Protein AF-A0AAU9IRH3-F1 (afdb_monomer_lite)

pLDDT: mean 75.18, std 21.23, range [27.38, 98.38]

Foldseek 3Di:
DDDDDDDDDDDDDDDDDDDDDDPPPDPPPPFDFQDKDWDDLDPRDIDIQTDTLPDQLLVSLVVVCVVNVHDPVVSVVSSVVVVVVSVVSVVVVVVDDPPDDDDDDDDDDDDDDDDDDDDDDDDDDDDDDDDDDDDDDDDDDDDDDDDDDDPVVVVVVVVPPDDDDDDDDDDPDDDDDDPDDPPPDPVVVVVVVVVVVVVVVVVVVVVVVVVVVVVVVVVVVPPPPPPPPVVVVVVPPPDVDDVVVVVVVVVVVVVVVVVVVVVVVVVVVVVVCPDDPPDPPDDPDDDPPPDDPVRVVVVVVVVVVVVVVVVVVVVVVVPPPPPPVVDDDDPDDPVNVVVVVVVVVVVVVVVVVVVVVVVPPQADPVPRHGDDDDPDPPPDPDDPPDDPVVVVVVVVVVVVVVVVVVVVVVVVVVVVCVVVVPDQPPVSVVVVVVLLLVLLVVVQVQQQQVPPQKHWLVRGDPPSDDPLLCVLCVVVSVVRVVVRDIDGSVNSVVVVVVSVVPDDPVSVCVSSPDDPDPPDPPPDDPDDDVVNVVVVCVVPVPPDPDPVRRVVVVVVVVVVVVVVVVVVVVVVVVVVDPDDPPPPDD

Radius of gyration: 44.57 Å; chains: 1; bounding box: 103×102×120 Å

Organism: NCBI:txid1481888

Structure (mmCIF, N/CA/C/O backbone):
data_AF-A0AAU9IRH3-F1
#
_entry.id   AF-A0AAU9IRH3-F1
#
loop_
_atom_site.group_PDB
_atom_site.id
_atom_site.type_symbol
_atom_site.label_atom_id
_atom_site.label_alt_id
_atom_site.label_comp_id
_atom_site.label_asym_id
_atom_site.label_entity_id
_atom_site.label_seq_id
_atom_site.pdbx_PDB_ins_code
_atom_site.Cartn_x
_atom_site.Cartn_y
_atom_site.Cartn_z
_atom_site.occupancy
_atom_site.B_iso_or_equiv
_atom_site.auth_seq_id
_atom_site.auth_comp_id
_atom_site.auth_asym_id
_atom_site.auth_atom_id
_atom_site.pdbx_PDB_model_num
ATOM 1 N N . MET A 1 1 ? 5.707 -64.248 -66.667 1.00 41.88 1 MET A N 1
ATOM 2 C CA . MET A 1 1 ? 5.144 -65.167 -65.658 1.00 41.88 1 MET A CA 1
ATOM 3 C C . MET A 1 1 ? 4.416 -64.305 -64.645 1.00 41.88 1 MET A C 1
ATOM 5 O O . MET A 1 1 ? 4.923 -63.228 -64.373 1.00 41.88 1 MET A O 1
ATOM 9 N N . GLU A 1 2 ? 3.252 -64.763 -64.182 1.00 43.94 2 GLU A N 1
ATOM 10 C CA . GLU A 1 2 ? 2.488 -64.226 -63.036 1.00 43.94 2 GLU A CA 1
ATOM 11 C C . GLU A 1 2 ? 2.008 -62.757 -63.123 1.00 43.94 2 GLU A C 1
ATOM 13 O O . GLU A 1 2 ? 2.583 -61.812 -62.596 1.00 43.94 2 GLU A O 1
ATOM 18 N N . GLN A 1 3 ? 0.888 -62.642 -63.846 1.00 53.66 3 GLN A N 1
ATOM 19 C CA . GLN A 1 3 ? -0.377 -61.958 -63.493 1.00 53.66 3 GLN A CA 1
ATOM 20 C C . GLN A 1 3 ? -0.847 -62.176 -62.023 1.00 53.66 3 GLN A C 1
ATOM 22 O O . GLN A 1 3 ? -0.212 -62.973 -61.331 1.00 53.66 3 GLN A O 1
ATOM 27 N N . PRO A 1 4 ? -2.021 -61.656 -61.579 1.00 69.19 4 PRO A N 1
ATOM 28 C CA . PRO A 1 4 ? -2.969 -60.705 -62.205 1.00 69.19 4 PRO A CA 1
ATOM 29 C C . PRO A 1 4 ? -3.189 -59.473 -61.259 1.00 69.19 4 PRO A C 1
ATOM 31 O O . PRO A 1 4 ? -2.244 -59.143 -60.550 1.00 69.19 4 PRO A O 1
ATOM 34 N N . GLU A 1 5 ? -4.268 -58.670 -61.185 1.00 51.16 5 GLU A N 1
ATOM 35 C CA . GLU A 1 5 ? -5.624 -58.592 -61.784 1.00 51.16 5 GLU A CA 1
ATOM 36 C C . GLU A 1 5 ? -5.991 -57.126 -62.122 1.00 51.16 5 GLU A C 1
ATOM 38 O O . GLU A 1 5 ? -5.523 -56.201 -61.461 1.00 51.16 5 GLU A O 1
ATOM 43 N N . ASP A 1 6 ? -6.893 -56.940 -63.092 1.00 56.47 6 ASP A N 1
ATOM 44 C CA . ASP A 1 6 ? -7.838 -55.814 -63.181 1.00 56.47 6 ASP A CA 1
ATOM 45 C C . ASP A 1 6 ? -9.238 -56.393 -62.911 1.00 56.47 6 ASP A C 1
ATOM 47 O O . ASP A 1 6 ? -9.534 -57.487 -63.399 1.00 56.47 6 ASP A O 1
ATOM 51 N N . PHE A 1 7 ? -10.127 -55.663 -62.226 1.00 49.75 7 PHE A N 1
ATOM 52 C CA . PHE A 1 7 ? -11.563 -55.971 -62.246 1.00 49.75 7 PHE A CA 1
ATOM 53 C C . PHE A 1 7 ? -12.402 -54.691 -62.328 1.00 49.75 7 PHE A C 1
ATOM 55 O O . PHE A 1 7 ? -12.348 -53.825 -61.454 1.00 49.75 7 PHE A O 1
ATOM 62 N N . LEU A 1 8 ? -13.179 -54.593 -63.407 1.00 55.56 8 LEU A N 1
ATOM 63 C CA . LEU A 1 8 ? -14.240 -53.615 -63.619 1.00 55.56 8 LEU A CA 1
ATOM 64 C C . LEU A 1 8 ? -15.571 -54.365 -63.552 1.00 55.56 8 LEU A C 1
ATOM 66 O O . LEU A 1 8 ? -15.793 -55.240 -64.379 1.00 55.56 8 LEU A O 1
ATOM 70 N N . GLU A 1 9 ? -16.462 -53.968 -62.650 1.00 47.09 9 GLU A N 1
ATOM 71 C CA . GLU A 1 9 ? -17.907 -54.219 -62.740 1.00 47.09 9 GLU A CA 1
ATOM 72 C C . GLU A 1 9 ? -18.590 -52.910 -62.316 1.00 47.09 9 GLU A C 1
ATOM 74 O O . GLU A 1 9 ? -18.285 -52.339 -61.272 1.00 47.09 9 GLU A O 1
ATOM 79 N N . GLU A 1 10 ? -19.182 -52.196 -63.270 1.00 43.69 10 GLU A N 1
ATOM 80 C CA . GLU A 1 10 ? -20.576 -52.317 -63.726 1.00 43.69 10 GLU A CA 1
ATOM 81 C C . GLU A 1 10 ? -21.504 -51.395 -62.925 1.00 43.69 10 GLU A C 1
ATOM 83 O O . GLU A 1 10 ? -21.563 -51.408 -61.699 1.00 43.69 10 GLU A O 1
ATOM 88 N N . GLY A 1 11 ? -22.202 -50.520 -63.648 1.00 46.59 11 GLY A N 1
ATOM 89 C CA . GLY A 1 11 ? -23.184 -49.616 -63.064 1.00 46.59 11 GLY A CA 1
ATOM 90 C C . GLY A 1 11 ? -24.581 -50.218 -63.119 1.00 46.59 11 GLY A C 1
ATOM 91 O O . GLY A 1 11 ? -24.866 -51.062 -63.964 1.00 46.59 11 GLY A O 1
ATOM 92 N N . ASN A 1 12 ? -25.490 -49.697 -62.300 1.00 40.91 12 ASN A N 1
ATOM 93 C CA . ASN A 1 12 ? -26.905 -49.759 -62.636 1.00 40.91 12 ASN A CA 1
ATOM 94 C C . ASN A 1 12 ? -27.646 -48.514 -62.153 1.00 40.91 12 ASN A C 1
ATOM 96 O O . ASN A 1 12 ? -27.529 -48.086 -61.006 1.00 40.91 12 ASN A O 1
ATOM 100 N N . SER A 1 13 ? -28.421 -47.941 -63.065 1.00 40.66 13 SER A N 1
ATOM 101 C CA . SER A 1 13 ? -29.526 -47.046 -62.750 1.00 40.66 13 SER A CA 1
ATOM 102 C C . SER A 1 13 ? -30.634 -47.818 -62.033 1.00 40.66 13 SER A C 1
ATOM 104 O O . SER A 1 13 ? -30.896 -48.954 -62.421 1.00 40.66 13 SER A O 1
ATOM 106 N N . CYS A 1 14 ? -31.345 -47.186 -61.095 1.00 36.69 14 CYS A N 1
ATOM 107 C CA . CYS A 1 14 ? -32.778 -46.890 -61.256 1.00 36.69 14 CYS A CA 1
ATOM 108 C C . CYS A 1 14 ? -33.448 -46.344 -59.981 1.00 36.69 14 CYS A C 1
ATOM 110 O O . CYS A 1 14 ? -33.122 -46.730 -58.866 1.00 36.69 14 CYS A O 1
ATOM 112 N N . GLU A 1 15 ? -34.448 -45.498 -60.241 1.00 38.34 15 GLU A N 1
ATOM 113 C CA . GLU A 1 15 ? -35.732 -45.380 -59.532 1.00 38.34 15 GLU A CA 1
ATOM 114 C C . GLU A 1 15 ? -35.782 -44.879 -58.074 1.00 38.34 15 GLU A C 1
ATOM 116 O O . GLU A 1 15 ? -35.629 -45.609 -57.097 1.00 38.34 15 GLU A O 1
ATOM 121 N N . ASP A 1 16 ? -36.206 -43.613 -57.973 1.00 48.12 16 ASP A N 1
ATOM 122 C CA . ASP A 1 16 ? -37.045 -43.078 -56.898 1.00 48.12 16 ASP A CA 1
ATOM 123 C C . ASP A 1 16 ? -38.137 -44.068 -56.448 1.00 48.12 16 ASP A C 1
ATOM 125 O O . ASP A 1 16 ? -39.132 -44.247 -57.153 1.00 48.12 16 ASP A O 1
ATOM 129 N N . GLN A 1 17 ? -38.044 -44.584 -55.218 1.00 39.44 17 GLN A N 1
ATOM 130 C CA . GLN A 1 17 ? -39.220 -44.881 -54.391 1.00 39.44 17 GLN A CA 1
ATOM 131 C C . GLN A 1 17 ? -38.949 -44.516 -52.926 1.00 39.44 17 GLN A C 1
ATOM 133 O O . GLN A 1 17 ? -38.021 -45.021 -52.300 1.00 39.44 17 GLN A O 1
ATOM 138 N N . ASN A 1 18 ? -39.788 -43.636 -52.370 1.00 44.38 18 ASN A N 1
ATOM 139 C CA . ASN A 1 18 ? -39.744 -43.231 -50.963 1.00 44.38 18 ASN A CA 1
ATOM 140 C C . ASN A 1 18 ? -40.312 -44.332 -50.044 1.00 44.38 18 ASN A C 1
ATOM 142 O O . ASN A 1 18 ? -41.501 -44.638 -50.162 1.00 44.38 18 ASN A O 1
ATOM 146 N N . PRO A 1 19 ? -39.571 -44.816 -49.033 1.00 46.69 19 PRO A N 1
ATOM 147 C CA . PRO A 1 19 ? -40.158 -45.261 -47.778 1.00 46.69 19 PRO A CA 1
ATOM 148 C C . PRO A 1 19 ? -40.288 -44.059 -46.826 1.00 46.69 19 PRO A C 1
ATOM 150 O O . PRO A 1 19 ? -39.354 -43.275 -46.655 1.00 46.69 19 PRO A O 1
ATOM 153 N N . ALA A 1 20 ? -41.460 -43.889 -46.213 1.00 43.56 20 ALA A N 1
ATOM 154 C CA . ALA A 1 20 ? -41.724 -42.769 -45.310 1.00 43.56 20 ALA A CA 1
ATOM 155 C C . ALA A 1 20 ? -40.812 -42.812 -44.061 1.00 43.56 20 ALA A C 1
ATOM 157 O O . ALA A 1 20 ? -40.663 -43.883 -43.468 1.00 43.56 20 ALA A O 1
ATOM 158 N N . PRO A 1 21 ? -40.237 -41.677 -43.616 1.00 45.59 21 PRO A N 1
ATOM 159 C CA . PRO A 1 21 ? -39.494 -41.627 -42.365 1.00 45.59 21 PRO A CA 1
ATOM 160 C C . PRO A 1 21 ? -40.457 -41.672 -41.174 1.00 45.59 21 PRO A C 1
ATOM 162 O O . PRO A 1 21 ? -41.318 -40.803 -41.014 1.00 45.59 21 PRO A O 1
ATOM 165 N N . ASP A 1 22 ? -40.278 -42.683 -40.327 1.00 42.66 22 ASP A N 1
ATOM 166 C CA . ASP A 1 22 ? -40.994 -42.843 -39.063 1.00 42.66 22 ASP A CA 1
ATOM 167 C C . ASP A 1 22 ? -40.783 -41.612 -38.165 1.00 42.66 22 ASP A C 1
ATOM 169 O O . ASP A 1 22 ? -39.650 -41.237 -37.842 1.00 42.66 22 ASP A O 1
ATOM 173 N N . GLN A 1 23 ? -41.874 -40.968 -37.740 1.00 42.53 23 GLN A N 1
ATOM 174 C CA . GLN A 1 23 ? -41.802 -39.808 -36.850 1.00 42.53 23 GLN A CA 1
ATOM 175 C C . GLN A 1 23 ? -41.571 -40.246 -35.403 1.00 42.53 23 GLN A C 1
ATOM 177 O O . GLN A 1 23 ? -42.486 -40.261 -34.583 1.00 42.53 23 GLN A O 1
ATOM 182 N N . ASN A 1 24 ? -40.318 -40.550 -35.071 1.00 48.59 24 ASN A N 1
ATOM 183 C CA . ASN A 1 24 ? -39.873 -40.620 -33.682 1.00 48.59 24 ASN A CA 1
ATOM 184 C C . ASN A 1 24 ? -38.512 -39.939 -33.489 1.00 48.59 24 ASN A C 1
ATOM 186 O O . ASN A 1 24 ? -37.576 -40.490 -32.908 1.00 48.59 24 ASN A O 1
ATOM 190 N N . SER A 1 25 ? -38.407 -38.710 -34.003 1.00 47.69 25 SER A N 1
ATOM 191 C CA . SER A 1 25 ? -37.313 -37.796 -33.690 1.00 47.69 25 SER A CA 1
ATOM 192 C C . SER A 1 25 ? -37.384 -37.419 -32.210 1.00 47.69 25 SER A C 1
ATOM 194 O O . SER A 1 25 ? -38.061 -36.457 -31.834 1.00 47.69 25 SER A O 1
ATOM 196 N N . GLN A 1 26 ? -36.686 -38.187 -31.370 1.00 50.94 26 GLN A N 1
ATOM 197 C CA . GLN A 1 26 ? -36.379 -37.778 -30.006 1.00 50.94 26 GLN A CA 1
ATOM 198 C C . GLN A 1 26 ? -35.756 -36.384 -30.069 1.00 50.94 26 GLN A C 1
ATOM 200 O O . GLN A 1 26 ? -34.765 -36.168 -30.764 1.00 50.94 26 GLN A O 1
ATOM 205 N N . SER A 1 27 ? -36.369 -35.426 -29.378 1.00 54.12 27 SER A N 1
ATOM 206 C CA . SER A 1 27 ? -35.839 -34.073 -29.284 1.00 54.12 27 SER A CA 1
ATOM 207 C C . SER A 1 27 ? -34.443 -34.140 -28.672 1.00 54.12 27 SER A C 1
ATOM 209 O O . SER A 1 27 ? -34.324 -34.484 -27.494 1.00 54.12 27 SER A O 1
ATOM 211 N N . GLU A 1 28 ? -33.411 -33.807 -29.450 1.00 58.44 28 GLU A N 1
ATOM 212 C CA . GLU A 1 28 ? -32.055 -33.634 -28.937 1.00 58.44 28 GLU A CA 1
ATOM 213 C C . GLU A 1 28 ? -32.089 -32.567 -27.840 1.00 58.44 28 GLU A C 1
ATOM 215 O O . GLU A 1 28 ? -32.146 -31.360 -28.101 1.00 58.44 28 GLU A O 1
ATOM 220 N N . VAL A 1 29 ? -32.097 -33.023 -26.586 1.00 65.81 29 VAL A N 1
ATOM 221 C CA . VAL A 1 29 ? -31.953 -32.153 -25.426 1.00 65.81 29 VAL A CA 1
ATOM 222 C C . VAL A 1 29 ? -30.562 -31.556 -25.537 1.00 65.81 29 VAL A C 1
ATOM 224 O O . VAL A 1 29 ? -29.565 -32.246 -25.330 1.00 65.81 29 VAL A O 1
ATOM 227 N N . LYS A 1 30 ? -30.494 -30.279 -25.922 1.00 63.94 30 LYS A N 1
ATOM 228 C CA . LYS A 1 30 ? -29.237 -29.538 -26.019 1.00 63.94 30 LYS A CA 1
ATOM 229 C C . LYS A 1 30 ? -28.600 -29.504 -24.636 1.00 63.94 30 LYS A C 1
ATOM 231 O O . LYS A 1 30 ? -28.977 -28.683 -23.805 1.00 63.94 30 LYS A O 1
ATOM 236 N N . ASN A 1 31 ? -27.659 -30.415 -24.403 1.00 82.25 31 ASN A N 1
ATOM 237 C CA . ASN A 1 31 ? -26.903 -30.501 -23.165 1.00 82.25 31 ASN A CA 1
ATOM 238 C C . ASN A 1 31 ? -26.199 -29.163 -22.934 1.00 82.25 31 ASN A C 1
ATOM 240 O O . ASN A 1 31 ? -25.285 -28.790 -23.668 1.00 82.25 31 ASN A O 1
ATOM 244 N N . GLN A 1 32 ? -26.661 -28.419 -21.931 1.00 90.25 32 GLN A N 1
ATOM 245 C CA . GLN A 1 32 ? -26.094 -27.126 -21.593 1.00 90.25 32 GLN A CA 1
ATOM 246 C C . GLN A 1 32 ? -24.754 -27.330 -20.876 1.00 90.25 32 GLN A C 1
ATOM 248 O O . GLN A 1 32 ? -24.657 -28.111 -19.925 1.00 90.25 32 GLN A O 1
ATOM 253 N N . GLU A 1 33 ? -23.718 -26.629 -21.338 1.00 94.44 33 GLU A N 1
ATOM 254 C CA . GLU A 1 33 ? -22.424 -26.556 -20.654 1.00 94.44 33 GLU A CA 1
ATOM 255 C C . GLU A 1 33 ? -22.618 -25.899 -19.279 1.00 94.44 33 GLU A C 1
ATOM 257 O O . GLU A 1 33 ? -23.056 -24.749 -19.193 1.00 94.44 33 GLU A O 1
ATOM 262 N N . LEU A 1 34 ? -22.304 -26.622 -18.198 1.00 95.00 34 LEU A N 1
ATOM 263 C CA . LEU A 1 34 ? -22.362 -26.088 -16.833 1.00 95.00 34 LEU A CA 1
ATOM 264 C C . LEU A 1 34 ? -21.028 -25.486 -16.394 1.00 95.00 34 LEU A C 1
ATOM 266 O O . LEU A 1 34 ? -21.007 -24.457 -15.718 1.00 95.00 34 LEU A O 1
ATOM 270 N N . LEU A 1 35 ? -19.921 -26.170 -16.696 1.00 95.69 35 LEU A N 1
ATOM 271 C CA . LEU A 1 35 ? -18.609 -25.858 -16.137 1.00 95.69 35 LEU A CA 1
ATOM 272 C C . LEU A 1 35 ? -17.484 -26.399 -17.025 1.00 95.69 35 LEU A C 1
ATOM 274 O O . LEU A 1 35 ? -17.534 -27.547 -17.452 1.00 95.69 35 LEU A O 1
ATOM 278 N N . ALA A 1 36 ? -16.431 -25.607 -17.221 1.00 96.69 36 ALA A N 1
ATOM 279 C CA . ALA A 1 36 ? -15.145 -26.081 -17.726 1.00 96.69 36 ALA A CA 1
ATOM 280 C C . ALA A 1 36 ? -14.113 -26.038 -16.589 1.00 96.69 36 ALA A C 1
ATOM 282 O O . ALA A 1 36 ? -13.985 -25.021 -15.905 1.00 96.69 36 ALA A O 1
ATOM 283 N N . MET A 1 37 ? -13.394 -27.139 -16.369 1.00 96.50 37 MET A N 1
ATOM 284 C CA . MET A 1 37 ? -12.437 -27.305 -15.274 1.00 96.50 37 MET A CA 1
ATOM 285 C C . MET A 1 37 ? -11.067 -27.722 -15.814 1.00 96.50 37 MET A C 1
ATOM 287 O O . MET A 1 37 ? -10.935 -28.785 -16.417 1.00 96.50 37 MET A O 1
ATOM 291 N N . THR A 1 38 ? -10.041 -26.907 -15.569 1.00 97.12 38 THR A N 1
ATOM 292 C CA . THR A 1 38 ? -8.647 -27.244 -15.891 1.00 97.12 38 THR A CA 1
ATOM 293 C C . THR A 1 38 ? -8.052 -28.118 -14.789 1.00 97.12 38 THR A C 1
ATOM 295 O O . THR A 1 38 ? -8.140 -27.770 -13.612 1.00 97.12 38 THR A O 1
ATOM 298 N N . VAL A 1 39 ? -7.428 -29.234 -15.163 1.00 97.00 39 VAL A N 1
ATOM 299 C CA . VAL A 1 39 ? -6.800 -30.191 -14.245 1.00 97.00 39 VAL A CA 1
ATOM 300 C C . VAL A 1 39 ? -5.306 -30.282 -14.543 1.00 97.00 39 VAL A C 1
ATOM 302 O O . VAL A 1 39 ? -4.908 -30.534 -15.681 1.00 97.00 39 VAL A O 1
ATOM 305 N N . GLU A 1 40 ? -4.477 -30.097 -13.516 1.00 95.81 40 GLU A N 1
ATOM 306 C CA . GLU A 1 40 ? -3.030 -30.309 -13.605 1.00 95.81 40 GLU A CA 1
ATOM 307 C C . GLU A 1 40 ? -2.704 -31.790 -13.374 1.00 95.81 40 GLU A C 1
ATOM 309 O O . GLU A 1 40 ? -3.105 -32.378 -12.371 1.00 95.81 40 GLU A O 1
ATOM 314 N N . ILE A 1 41 ? -1.978 -32.399 -14.310 1.00 93.75 41 ILE A N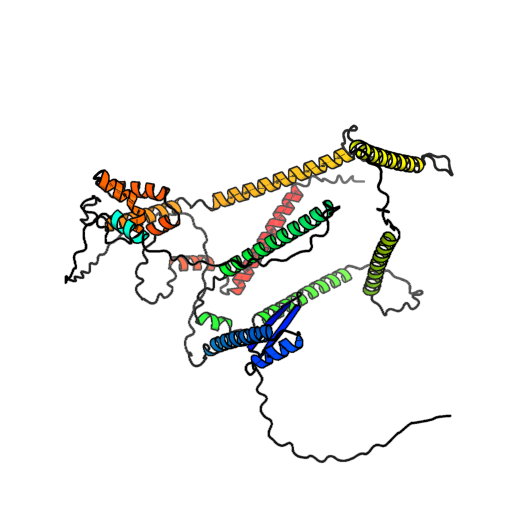 1
ATOM 315 C CA . ILE A 1 41 ? -1.723 -33.853 -14.345 1.00 93.75 41 ILE A CA 1
ATOM 316 C C . ILE A 1 41 ? -0.366 -34.217 -13.712 1.00 93.75 41 ILE A C 1
ATOM 318 O O . ILE A 1 41 ? -0.122 -35.371 -13.368 1.00 93.75 41 ILE A O 1
ATOM 322 N N . GLY A 1 42 ? 0.516 -33.229 -13.538 1.00 82.88 42 GLY A N 1
ATOM 323 C CA . GLY A 1 42 ? 1.938 -33.422 -13.244 1.00 82.88 42 GLY A CA 1
ATOM 324 C C . GLY A 1 42 ? 2.815 -33.027 -14.437 1.00 82.88 42 GLY A C 1
ATOM 325 O O . GLY A 1 42 ? 2.310 -32.717 -15.515 1.00 82.88 42 GLY A O 1
ATOM 326 N N . ASP A 1 43 ? 4.133 -32.968 -14.234 1.00 87.56 43 ASP A N 1
ATOM 327 C CA . ASP A 1 43 ? 5.142 -32.603 -15.251 1.00 87.56 43 ASP A CA 1
ATOM 328 C C . ASP A 1 43 ? 4.882 -31.282 -16.014 1.00 87.56 43 ASP A C 1
ATOM 330 O O . ASP A 1 43 ? 5.378 -31.078 -17.123 1.00 87.56 43 ASP A O 1
ATOM 334 N N . GLY A 1 44 ? 4.095 -30.369 -15.431 1.00 91.62 44 GLY A N 1
ATOM 335 C CA . GLY A 1 44 ? 3.672 -29.116 -16.070 1.00 91.62 44 GLY A CA 1
ATOM 336 C C . GLY A 1 44 ? 2.595 -29.278 -17.152 1.00 91.62 44 GLY A C 1
ATOM 337 O O . GLY A 1 44 ? 2.368 -28.346 -17.921 1.00 91.62 44 GLY A O 1
ATOM 338 N N . ARG A 1 45 ? 1.935 -30.441 -17.241 1.00 94.94 45 ARG A N 1
ATOM 339 C CA . ARG A 1 45 ? 0.818 -30.689 -18.163 1.00 94.94 45 ARG A CA 1
ATOM 340 C C . ARG A 1 45 ? -0.520 -30.326 -17.523 1.00 94.94 45 ARG A C 1
ATOM 342 O O . ARG A 1 45 ? -0.790 -30.680 -16.375 1.00 94.94 45 ARG A O 1
ATOM 349 N N . GLN A 1 46 ? -1.367 -29.676 -18.312 1.00 97.31 46 GLN A N 1
ATOM 350 C CA . GLN A 1 46 ? -2.736 -29.301 -17.968 1.00 97.31 46 GLN A CA 1
ATOM 351 C C . GLN A 1 46 ? -3.676 -29.757 -19.092 1.00 97.31 46 GLN A C 1
ATOM 353 O O . GLN A 1 46 ? -3.282 -29.752 -20.259 1.00 97.31 46 GLN A O 1
ATOM 358 N N . ASP A 1 47 ? -4.906 -30.134 -18.752 1.00 97.81 47 ASP A N 1
ATOM 359 C CA . ASP A 1 47 ? -5.975 -30.450 -19.711 1.00 97.81 47 ASP A CA 1
ATOM 360 C C . ASP A 1 47 ? -7.336 -29.995 -19.152 1.00 97.81 47 ASP A C 1
ATOM 362 O O . ASP A 1 47 ? -7.457 -29.747 -17.951 1.00 97.81 47 ASP A O 1
ATOM 366 N N . ILE A 1 48 ? -8.350 -29.842 -20.007 1.00 97.44 48 ILE A N 1
ATOM 367 C CA . ILE A 1 48 ? -9.648 -29.249 -19.642 1.00 97.44 48 ILE A CA 1
ATOM 368 C C . ILE A 1 48 ? -10.764 -30.294 -19.741 1.00 97.44 48 ILE A C 1
ATOM 370 O O . ILE A 1 48 ? -10.914 -30.968 -20.758 1.00 97.44 48 ILE A O 1
ATOM 374 N N . ILE A 1 49 ? -11.580 -30.386 -18.690 1.00 97.81 49 ILE A N 1
ATOM 375 C CA . ILE A 1 49 ? -12.808 -31.186 -18.639 1.00 97.81 49 ILE A CA 1
ATOM 376 C C . ILE A 1 49 ? -14.000 -30.240 -18.789 1.00 97.81 49 ILE A C 1
ATOM 378 O O . ILE A 1 49 ? -14.191 -29.354 -17.955 1.00 97.81 49 ILE A O 1
ATOM 382 N N . ILE A 1 50 ? -14.804 -30.430 -19.834 1.00 97.50 50 ILE A N 1
ATOM 383 C CA . ILE A 1 50 ? -16.101 -29.761 -20.001 1.00 97.50 50 ILE A CA 1
ATOM 384 C C . ILE A 1 50 ? -17.167 -30.665 -19.374 1.00 97.50 50 ILE A C 1
ATOM 386 O O . ILE A 1 50 ? -17.170 -31.868 -19.619 1.00 97.50 50 ILE A O 1
ATOM 390 N N . ILE A 1 51 ? -18.022 -30.087 -18.532 1.00 97.56 51 ILE A N 1
ATOM 391 C CA . ILE A 1 51 ? -19.061 -30.775 -17.763 1.00 97.56 51 ILE A CA 1
ATOM 392 C C . ILE A 1 51 ? -20.418 -30.201 -18.177 1.00 97.56 51 ILE A C 1
ATOM 394 O O . ILE A 1 51 ? -20.684 -29.009 -17.982 1.00 97.56 51 ILE A O 1
ATOM 398 N N . TYR A 1 52 ? -21.291 -31.053 -18.698 1.00 97.12 52 TYR A N 1
ATOM 399 C CA . TYR A 1 52 ? -22.668 -30.734 -19.061 1.00 97.12 52 TYR A CA 1
ATOM 400 C C . TYR A 1 52 ? -23.657 -31.076 -17.933 1.00 97.12 52 TYR A C 1
ATOM 402 O O . TYR A 1 52 ? -23.341 -31.787 -16.968 1.00 97.12 52 TYR A O 1
ATOM 410 N N . GLU A 1 53 ? -24.888 -30.569 -18.043 1.00 95.31 53 GLU A N 1
ATOM 411 C CA . GLU A 1 53 ? -25.935 -30.760 -17.027 1.00 95.31 53 GLU A CA 1
ATOM 412 C C . GLU A 1 53 ? -26.241 -32.236 -16.734 1.00 95.31 53 GLU A C 1
ATOM 414 O O . GLU A 1 53 ? -26.333 -32.622 -15.566 1.00 95.31 53 GLU A O 1
ATOM 419 N N . ASN A 1 54 ? -26.269 -33.083 -17.763 1.00 95.19 54 ASN A N 1
ATOM 420 C CA . ASN A 1 54 ? -26.652 -34.493 -17.646 1.00 95.19 54 A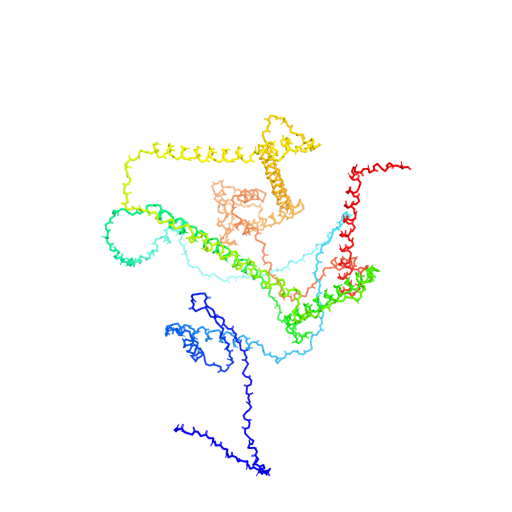SN A CA 1
ATOM 421 C C . ASN A 1 54 ? -25.475 -35.469 -17.446 1.00 95.19 54 ASN A C 1
ATOM 423 O O . ASN A 1 54 ? -25.709 -36.658 -17.249 1.00 95.19 54 ASN A O 1
ATOM 427 N N . ASP A 1 55 ? -24.225 -34.991 -17.440 1.00 96.88 55 ASP A N 1
ATOM 428 C CA . ASP A 1 55 ? -23.047 -35.863 -17.312 1.00 96.88 55 ASP A CA 1
ATOM 429 C C . ASP A 1 55 ? -22.929 -36.540 -15.941 1.00 96.88 55 ASP A C 1
ATOM 431 O O . ASP A 1 55 ? -23.146 -35.912 -14.897 1.00 96.88 55 ASP A O 1
ATOM 435 N N . ASP A 1 56 ? -22.462 -37.786 -15.943 1.00 97.31 56 ASP A N 1
ATOM 436 C CA . ASP A 1 56 ? -22.078 -38.528 -14.745 1.00 97.31 56 ASP A CA 1
ATOM 437 C C . ASP A 1 56 ? -20.625 -38.192 -14.326 1.00 97.31 56 ASP A C 1
ATOM 439 O O . ASP A 1 56 ? -19.686 -38.486 -15.078 1.00 97.31 56 ASP A O 1
ATOM 443 N N . PRO A 1 57 ? -20.393 -37.607 -13.128 1.00 98.12 57 PRO A N 1
ATOM 444 C CA . PRO A 1 57 ? -19.051 -37.323 -12.615 1.00 98.12 57 PRO A CA 1
ATOM 445 C C . PRO A 1 57 ? -18.123 -38.541 -12.576 1.00 98.12 57 PRO A C 1
ATOM 447 O O . PRO A 1 57 ? -16.918 -38.392 -12.798 1.00 98.12 57 PRO A O 1
ATOM 450 N N . SER A 1 58 ? -18.666 -39.734 -12.313 1.00 98.00 58 SER A N 1
ATOM 451 C CA . SER A 1 58 ? -17.886 -40.970 -12.214 1.00 98.00 58 SER A CA 1
ATOM 452 C C . SER A 1 58 ? -17.321 -41.386 -13.578 1.00 98.00 58 SER A C 1
ATOM 454 O O . SER A 1 58 ? -16.163 -41.801 -13.663 1.00 98.00 58 SER A O 1
ATOM 456 N N . GLN A 1 59 ? -18.096 -41.205 -14.655 1.00 98.06 59 GLN A N 1
ATOM 457 C CA . GLN A 1 59 ? -17.671 -41.484 -16.033 1.00 98.06 59 GLN A CA 1
ATOM 458 C C . GLN A 1 59 ? -16.649 -40.456 -16.525 1.00 98.06 59 GLN A C 1
ATOM 460 O O . GLN A 1 59 ? -15.577 -40.846 -16.986 1.00 98.06 59 GLN A O 1
ATOM 465 N N . LEU A 1 60 ? -16.909 -39.154 -16.332 1.00 98.12 60 LEU A N 1
ATOM 466 C CA . LEU A 1 60 ? -15.963 -38.092 -16.706 1.00 98.12 60 LEU A CA 1
ATOM 467 C C . LEU A 1 60 ? -14.592 -38.272 -16.035 1.00 98.12 60 LEU A C 1
ATOM 469 O O . LEU A 1 60 ? -13.556 -38.177 -16.694 1.00 98.12 60 LEU A O 1
ATOM 473 N N . ALA A 1 61 ? -14.572 -38.581 -14.733 1.00 98.31 61 ALA A N 1
ATOM 474 C CA . ALA A 1 61 ? -13.330 -38.856 -14.017 1.00 98.31 61 ALA A CA 1
ATOM 475 C C . ALA A 1 61 ? -12.636 -40.131 -14.523 1.00 98.31 61 ALA A C 1
ATOM 477 O O . ALA A 1 61 ? -11.409 -40.155 -14.634 1.00 98.31 61 ALA A O 1
ATOM 478 N N . GLN A 1 62 ? -13.397 -41.183 -14.850 1.00 98.38 62 GLN A N 1
ATOM 479 C CA . GLN A 1 62 ? -12.849 -42.426 -15.391 1.00 98.38 62 GLN A CA 1
ATOM 480 C C . GLN A 1 62 ? -12.206 -42.221 -16.768 1.00 98.38 62 GLN A C 1
ATOM 482 O O . GLN A 1 62 ? -11.107 -42.720 -17.004 1.00 98.38 62 GLN A O 1
ATOM 487 N N . ASP A 1 63 ? -12.857 -41.494 -17.671 1.00 98.06 63 ASP A N 1
ATOM 488 C CA . ASP A 1 63 ? -12.348 -41.284 -19.026 1.00 98.06 63 ASP A CA 1
ATOM 489 C C . ASP A 1 63 ? -11.164 -40.316 -19.048 1.00 98.06 63 ASP A C 1
ATOM 491 O O . ASP A 1 63 ? -10.184 -40.564 -19.755 1.00 98.06 63 ASP A O 1
ATOM 495 N N . PHE A 1 64 ? -11.164 -39.298 -18.182 1.00 98.19 64 PHE A N 1
ATOM 496 C CA . PHE A 1 64 ? -9.982 -38.466 -17.960 1.00 98.19 64 PHE A CA 1
ATOM 497 C C . PHE A 1 64 ? -8.808 -39.273 -17.377 1.00 98.19 64 PHE A C 1
ATOM 499 O O . PHE A 1 64 ? -7.672 -39.142 -17.839 1.00 98.19 64 PHE A O 1
ATOM 506 N N . ALA A 1 65 ? -9.071 -40.165 -16.414 1.00 98.00 65 ALA A N 1
ATOM 507 C CA . ALA A 1 65 ? -8.050 -41.039 -15.842 1.00 98.00 65 ALA A CA 1
ATOM 508 C C . ALA A 1 65 ? -7.480 -42.035 -16.866 1.00 98.00 65 ALA A C 1
ATOM 510 O O . ALA A 1 65 ? -6.266 -42.231 -16.899 1.00 98.00 65 ALA A O 1
ATOM 511 N N . LYS A 1 66 ? -8.314 -42.603 -17.752 1.00 98.06 66 LYS A N 1
ATOM 512 C CA . LYS A 1 66 ? -7.858 -43.427 -18.889 1.00 98.06 66 LYS A CA 1
ATOM 513 C C . LYS A 1 66 ? -6.991 -42.618 -19.860 1.00 98.06 66 LYS A C 1
ATOM 515 O O . LYS A 1 66 ? -5.941 -43.104 -20.267 1.00 98.06 66 LYS A O 1
ATOM 520 N N . LYS A 1 67 ? -7.410 -41.394 -20.216 1.00 98.00 67 LYS A N 1
ATOM 521 C CA . LYS A 1 67 ? -6.709 -40.505 -21.165 1.00 98.00 67 LYS A CA 1
ATOM 522 C C . LYS A 1 67 ? -5.295 -40.139 -20.697 1.00 98.00 67 LYS A C 1
ATOM 524 O O . LYS A 1 67 ? -4.386 -40.065 -21.519 1.00 98.00 67 LYS A O 1
ATOM 529 N N . HIS A 1 68 ? -5.117 -39.933 -19.390 1.00 97.44 68 HIS A N 1
ATOM 530 C CA . HIS A 1 68 ? -3.859 -39.465 -18.787 1.00 97.44 68 HIS A CA 1
ATOM 531 C C . HIS A 1 68 ? -3.124 -40.506 -17.934 1.00 97.44 68 HIS A C 1
ATOM 533 O O . HIS A 1 68 ? -2.168 -40.158 -17.248 1.00 97.44 68 HIS A O 1
ATOM 539 N N . PHE A 1 69 ? -3.540 -41.776 -17.989 1.00 97.00 69 PHE A N 1
ATOM 540 C CA . PHE A 1 69 ? -2.953 -42.889 -17.225 1.00 97.00 69 PHE A CA 1
ATOM 541 C C . PHE A 1 69 ? -2.881 -42.631 -15.705 1.00 97.00 69 PHE A C 1
ATOM 543 O O . PHE A 1 69 ? -1.891 -42.960 -15.051 1.00 97.00 69 PHE A O 1
ATOM 550 N N . LEU A 1 70 ? -3.933 -42.033 -15.135 1.00 96.44 70 LEU A N 1
ATOM 551 C CA . LEU A 1 70 ? -4.007 -41.719 -13.706 1.00 96.44 70 LEU A CA 1
ATOM 552 C C . LEU A 1 70 ? -4.370 -42.951 -12.864 1.00 96.44 70 LEU A C 1
ATOM 554 O O . LEU A 1 70 ? -5.249 -43.736 -13.224 1.00 96.44 70 LEU A O 1
ATOM 558 N N . ASP A 1 71 ? -3.764 -43.059 -11.682 1.00 97.50 71 ASP A N 1
ATOM 559 C CA . ASP A 1 71 ? -4.115 -44.080 -10.692 1.00 97.50 71 ASP A CA 1
ATOM 560 C C . ASP A 1 71 ? -5.560 -43.940 -10.188 1.00 97.50 71 ASP A C 1
ATOM 562 O O . ASP A 1 71 ? -6.092 -42.837 -10.038 1.00 97.50 71 ASP A O 1
ATOM 566 N N . LYS A 1 72 ? -6.169 -45.065 -9.786 1.00 97.56 72 LYS A N 1
ATOM 567 C CA . LYS A 1 72 ? -7.537 -45.113 -9.225 1.00 97.56 72 LYS A CA 1
ATOM 568 C C . LYS A 1 72 ? -7.754 -44.167 -8.034 1.00 97.56 72 LYS A C 1
ATOM 570 O O . LYS A 1 72 ? -8.859 -43.668 -7.843 1.00 97.56 72 LYS A O 1
ATOM 575 N N . SER A 1 73 ? -6.708 -43.891 -7.250 1.00 97.31 73 SER A N 1
ATOM 576 C CA . SER A 1 73 ? -6.765 -42.910 -6.156 1.00 97.31 73 SER A CA 1
ATOM 577 C C . SER A 1 73 ? -6.974 -41.482 -6.675 1.00 97.31 73 SER A C 1
ATOM 579 O O . SER A 1 73 ? -7.760 -40.726 -6.108 1.00 97.31 73 SER A O 1
ATOM 581 N N . MET A 1 74 ? -6.292 -41.116 -7.764 1.00 96.31 74 MET A N 1
ATOM 582 C CA . MET A 1 74 ? -6.434 -39.808 -8.410 1.00 96.31 74 MET A CA 1
ATOM 583 C C . MET A 1 74 ? -7.766 -39.702 -9.154 1.00 96.31 74 MET A C 1
ATOM 585 O O . MET A 1 74 ? -8.417 -38.663 -9.072 1.00 96.31 74 MET A O 1
ATOM 589 N N . GLN A 1 75 ? -8.222 -40.790 -9.787 1.00 97.75 75 GLN A N 1
ATOM 590 C CA . GLN A 1 75 ? -9.556 -40.879 -10.388 1.00 97.75 75 GLN A CA 1
ATOM 591 C C . GLN A 1 75 ? -10.661 -40.554 -9.365 1.00 97.75 75 GLN A C 1
ATOM 593 O O . GLN A 1 75 ? -11.516 -39.721 -9.644 1.00 97.75 75 GLN A O 1
ATOM 598 N N . HIS A 1 76 ? -10.629 -41.161 -8.173 1.00 97.56 76 HIS A N 1
ATOM 599 C CA . HIS A 1 76 ? -11.660 -40.932 -7.153 1.00 97.56 76 HIS A CA 1
ATOM 600 C C . HIS A 1 76 ? -11.591 -39.521 -6.534 1.00 97.56 76 HIS A C 1
ATOM 602 O O . HIS A 1 76 ? -12.615 -38.912 -6.224 1.00 97.56 76 HIS A O 1
ATOM 608 N N . SER A 1 77 ? -10.384 -38.953 -6.413 1.00 97.38 77 SER A N 1
ATOM 609 C CA . SER A 1 77 ? -10.200 -37.547 -6.027 1.00 97.38 77 SER A CA 1
ATOM 610 C C . SER A 1 77 ? -10.832 -36.592 -7.054 1.00 97.38 77 SER A C 1
ATOM 612 O O . SER A 1 77 ? -11.579 -35.681 -6.691 1.00 97.38 77 SER A O 1
ATOM 614 N N . LEU A 1 78 ? -10.602 -36.849 -8.347 1.00 97.62 78 LEU A N 1
ATOM 615 C CA . LEU A 1 78 ? -11.161 -36.072 -9.453 1.00 97.62 78 LEU A CA 1
ATOM 616 C C . LEU A 1 78 ? -12.692 -36.201 -9.546 1.00 97.62 78 LEU A C 1
ATOM 618 O O . LEU A 1 78 ? -13.376 -35.198 -9.721 1.00 97.62 78 LEU A O 1
ATOM 622 N N . GLU A 1 79 ? -13.235 -37.406 -9.369 1.00 98.38 79 GLU A N 1
ATOM 623 C CA . GLU A 1 79 ? -14.679 -37.672 -9.280 1.00 98.38 79 GLU A CA 1
ATOM 624 C C . GLU A 1 79 ? -15.348 -36.827 -8.183 1.00 98.38 79 GLU A C 1
ATOM 626 O O . GLU A 1 79 ? -16.347 -36.145 -8.432 1.00 98.38 79 GLU A O 1
ATOM 631 N N . SER A 1 80 ? -14.761 -36.818 -6.980 1.00 97.69 80 SER A N 1
ATOM 632 C CA . SER A 1 80 ? -15.238 -36.011 -5.851 1.00 97.69 80 SER A CA 1
ATOM 633 C C . SER A 1 80 ? -15.213 -34.508 -6.167 1.00 97.69 80 SER A C 1
ATOM 635 O O . SER A 1 80 ? -16.182 -33.796 -5.889 1.00 97.69 80 SER A O 1
ATOM 637 N N . LEU A 1 81 ? -14.150 -34.031 -6.828 1.00 97.44 81 LEU A N 1
ATOM 638 C CA . LEU A 1 81 ? -13.999 -32.632 -7.238 1.00 97.44 81 LEU A CA 1
ATOM 639 C C . LEU A 1 81 ? -15.039 -32.211 -8.293 1.00 97.44 81 LEU A C 1
ATOM 641 O O . LEU A 1 81 ? -15.677 -31.166 -8.142 1.00 97.44 81 LEU A O 1
ATOM 645 N N . ILE A 1 82 ? -15.259 -33.033 -9.330 1.00 97.81 82 ILE A N 1
ATOM 646 C CA . ILE A 1 82 ? -16.290 -32.796 -10.357 1.00 97.81 82 ILE A CA 1
ATOM 647 C C . ILE A 1 82 ? -17.670 -32.721 -9.696 1.00 97.81 82 ILE A C 1
ATOM 649 O O . ILE A 1 82 ? -18.430 -31.786 -9.955 1.00 97.81 82 ILE A O 1
ATOM 653 N N . LYS A 1 83 ? -17.983 -33.663 -8.796 1.00 98.00 83 LYS A N 1
ATOM 654 C CA . LYS A 1 83 ? -19.263 -33.701 -8.081 1.00 98.00 83 LYS A CA 1
ATOM 655 C C . LYS A 1 83 ? -19.482 -32.457 -7.213 1.00 98.00 83 LYS A C 1
ATOM 657 O O . LYS A 1 83 ? -20.536 -31.829 -7.315 1.00 98.00 83 LYS A O 1
ATOM 662 N N . GLN A 1 84 ? -18.492 -32.068 -6.408 1.00 97.19 84 GLN A N 1
ATOM 663 C CA . GLN A 1 84 ? -18.578 -30.891 -5.537 1.00 97.19 84 GLN A CA 1
ATOM 664 C C . GLN A 1 84 ? -18.803 -29.600 -6.341 1.00 97.19 84 GLN A C 1
ATOM 666 O O . GLN A 1 84 ? -19.668 -28.793 -5.987 1.00 97.19 84 GLN A O 1
ATOM 671 N N . ASN A 1 85 ? -18.072 -29.421 -7.444 1.00 95.94 85 ASN A N 1
ATOM 672 C CA . ASN A 1 85 ? -18.198 -28.237 -8.291 1.00 95.94 85 ASN A CA 1
ATOM 673 C C . ASN A 1 85 ? -19.537 -28.209 -9.051 1.00 95.94 85 ASN A C 1
ATOM 675 O O . ASN A 1 85 ? -20.199 -27.169 -9.080 1.00 95.94 85 ASN A O 1
ATOM 679 N N . LYS A 1 86 ? -19.993 -29.351 -9.590 1.00 96.06 86 LYS A N 1
ATOM 680 C CA . LYS A 1 86 ? -21.304 -29.474 -10.253 1.00 96.06 86 LYS A CA 1
ATOM 681 C C . LYS A 1 86 ? -22.454 -29.152 -9.291 1.00 96.06 86 LYS A C 1
ATOM 683 O O . LYS A 1 86 ? -23.346 -28.379 -9.639 1.00 96.06 86 LYS A O 1
ATOM 688 N N . GLU A 1 87 ? -22.411 -29.650 -8.053 1.00 95.50 87 GLU A N 1
ATOM 689 C CA . GLU A 1 87 ? -23.402 -29.299 -7.027 1.00 95.50 87 GLU A CA 1
ATOM 690 C C . GLU A 1 87 ? -23.408 -27.805 -6.667 1.00 95.50 87 GLU A C 1
ATOM 692 O O . GLU A 1 87 ? -24.481 -27.237 -6.448 1.00 95.50 87 GLU A O 1
ATOM 697 N N . ALA A 1 88 ? -22.239 -27.160 -6.590 1.00 94.25 88 ALA A N 1
ATOM 698 C CA . ALA A 1 88 ? -22.136 -25.738 -6.267 1.00 94.25 88 ALA A CA 1
ATOM 699 C C . ALA A 1 88 ? -22.776 -24.854 -7.354 1.00 94.25 88 ALA A C 1
ATOM 701 O O . ALA A 1 88 ? -23.559 -23.956 -7.036 1.00 94.25 88 ALA A O 1
ATOM 702 N N . VAL A 1 89 ? -22.516 -25.150 -8.633 1.00 94.50 89 VAL A N 1
ATOM 703 C CA . VAL A 1 89 ? -23.135 -24.446 -9.771 1.00 94.50 89 VAL A CA 1
ATOM 704 C C . VAL A 1 89 ? -24.656 -24.645 -9.774 1.00 94.50 89 VAL A C 1
ATOM 706 O O . VAL A 1 89 ? -25.401 -23.667 -9.844 1.00 94.50 89 VAL A O 1
ATOM 709 N N . MET A 1 90 ? -25.135 -25.880 -9.588 1.00 92.06 90 MET A N 1
ATOM 710 C CA . MET A 1 90 ? -26.575 -26.184 -9.573 1.00 92.06 90 MET A CA 1
ATOM 711 C C . MET A 1 90 ? -27.326 -25.536 -8.395 1.00 92.06 90 MET A C 1
ATOM 713 O O . MET A 1 90 ? -28.482 -25.135 -8.548 1.00 92.06 90 MET A O 1
ATOM 717 N N . LYS A 1 91 ? -26.688 -25.384 -7.224 1.00 90.44 91 LYS A N 1
ATOM 718 C CA . LYS A 1 91 ? -27.261 -24.642 -6.082 1.00 90.44 91 LYS A CA 1
ATOM 719 C C . LYS A 1 91 ? -27.388 -23.144 -6.383 1.00 90.44 91 LYS A C 1
ATOM 721 O O . LYS A 1 91 ? -28.402 -22.547 -6.032 1.00 90.44 91 LYS A O 1
ATOM 726 N N . ASN A 1 92 ? -26.412 -22.558 -7.079 1.00 82.75 92 ASN A N 1
ATOM 727 C CA . ASN A 1 92 ? -26.450 -21.148 -7.475 1.00 82.75 92 ASN A CA 1
ATOM 728 C C . ASN A 1 92 ? -27.493 -20.867 -8.571 1.00 82.75 92 ASN A C 1
ATOM 730 O O . ASN A 1 92 ? -28.168 -19.840 -8.511 1.00 82.75 92 ASN A O 1
ATOM 734 N N . ALA A 1 93 ? -27.675 -21.785 -9.528 1.00 83.12 93 ALA A N 1
ATOM 735 C CA . ALA A 1 93 ? -28.686 -21.661 -10.582 1.00 83.12 93 ALA A CA 1
ATOM 736 C C . ALA A 1 93 ? -30.122 -21.645 -10.020 1.00 83.12 93 ALA A C 1
ATOM 738 O O . ALA A 1 93 ? -30.928 -20.793 -10.388 1.00 83.12 93 ALA A O 1
ATOM 739 N N . LYS A 1 94 ? -30.431 -22.522 -9.052 1.00 76.12 94 LYS A N 1
ATOM 740 C CA . LYS A 1 94 ? -31.770 -22.629 -8.436 1.00 76.12 94 LYS A CA 1
ATOM 741 C C . LYS A 1 94 ? -32.199 -21.420 -7.591 1.00 76.12 94 LYS A C 1
ATOM 743 O O . LYS A 1 94 ? -33.356 -21.350 -7.191 1.00 76.12 94 LYS A O 1
ATOM 748 N N . LEU A 1 95 ? -31.299 -20.474 -7.310 1.00 64.19 95 LEU A N 1
ATOM 749 C CA . LEU A 1 95 ? -31.602 -19.247 -6.560 1.00 64.19 95 LEU A CA 1
ATOM 750 C C . LEU A 1 95 ? -32.027 -18.066 -7.457 1.00 64.19 95 LEU A C 1
ATOM 752 O O . LEU A 1 95 ? -32.254 -16.969 -6.943 1.00 64.19 95 LEU A O 1
ATOM 756 N N . GLN A 1 96 ? -32.144 -18.278 -8.774 1.00 49.44 96 GLN A N 1
ATOM 757 C CA . GLN A 1 96 ? -32.569 -17.276 -9.759 1.00 49.44 96 GLN A CA 1
ATOM 758 C C . GLN A 1 96 ? -33.899 -17.671 -10.428 1.00 49.44 96 GLN A C 1
ATOM 760 O O . GLN A 1 96 ? -33.949 -17.930 -11.626 1.00 49.44 96 GLN A O 1
ATOM 765 N N . ASP A 1 97 ? -34.985 -17.719 -9.654 1.00 44.12 97 ASP A N 1
ATOM 766 C CA . ASP A 1 97 ? -36.344 -17.892 -10.191 1.00 44.12 97 ASP A CA 1
ATOM 767 C C . ASP A 1 97 ? -36.885 -16.537 -10.719 1.00 44.12 97 ASP A C 1
ATOM 769 O O . ASP A 1 97 ? -36.972 -15.580 -9.940 1.00 44.12 97 ASP A O 1
ATOM 773 N N . PRO A 1 98 ? -37.222 -16.399 -12.020 1.00 42.00 98 PRO A N 1
ATOM 774 C CA . PRO A 1 98 ? -37.630 -15.123 -12.621 1.00 42.00 98 PRO A CA 1
ATOM 775 C C . PRO A 1 98 ? -39.099 -14.725 -12.359 1.00 42.00 98 PRO A C 1
ATOM 777 O O . PRO A 1 98 ? -39.542 -13.662 -12.800 1.00 42.00 98 PRO A O 1
ATOM 780 N N . GLY A 1 99 ? -39.889 -15.557 -11.674 1.00 36.47 99 GLY A N 1
ATOM 781 C CA . GLY A 1 99 ? -41.349 -15.442 -11.608 1.00 36.47 99 GLY A CA 1
ATOM 782 C C . GLY A 1 99 ? -41.954 -14.436 -10.613 1.00 36.47 99 GLY A C 1
ATOM 783 O O . GLY A 1 99 ? -42.779 -14.866 -9.808 1.00 36.47 99 GLY A O 1
ATOM 784 N N . LYS A 1 100 ? -41.592 -13.136 -10.667 1.00 38.22 100 LYS A N 1
ATOM 785 C CA . LYS A 1 100 ? -42.373 -11.938 -10.216 1.00 38.22 100 LYS A CA 1
ATOM 786 C C . LYS A 1 100 ? -41.467 -10.706 -10.044 1.00 38.22 100 LYS A C 1
ATOM 788 O O . LYS A 1 100 ? -40.588 -10.726 -9.194 1.00 38.22 100 LYS A O 1
ATOM 793 N N . VAL A 1 101 ? -41.766 -9.623 -10.769 1.00 37.53 101 VAL A N 1
ATOM 794 C CA . VAL A 1 101 ? -41.777 -8.192 -10.360 1.00 37.53 101 VAL A CA 1
ATOM 795 C C . VAL A 1 101 ? -41.944 -7.376 -11.646 1.00 37.53 101 VAL A C 1
ATOM 797 O O . VAL A 1 101 ? -41.004 -7.140 -12.400 1.00 37.53 101 VAL A O 1
ATOM 800 N N . GLN A 1 102 ? -43.186 -6.978 -11.897 1.00 31.72 102 GLN A N 1
ATOM 801 C CA . GLN A 1 102 ? -43.555 -5.928 -12.841 1.00 31.72 102 GLN A CA 1
ATOM 802 C C . GLN A 1 102 ? -43.807 -4.654 -12.000 1.00 31.72 102 GLN A C 1
ATOM 804 O O . GLN A 1 102 ? -44.046 -4.760 -10.797 1.00 31.72 102 GLN A O 1
ATOM 809 N N . ASP A 1 103 ? -43.723 -3.466 -12.603 1.00 33.47 103 ASP A N 1
ATOM 810 C CA . ASP A 1 103 ? -44.154 -2.183 -12.008 1.00 33.47 103 ASP A CA 1
ATOM 811 C C . ASP A 1 103 ? -43.294 -1.534 -10.890 1.00 33.47 103 ASP A C 1
ATOM 813 O O . ASP A 1 103 ? -43.828 -1.135 -9.856 1.00 33.47 103 ASP A O 1
ATOM 817 N N . PHE A 1 104 ? -41.984 -1.289 -11.100 1.00 30.98 104 PHE A N 1
ATOM 818 C CA . PHE A 1 104 ? -41.280 -0.228 -10.333 1.00 30.98 104 PHE A CA 1
ATOM 819 C C . PHE A 1 104 ? -40.017 0.380 -10.998 1.00 30.98 104 PHE A C 1
ATOM 821 O O . PHE A 1 104 ? -38.890 0.157 -10.556 1.00 30.98 104 PHE A O 1
ATOM 828 N N . TYR A 1 105 ? -40.180 1.213 -12.036 1.00 27.38 105 TYR A N 1
ATOM 829 C CA . TYR A 1 105 ? -39.083 2.037 -12.581 1.00 27.38 105 TYR A CA 1
ATOM 830 C C . TYR A 1 105 ? -39.160 3.488 -12.082 1.00 27.38 105 TYR A C 1
ATOM 832 O O . TYR A 1 105 ? -40.059 4.233 -12.462 1.00 27.38 105 TYR A O 1
ATOM 840 N N . GLY A 1 106 ? -38.189 3.908 -11.258 1.00 28.33 106 GLY A N 1
ATOM 841 C CA . GLY A 1 106 ? -38.179 5.253 -10.669 1.00 28.33 106 GLY A CA 1
ATOM 842 C C . GLY A 1 106 ? -36.874 5.673 -9.977 1.00 28.33 106 GLY A C 1
ATOM 843 O O . GLY A 1 106 ? -36.797 5.675 -8.754 1.00 28.33 106 GLY A O 1
ATOM 844 N N . SER A 1 107 ? -35.920 6.160 -10.780 1.00 31.47 107 SER A N 1
ATOM 845 C CA . SER A 1 107 ? -34.869 7.135 -10.411 1.00 31.47 107 SER A CA 1
ATOM 846 C C . SER A 1 107 ? -33.624 6.725 -9.586 1.00 31.47 107 SER A C 1
ATOM 848 O O . SER A 1 107 ? -33.647 5.889 -8.691 1.00 31.47 107 SER A O 1
ATOM 850 N N . TYR A 1 108 ? -32.558 7.498 -9.864 1.00 32.44 108 TYR A N 1
ATOM 851 C CA . TYR A 1 108 ? -31.338 7.791 -9.080 1.00 32.44 108 TYR A CA 1
ATOM 852 C C . TYR A 1 108 ? -30.060 6.947 -9.265 1.00 32.44 108 TYR A C 1
ATOM 854 O O . TYR A 1 108 ? -29.905 5.852 -8.739 1.00 32.44 108 TYR A O 1
ATOM 862 N N . SER A 1 109 ? -29.044 7.593 -9.856 1.00 31.08 109 SER A N 1
ATOM 863 C CA . SER A 1 109 ? -27.628 7.431 -9.490 1.00 31.08 109 SER A CA 1
ATOM 864 C C . SER A 1 109 ? -26.817 8.661 -9.918 1.00 31.08 109 SER A C 1
ATOM 866 O O . SER A 1 109 ? -26.876 9.055 -11.082 1.00 31.08 109 SER A O 1
ATOM 868 N N . SER A 1 110 ? -26.072 9.279 -8.991 1.00 32.38 110 SER A N 1
ATOM 869 C CA . SER A 1 110 ? -24.903 10.144 -9.263 1.00 32.38 110 SER A CA 1
ATOM 870 C C . SER A 1 110 ? -24.275 10.657 -7.961 1.00 32.38 110 SER A C 1
ATOM 872 O O . SER A 1 110 ? -24.817 11.564 -7.330 1.00 32.38 110 SER A O 1
ATOM 874 N N . SER A 1 111 ? -23.087 10.155 -7.620 1.00 35.25 111 SER A N 1
ATOM 875 C CA . SER A 1 111 ? -22.293 10.596 -6.463 1.00 35.25 111 SER A CA 1
ATOM 876 C C . SER A 1 111 ? -20.843 10.848 -6.884 1.00 35.25 111 SER A C 1
ATOM 878 O O . SER A 1 111 ? -20.170 9.887 -7.251 1.00 35.25 111 SER A O 1
ATOM 880 N N . ARG A 1 112 ? -20.317 12.084 -6.781 1.00 38.31 112 ARG A N 1
ATOM 881 C CA . ARG A 1 112 ? -18.860 12.298 -6.608 1.00 38.31 112 ARG A CA 1
ATOM 882 C C . ARG A 1 112 ? -18.425 13.709 -6.164 1.00 38.31 112 ARG A C 1
ATOM 884 O O . ARG A 1 112 ? -18.816 14.703 -6.754 1.00 38.31 112 ARG A O 1
ATOM 891 N N . GLN A 1 113 ? -17.577 13.700 -5.131 1.00 34.84 113 GLN A N 1
ATOM 892 C CA . GLN A 1 113 ? -16.389 14.527 -4.830 1.00 34.84 113 GLN A CA 1
ATOM 893 C C . GLN A 1 113 ? -16.335 16.044 -5.141 1.00 34.84 113 GLN A C 1
ATOM 895 O O . GLN A 1 113 ? -16.185 16.463 -6.278 1.00 34.84 113 GLN A O 1
ATOM 900 N N . GLN A 1 114 ? -16.286 16.811 -4.040 1.00 35.41 114 GLN A N 1
ATOM 901 C CA . GLN A 1 114 ? -15.273 17.828 -3.677 1.00 35.41 114 GLN A CA 1
ATOM 902 C C . GLN A 1 114 ? -14.708 18.789 -4.745 1.00 35.41 114 GLN A C 1
ATOM 904 O O . GLN A 1 114 ? -13.827 18.416 -5.510 1.00 35.41 114 GLN A O 1
ATOM 909 N N . GLU A 1 115 ? -15.012 20.083 -4.573 1.00 33.44 115 GLU A N 1
ATOM 910 C CA . GLU A 1 115 ? -14.071 21.189 -4.824 1.00 33.44 115 GLU A CA 1
ATOM 911 C C . GLU A 1 115 ? -14.140 22.257 -3.708 1.00 33.44 115 GLU A C 1
ATOM 913 O O . GLU A 1 115 ? -15.041 22.255 -2.865 1.00 33.44 115 GLU A O 1
ATOM 918 N N . VAL A 1 116 ? -13.121 23.121 -3.670 1.00 36.56 116 VAL A N 1
ATOM 919 C CA . VAL A 1 116 ? -12.757 24.046 -2.579 1.00 36.56 116 VAL A CA 1
ATOM 920 C C . VAL A 1 116 ? -13.486 25.393 -2.678 1.00 36.56 116 VAL A C 1
ATOM 922 O O . VAL A 1 116 ? -13.550 25.970 -3.758 1.00 36.56 116 VAL A O 1
ATOM 925 N N . ILE A 1 117 ? -13.923 25.975 -1.547 1.00 32.69 117 ILE A N 1
ATOM 926 C CA . ILE A 1 117 ? -14.265 27.411 -1.446 1.00 32.69 117 ILE A CA 1
ATOM 927 C C . ILE A 1 117 ? -13.703 28.024 -0.151 1.00 32.69 117 ILE A C 1
ATOM 929 O O . ILE A 1 117 ? -13.789 27.435 0.925 1.00 32.69 117 ILE A O 1
ATOM 933 N N . GLN A 1 118 ? -13.147 29.233 -0.272 1.00 38.12 118 GLN A N 1
ATOM 934 C CA . GLN A 1 118 ? -12.672 30.079 0.827 1.00 38.12 118 GLN A CA 1
ATOM 935 C C . GLN A 1 118 ? -13.785 30.989 1.392 1.00 38.12 118 GLN A C 1
ATOM 937 O O . GLN A 1 118 ? -14.622 31.473 0.639 1.00 38.12 118 GLN A O 1
ATOM 942 N N . GLN A 1 119 ? -13.695 31.285 2.696 1.00 38.50 119 GLN A N 1
ATOM 943 C CA . GLN A 1 119 ? -14.228 32.466 3.413 1.00 38.50 119 GLN A CA 1
ATOM 944 C C . GLN A 1 119 ? -15.714 32.873 3.252 1.00 38.50 119 GLN A C 1
ATOM 946 O O . GLN A 1 119 ? -16.127 33.406 2.225 1.00 38.50 119 GLN A O 1
ATOM 951 N N . ARG A 1 120 ? -16.451 32.875 4.378 1.00 32.06 120 ARG A N 1
ATOM 952 C CA . ARG A 1 120 ? -16.918 34.124 5.032 1.00 32.06 120 ARG A CA 1
ATOM 953 C C . ARG A 1 120 ? -17.624 33.874 6.368 1.00 32.06 120 ARG A C 1
ATOM 955 O O . ARG A 1 120 ? -18.410 32.942 6.503 1.00 32.06 120 ARG A O 1
ATOM 962 N N . ASP A 1 121 ? -17.383 34.763 7.326 1.00 37.56 121 ASP A N 1
ATOM 963 C CA . ASP A 1 121 ? -18.103 34.832 8.597 1.00 37.56 121 ASP A CA 1
ATOM 964 C C . ASP A 1 121 ? -19.549 35.316 8.423 1.00 37.56 121 ASP A C 1
ATOM 966 O O . ASP A 1 121 ? -19.789 36.284 7.698 1.00 37.56 121 ASP A O 1
ATOM 970 N N . ASN A 1 122 ? -20.496 34.743 9.182 1.00 33.91 122 ASN A N 1
ATOM 971 C CA . ASN A 1 122 ? -21.445 35.556 9.955 1.00 33.91 122 ASN A CA 1
ATOM 972 C C . ASN A 1 122 ? -22.273 34.790 11.008 1.00 33.91 122 ASN A C 1
ATOM 974 O O . ASN A 1 122 ? -22.727 33.666 10.830 1.00 33.91 122 ASN A O 1
ATOM 978 N N . LYS A 1 123 ? -22.498 35.495 12.118 1.00 36.97 123 LYS A N 1
ATOM 979 C CA . LYS A 1 123 ? -23.244 35.135 13.335 1.00 36.97 123 LYS A CA 1
ATOM 980 C C . LYS A 1 123 ? -24.728 34.776 13.075 1.00 36.97 123 LYS A C 1
ATOM 982 O O . LYS A 1 123 ? -25.397 35.583 12.433 1.00 36.97 123 LYS A O 1
ATOM 987 N N . LYS A 1 124 ? -25.292 33.758 13.768 1.00 34.50 124 LYS A N 1
ATOM 988 C CA . LYS A 1 124 ? -26.385 33.897 14.793 1.00 34.50 124 LYS A CA 1
ATOM 989 C C . LYS A 1 124 ? -27.158 32.598 15.169 1.00 34.50 124 LYS A C 1
ATOM 991 O O . LYS A 1 124 ? -27.698 31.926 14.308 1.00 34.50 124 LYS A O 1
ATOM 996 N N . LYS A 1 125 ? -27.367 32.453 16.494 1.00 33.03 125 LYS A N 1
ATOM 997 C CA . LYS A 1 125 ? -28.560 31.957 17.246 1.00 33.03 125 LYS A CA 1
ATOM 998 C C . LYS A 1 125 ? -28.995 30.462 17.242 1.00 33.03 125 LYS A C 1
ATOM 1000 O O . LYS A 1 125 ? -29.204 29.844 16.211 1.00 33.03 125 LYS A O 1
ATOM 1005 N N . LYS A 1 126 ? -29.235 29.962 18.474 1.00 34.00 126 LYS A N 1
ATOM 1006 C CA . LYS A 1 126 ? -30.027 28.761 18.875 1.00 34.00 126 LYS A CA 1
ATOM 1007 C C . LYS A 1 126 ? -31.553 29.060 18.788 1.00 34.00 126 LYS A C 1
ATOM 1009 O O . LYS A 1 126 ? -31.878 30.245 18.663 1.00 34.00 126 LYS A O 1
ATOM 1014 N N . PRO A 1 127 ? -32.483 28.075 18.869 1.00 45.66 127 PRO A N 1
ATOM 1015 C CA . PRO A 1 127 ? -32.876 27.337 20.105 1.00 45.66 127 PRO A CA 1
ATOM 1016 C C . PRO A 1 127 ? -32.778 25.793 19.936 1.00 45.66 127 PRO A C 1
ATOM 1018 O O . PRO A 1 127 ? -32.574 25.340 18.820 1.00 45.66 127 PRO A O 1
ATOM 1021 N N . LYS A 1 128 ? -32.747 24.894 20.941 1.00 34.41 128 LYS A N 1
ATOM 1022 C CA . LYS A 1 128 ? -33.458 24.688 22.237 1.00 34.41 128 LYS A CA 1
ATOM 1023 C C . LYS A 1 128 ? -34.909 24.144 22.141 1.00 34.41 128 LYS A C 1
ATOM 1025 O O . LYS A 1 128 ? -35.848 24.927 22.141 1.00 34.41 128 LYS A O 1
ATOM 1030 N N . ALA A 1 129 ? -35.044 22.811 22.189 1.00 30.59 129 ALA A N 1
ATOM 1031 C CA . ALA A 1 129 ? -36.144 22.000 22.760 1.00 30.59 129 ALA A CA 1
ATOM 1032 C C . ALA A 1 129 ? -35.572 20.567 22.986 1.00 30.59 129 ALA A C 1
ATOM 1034 O O . ALA A 1 129 ? -34.752 20.164 22.165 1.00 30.59 129 ALA A O 1
ATOM 1035 N N . ALA A 1 130 ? -35.769 19.775 24.053 1.00 33.00 130 ALA A N 1
ATOM 1036 C CA . ALA A 1 130 ? -36.726 19.692 25.175 1.00 33.00 130 ALA A CA 1
ATOM 1037 C C . ALA A 1 130 ? -37.854 18.641 25.012 1.00 33.00 130 ALA A C 1
ATOM 1039 O O . ALA A 1 130 ? -38.982 18.989 24.685 1.00 33.00 130 ALA A O 1
ATOM 1040 N N . ALA A 1 131 ? -37.511 17.382 25.311 1.00 34.44 131 ALA A N 1
ATOM 1041 C CA . ALA A 1 131 ? -38.333 16.245 25.770 1.00 34.44 131 ALA A CA 1
ATOM 1042 C C . ALA A 1 131 ? -37.307 15.272 26.418 1.00 34.44 131 ALA A C 1
ATOM 1044 O O . ALA A 1 131 ? -36.242 15.102 25.824 1.00 34.44 131 ALA A O 1
ATOM 1045 N N . LYS A 1 132 ? -37.369 14.776 27.664 1.00 32.97 132 LYS A N 1
ATOM 1046 C CA . LYS A 1 132 ? -38.458 14.221 28.492 1.00 32.97 132 LYS A CA 1
ATOM 1047 C C . LYS A 1 132 ? -39.188 13.057 27.830 1.00 32.97 132 LYS A C 1
ATOM 1049 O O . LYS A 1 132 ? -40.064 13.311 27.021 1.00 32.97 132 LYS A O 1
ATOM 1054 N N . ASP A 1 133 ? -38.855 11.848 28.273 1.00 31.73 133 ASP A N 1
ATOM 1055 C CA . ASP A 1 133 ? -39.809 10.763 28.508 1.00 31.73 133 ASP A CA 1
ATOM 1056 C C . ASP A 1 133 ? -39.286 9.896 29.664 1.00 31.73 133 ASP A C 1
ATOM 1058 O O . ASP A 1 133 ? -38.099 9.570 29.724 1.00 31.73 133 ASP A O 1
ATOM 1062 N N . ASP A 1 134 ? -40.176 9.585 30.604 1.00 33.00 134 ASP A N 1
ATOM 1063 C CA . ASP A 1 134 ? -39.914 8.757 31.779 1.00 33.00 134 ASP A CA 1
ATOM 1064 C C . ASP A 1 134 ? -40.261 7.297 31.449 1.00 33.00 134 ASP A C 1
ATOM 1066 O O . ASP A 1 134 ? -41.383 7.029 31.022 1.00 33.00 134 ASP A O 1
ATOM 1070 N N . PHE A 1 135 ? -39.367 6.333 31.708 1.00 35.56 135 PHE A N 1
ATOM 1071 C CA . PHE A 1 135 ? -39.770 4.924 31.790 1.00 35.56 135 PHE A CA 1
ATOM 1072 C C . PHE A 1 135 ? -39.181 4.217 33.010 1.00 35.56 135 PHE A C 1
ATOM 1074 O O . PHE A 1 135 ? -37.974 4.115 33.205 1.00 35.56 135 PHE A O 1
ATOM 1081 N N . ASN A 1 136 ? -40.110 3.745 33.834 1.00 32.41 136 ASN A N 1
ATOM 1082 C CA . ASN A 1 136 ? -39.933 3.141 35.144 1.00 32.41 136 ASN A CA 1
ATOM 1083 C C . ASN A 1 136 ? -40.146 1.626 35.025 1.00 32.41 136 ASN A C 1
ATOM 1085 O O . ASN A 1 136 ? -41.180 1.212 34.502 1.00 32.41 136 ASN A O 1
ATOM 1089 N N . TYR A 1 137 ? -39.223 0.817 35.548 1.00 33.38 137 TYR A N 1
ATOM 1090 C CA . TYR A 1 137 ? -39.471 -0.599 35.825 1.00 33.38 137 TYR A CA 1
ATOM 1091 C C . TYR A 1 137 ? -38.868 -0.999 37.173 1.00 33.38 137 TYR A C 1
ATOM 1093 O O . TYR A 1 137 ? -37.670 -0.865 37.402 1.00 33.38 137 TYR A O 1
ATOM 1101 N N . ASN A 1 138 ? -39.727 -1.518 38.051 1.00 33.03 138 ASN A N 1
ATOM 1102 C CA . ASN A 1 138 ? -39.365 -2.071 39.350 1.00 33.03 138 ASN A CA 1
ATOM 1103 C C . ASN A 1 138 ? -39.325 -3.605 39.295 1.00 33.03 138 ASN A C 1
ATOM 1105 O O . ASN A 1 138 ? -40.325 -4.203 38.901 1.00 33.03 138 ASN A O 1
ATOM 1109 N N . ALA A 1 139 ? -38.265 -4.179 39.883 1.00 31.25 139 ALA A N 1
ATOM 1110 C CA . ALA A 1 139 ? -38.256 -5.469 40.596 1.00 31.25 139 ALA A CA 1
ATOM 1111 C C . ALA A 1 139 ? -38.475 -6.775 39.768 1.00 31.25 139 ALA A C 1
ATOM 1113 O O . ALA A 1 139 ? -38.969 -6.713 38.643 1.00 31.25 139 ALA A O 1
ATOM 1114 N N . PRO A 1 140 ? -38.142 -7.976 40.309 1.00 44.19 140 PRO A N 1
ATOM 1115 C CA . PRO A 1 140 ? -37.691 -8.266 41.678 1.00 44.19 140 PRO A CA 1
ATOM 1116 C C . PRO A 1 140 ? -36.358 -9.031 41.819 1.00 44.19 140 PRO A C 1
ATOM 1118 O O . PRO A 1 140 ? -35.735 -9.466 40.855 1.00 44.19 140 PRO A O 1
ATOM 1121 N N . ASN A 1 141 ? -35.957 -9.183 43.084 1.00 36.62 141 ASN A N 1
ATOM 1122 C CA . ASN A 1 141 ? -34.815 -9.966 43.558 1.00 36.62 141 ASN A CA 1
ATOM 1123 C C . ASN A 1 141 ? -34.901 -11.452 43.170 1.00 36.62 141 ASN A C 1
ATOM 1125 O O . ASN A 1 141 ? -35.984 -12.025 43.225 1.00 36.62 141 ASN A O 1
ATOM 1129 N N . ASP A 1 142 ? -33.746 -12.084 42.944 1.00 34.81 142 ASP A N 1
ATOM 1130 C CA . ASP A 1 142 ? -33.292 -13.210 43.778 1.00 34.81 142 ASP A CA 1
ATOM 1131 C C . ASP A 1 142 ? -31.803 -13.502 43.524 1.00 34.81 142 ASP A C 1
ATOM 1133 O O . ASP A 1 142 ? -31.364 -13.686 42.389 1.00 34.81 142 ASP A O 1
ATOM 1137 N N . ALA A 1 143 ? -31.008 -13.529 44.595 1.00 32.62 143 ALA A N 1
ATOM 1138 C CA . ALA A 1 143 ? -29.559 -13.715 44.545 1.00 32.62 143 ALA A CA 1
ATOM 1139 C C . ALA A 1 143 ? -29.129 -15.000 45.267 1.00 32.62 143 ALA A C 1
ATOM 1141 O O . ALA A 1 143 ? -29.688 -15.335 46.312 1.00 32.62 143 ALA A O 1
ATOM 1142 N N . PRO A 1 144 ? -28.046 -15.654 44.819 1.00 39.31 144 PRO A N 1
ATOM 1143 C CA . PRO A 1 144 ? -27.181 -16.425 45.698 1.00 39.31 144 PRO A CA 1
ATOM 1144 C C . PRO A 1 144 ? -25.871 -15.662 45.957 1.00 39.31 144 PRO A C 1
ATOM 1146 O O . PRO A 1 144 ? -25.152 -15.287 45.031 1.00 39.31 144 PRO A O 1
ATOM 1149 N N . HIS A 1 145 ? -25.535 -15.453 47.232 1.00 41.78 145 HIS A N 1
ATOM 1150 C CA . HIS A 1 145 ? -24.288 -14.800 47.646 1.00 41.78 145 HIS A CA 1
ATOM 1151 C C . HIS A 1 145 ? -23.042 -15.524 47.103 1.00 41.78 145 HIS A C 1
ATOM 1153 O O . HIS A 1 145 ? -22.824 -16.698 47.406 1.00 41.78 145 HIS A O 1
ATOM 1159 N N . ILE A 1 146 ? -22.159 -14.799 46.404 1.00 37.72 146 ILE A N 1
ATOM 1160 C CA . ILE A 1 146 ? -20.830 -15.295 46.013 1.00 37.72 146 ILE A CA 1
ATOM 1161 C C . ILE A 1 146 ? -19.739 -14.509 46.745 1.00 37.72 146 ILE A C 1
ATOM 1163 O O . ILE A 1 146 ? -19.328 -13.434 46.323 1.00 37.72 146 ILE A O 1
ATOM 1167 N N . SER A 1 147 ? -19.273 -15.119 47.838 1.00 39.31 147 SER A N 1
ATOM 1168 C CA . SER A 1 147 ? -17.939 -15.018 48.450 1.00 39.31 147 SER A CA 1
ATOM 1169 C C . SER A 1 147 ? -17.026 -13.859 47.997 1.00 39.31 147 SER A C 1
ATOM 1171 O O . SER A 1 147 ? -16.460 -13.849 46.894 1.00 39.31 147 SER A O 1
ATOM 1173 N N . SER A 1 148 ? -16.802 -12.941 48.940 1.00 44.50 148 SER A N 1
ATOM 1174 C CA . SER A 1 148 ? -15.744 -11.932 48.927 1.00 44.50 148 SER A CA 1
ATOM 1175 C C . SER A 1 148 ? -14.358 -12.588 48.977 1.00 44.50 148 SER A C 1
ATOM 1177 O O . SER A 1 148 ? -13.966 -13.157 49.996 1.00 44.50 148 SER A O 1
ATOM 1179 N N . GLY A 1 149 ? -13.607 -12.474 47.886 1.00 45.03 149 GLY A N 1
ATOM 1180 C CA . GLY A 1 149 ? -12.204 -12.866 47.796 1.00 45.03 149 GLY A CA 1
ATOM 1181 C C . GLY A 1 149 ? -11.518 -12.025 46.726 1.00 45.03 149 GLY A C 1
ATOM 1182 O O . GLY A 1 149 ? -12.147 -11.705 45.715 1.00 45.03 149 GLY A O 1
ATOM 1183 N N . SER A 1 150 ? -10.258 -11.653 46.964 1.00 58.09 150 SER A N 1
ATOM 1184 C CA . SER A 1 150 ? -9.477 -10.787 46.070 1.00 58.09 150 SER A CA 1
ATOM 1185 C C . SER A 1 150 ? -9.461 -11.318 44.630 1.00 58.09 150 SER A C 1
ATOM 1187 O O . SER A 1 150 ? -9.375 -12.529 44.401 1.00 58.09 150 SER A O 1
ATOM 1189 N N . ILE A 1 151 ? -9.505 -10.405 43.656 1.00 48.22 151 ILE A N 1
ATOM 1190 C CA . ILE A 1 151 ? -9.528 -10.696 42.211 1.00 48.22 151 ILE A CA 1
ATOM 1191 C C . ILE A 1 151 ? -8.362 -11.622 41.810 1.00 48.22 151 ILE A C 1
ATOM 1193 O O . ILE A 1 151 ? -8.552 -12.582 41.053 1.00 48.22 151 ILE A O 1
ATOM 1197 N N . TYR A 1 152 ? -7.187 -11.425 42.418 1.00 49.56 152 TYR A N 1
ATOM 1198 C CA . TYR A 1 152 ? -6.003 -12.270 42.235 1.00 49.56 152 TYR A CA 1
ATOM 1199 C C . TYR A 1 152 ? -6.242 -13.754 42.578 1.00 49.56 152 TYR A C 1
ATOM 1201 O O . TYR A 1 152 ? -5.686 -14.641 41.924 1.00 49.56 152 TYR A O 1
ATOM 1209 N N . GLU A 1 153 ? -7.107 -14.067 43.549 1.00 49.88 153 GLU A N 1
ATOM 1210 C CA . GLU A 1 153 ? -7.391 -15.451 43.948 1.00 49.88 153 GLU A CA 1
ATOM 1211 C C . GLU A 1 153 ? -8.345 -16.173 42.976 1.00 49.88 153 GLU A C 1
ATOM 1213 O O . GLU A 1 153 ? -8.314 -17.405 42.877 1.00 49.88 153 GLU A O 1
ATOM 1218 N N . ARG A 1 154 ? -9.163 -15.431 42.211 1.00 52.31 154 ARG A N 1
ATOM 1219 C CA . ARG A 1 154 ? -10.008 -16.002 41.143 1.00 52.31 154 ARG A CA 1
ATOM 1220 C C . ARG A 1 154 ? -9.164 -16.371 39.917 1.00 52.31 154 ARG A C 1
ATOM 1222 O O . ARG A 1 154 ? -9.271 -17.496 39.423 1.00 52.31 154 ARG A O 1
ATOM 1229 N N . LEU A 1 155 ? -8.253 -15.491 39.494 1.00 53.44 155 LEU A N 1
ATOM 1230 C CA . LEU A 1 155 ? -7.331 -15.740 38.373 1.00 53.44 155 LEU A CA 1
ATOM 1231 C C . LEU A 1 155 ? -6.361 -16.907 38.650 1.00 53.44 155 LEU A C 1
ATOM 1233 O O . LEU A 1 155 ? -6.145 -17.764 37.789 1.00 53.44 155 LEU A O 1
ATOM 1237 N N . ALA A 1 156 ? -5.842 -17.020 39.878 1.00 64.50 156 ALA A N 1
ATOM 1238 C CA . ALA A 1 156 ? -4.922 -18.094 40.271 1.00 64.50 156 ALA A CA 1
ATOM 1239 C C . ALA A 1 156 ? -5.541 -19.512 40.269 1.00 64.50 156 ALA A C 1
ATOM 1241 O O . ALA A 1 156 ? -4.804 -20.505 40.260 1.00 64.50 156 ALA A O 1
ATOM 1242 N N . LYS A 1 157 ? -6.877 -19.630 40.285 1.00 57.78 157 LYS A N 1
ATOM 1243 C CA . LYS A 1 157 ? -7.592 -20.920 40.246 1.00 57.78 157 LYS A CA 1
ATOM 1244 C C . LYS A 1 157 ? -7.889 -21.391 38.818 1.00 57.78 157 LYS A C 1
ATOM 1246 O O . LYS A 1 157 ? -7.898 -22.597 38.580 1.00 57.78 157 LYS A O 1
ATOM 1251 N N . GLN A 1 158 ? -8.035 -20.480 37.852 1.00 54.06 158 GLN A N 1
ATOM 1252 C CA . GLN A 1 158 ? -8.270 -20.844 36.446 1.00 54.06 158 GLN A CA 1
ATOM 1253 C C . GLN A 1 158 ? -7.012 -21.406 35.757 1.00 54.06 158 GLN A C 1
ATOM 1255 O O . GLN A 1 158 ? -7.105 -22.367 34.994 1.00 54.06 158 GLN A O 1
ATOM 1260 N N . SER A 1 159 ? -5.817 -20.906 36.091 1.00 50.50 159 SER A N 1
ATOM 1261 C CA . SER A 1 159 ? -4.548 -21.319 35.457 1.00 50.50 159 SER A CA 1
ATOM 1262 C C . SER A 1 159 ? -4.066 -22.742 35.794 1.00 50.50 159 SER A C 1
ATOM 1264 O O . SER A 1 159 ? -3.107 -23.224 35.189 1.00 50.50 159 SER A O 1
ATOM 1266 N N . LYS A 1 160 ? -4.720 -23.444 36.733 1.00 46.91 160 LYS A N 1
ATOM 1267 C CA . LYS A 1 160 ? -4.333 -24.798 37.182 1.00 46.91 160 LYS A CA 1
ATOM 1268 C C . LYS A 1 160 ? -5.146 -25.938 36.553 1.00 46.91 160 LYS A C 1
ATOM 1270 O O . LYS A 1 160 ? -4.876 -27.104 36.840 1.00 46.91 160 LYS A O 1
ATOM 1275 N N . THR A 1 161 ? -6.095 -25.644 35.662 1.00 43.22 161 THR A N 1
ATOM 1276 C CA . THR A 1 161 ? -6.903 -26.671 34.979 1.00 43.22 161 THR A CA 1
ATOM 1277 C C . THR A 1 161 ? -6.214 -27.233 33.723 1.00 43.22 161 THR A C 1
ATOM 1279 O O . THR A 1 161 ? -6.411 -26.789 32.601 1.00 43.22 161 THR A O 1
ATOM 1282 N N . ALA A 1 162 ? -5.371 -28.244 33.958 1.00 38.06 162 ALA A N 1
ATOM 1283 C CA . ALA A 1 162 ? -5.004 -29.342 33.051 1.00 38.06 162 ALA A CA 1
ATOM 1284 C C . ALA A 1 162 ? -4.950 -29.082 31.520 1.00 38.06 162 ALA A C 1
ATOM 1286 O O . ALA A 1 162 ? -5.908 -29.333 30.790 1.00 38.06 162 ALA A O 1
ATOM 1287 N N . ARG A 1 163 ? -3.746 -28.805 30.991 1.00 37.12 163 ARG A N 1
ATOM 1288 C CA . ARG A 1 163 ? -3.413 -29.166 29.596 1.00 37.12 163 ARG A CA 1
ATOM 1289 C C . ARG A 1 163 ? -3.233 -30.693 29.482 1.00 37.12 163 ARG A C 1
ATOM 1291 O O . ARG A 1 163 ? -2.372 -31.226 30.189 1.00 37.12 163 ARG A O 1
ATOM 1298 N N . PRO A 1 164 ? -3.941 -31.404 28.584 1.00 38.72 164 PRO A N 1
ATOM 1299 C CA . PRO A 1 164 ? -3.671 -32.815 28.329 1.00 38.72 164 PRO A CA 1
ATOM 1300 C C . PRO A 1 164 ? -2.328 -32.988 27.602 1.00 38.72 164 PRO A C 1
ATOM 1302 O O . PRO A 1 164 ? -2.054 -32.336 26.595 1.00 38.72 164 PRO A O 1
ATOM 1305 N N . LYS A 1 165 ? -1.481 -33.889 28.108 1.00 43.06 165 LYS A N 1
ATOM 1306 C CA . LYS A 1 165 ? -0.235 -34.301 27.446 1.00 43.06 165 LYS A CA 1
ATOM 1307 C C . LYS A 1 165 ? -0.541 -35.408 26.434 1.00 43.06 165 LYS A C 1
ATOM 1309 O O . LYS A 1 165 ? -0.647 -36.567 26.822 1.00 43.06 165 LYS A O 1
ATOM 1314 N N . THR A 1 166 ? -0.639 -35.080 25.149 1.00 37.09 166 THR A N 1
ATOM 1315 C CA . THR A 1 166 ? -0.692 -36.085 24.074 1.00 37.09 166 THR A CA 1
ATOM 1316 C C . THR A 1 166 ? 0.706 -36.358 23.532 1.00 37.09 166 THR A C 1
ATOM 1318 O O . THR A 1 166 ? 1.312 -35.498 22.892 1.00 37.09 166 THR A O 1
ATOM 1321 N N . ALA A 1 167 ? 1.220 -37.560 23.783 1.00 43.44 167 ALA A N 1
ATOM 1322 C CA . ALA A 1 167 ? 2.458 -38.040 23.183 1.00 43.44 167 ALA A CA 1
ATOM 1323 C C . ALA A 1 167 ? 2.217 -38.555 21.752 1.00 43.44 167 ALA A C 1
ATOM 1325 O O . ALA A 1 167 ? 1.249 -39.266 21.501 1.00 43.44 167 ALA A O 1
ATOM 1326 N N . SER A 1 168 ? 3.131 -38.235 20.837 1.00 41.50 168 SER A N 1
ATOM 1327 C CA . SER A 1 168 ? 3.362 -38.943 19.567 1.00 41.50 168 SER A CA 1
ATOM 1328 C C . SER A 1 168 ? 4.842 -38.734 19.203 1.00 41.50 168 SER A C 1
ATOM 1330 O O . SER A 1 168 ? 5.323 -37.606 19.186 1.00 41.50 168 SER A O 1
ATOM 1332 N N . SER A 1 169 ? 5.698 -39.763 19.203 1.00 39.28 169 SER A N 1
ATOM 1333 C CA . SER A 1 169 ? 5.866 -40.775 18.140 1.00 39.28 169 SER A CA 1
ATOM 1334 C C . SER A 1 169 ? 6.084 -40.110 16.769 1.00 39.28 169 SER A C 1
ATOM 1336 O O . SER A 1 169 ? 5.124 -39.793 16.080 1.00 39.28 169 SER A O 1
ATOM 1338 N N . ALA A 1 170 ? 7.299 -39.695 16.401 1.00 37.16 170 ALA A N 1
ATOM 1339 C CA . ALA A 1 170 ? 8.449 -40.533 16.026 1.00 37.16 170 ALA A CA 1
ATOM 1340 C C . ALA A 1 170 ? 8.188 -41.424 14.793 1.00 37.16 170 ALA A C 1
ATOM 1342 O O . ALA A 1 170 ? 7.755 -42.566 14.920 1.00 37.16 170 ALA A O 1
ATOM 1343 N N . SER A 1 171 ? 8.527 -40.909 13.606 1.00 37.22 171 SER A N 1
ATOM 1344 C CA . SER A 1 171 ? 8.620 -41.676 12.352 1.00 37.22 171 SER A CA 1
ATOM 1345 C C . SER A 1 171 ? 9.529 -40.981 11.320 1.00 37.22 171 SER A C 1
ATOM 1347 O O . SER A 1 171 ? 9.166 -40.775 10.165 1.00 37.22 171 SER A O 1
ATOM 1349 N N . THR A 1 172 ? 10.757 -40.632 11.720 1.00 38.12 172 THR A N 1
ATOM 1350 C CA . THR A 1 172 ? 11.796 -40.196 10.768 1.00 38.12 172 THR A CA 1
ATOM 1351 C C . THR A 1 172 ? 12.380 -41.423 10.070 1.00 38.12 172 THR A C 1
ATOM 1353 O O . THR A 1 172 ? 13.269 -42.090 10.600 1.00 38.12 172 THR A O 1
ATOM 1356 N N . SER A 1 173 ? 11.851 -41.746 8.891 1.00 41.66 173 SER A N 1
ATOM 1357 C CA . SER A 1 173 ? 12.239 -42.919 8.102 1.00 41.66 173 SER A CA 1
ATOM 1358 C C . SER A 1 173 ? 13.722 -42.902 7.714 1.00 41.66 173 SER A C 1
ATOM 1360 O O . SER A 1 173 ? 14.211 -41.966 7.079 1.00 41.66 173 SER A O 1
ATOM 1362 N N . GLN A 1 174 ? 14.426 -43.975 8.073 1.00 41.34 174 GLN A N 1
ATOM 1363 C CA . GLN A 1 174 ? 15.830 -44.199 7.746 1.00 41.34 174 GLN A CA 1
ATOM 1364 C C . GLN A 1 174 ? 15.989 -44.514 6.252 1.00 41.34 174 GLN A C 1
ATOM 1366 O O . GLN A 1 174 ? 15.510 -45.541 5.780 1.00 41.34 174 GLN A O 1
ATOM 1371 N N . LEU A 1 175 ? 16.728 -43.679 5.516 1.00 34.75 175 LEU A N 1
ATOM 1372 C CA . LEU A 1 175 ? 17.274 -44.054 4.210 1.00 34.75 175 LEU A CA 1
ATOM 1373 C C . LEU A 1 175 ? 18.755 -44.402 4.366 1.00 34.75 175 LEU A C 1
ATOM 1375 O O . LEU A 1 175 ? 19.622 -43.531 4.448 1.00 34.75 175 LEU A O 1
ATOM 1379 N N . HIS A 1 176 ? 19.035 -45.703 4.404 1.00 41.47 176 HIS A N 1
ATOM 1380 C CA . HIS A 1 176 ? 20.387 -46.244 4.358 1.00 41.47 176 HIS A CA 1
ATOM 1381 C C . HIS A 1 176 ? 21.017 -45.978 2.984 1.00 41.47 176 HIS A C 1
ATOM 1383 O O . HIS A 1 176 ? 20.893 -46.782 2.064 1.00 41.47 176 HIS A O 1
ATOM 1389 N N . THR A 1 177 ? 21.737 -44.865 2.836 1.00 41.31 177 THR A N 1
ATOM 1390 C CA . THR A 1 177 ? 22.617 -44.671 1.677 1.00 41.31 177 THR A CA 1
ATOM 1391 C C . THR A 1 177 ? 23.982 -45.298 1.935 1.00 41.31 177 THR A C 1
ATOM 1393 O O . THR A 1 177 ? 24.625 -45.036 2.954 1.00 41.31 177 THR A O 1
ATOM 1396 N N . ASN A 1 178 ? 24.405 -46.125 0.985 1.00 45.16 178 ASN A N 1
ATOM 1397 C CA . ASN A 1 178 ? 25.572 -46.996 1.046 1.00 45.16 178 ASN A CA 1
ATOM 1398 C C . ASN A 1 178 ? 26.876 -46.228 1.378 1.00 45.16 178 ASN A C 1
ATOM 1400 O O . ASN A 1 178 ? 27.251 -45.300 0.657 1.00 45.16 178 ASN A O 1
ATOM 1404 N N . LYS A 1 179 ? 27.582 -46.617 2.454 1.00 46.28 179 LYS A N 1
ATOM 1405 C CA . LYS A 1 179 ? 28.884 -46.041 2.856 1.00 46.28 179 LYS A CA 1
ATOM 1406 C C . LYS A 1 179 ? 30.009 -46.555 1.943 1.00 46.28 179 LYS A C 1
ATOM 1408 O O . LYS A 1 179 ? 30.854 -47.344 2.352 1.00 46.28 179 LYS A O 1
ATOM 1413 N N . GLN A 1 180 ? 30.027 -46.074 0.705 1.00 46.03 180 GLN A N 1
ATOM 1414 C CA . GLN A 1 180 ? 31.212 -46.127 -0.153 1.00 46.03 180 GLN A CA 1
ATOM 1415 C C . GLN A 1 180 ? 32.266 -45.116 0.343 1.00 46.03 180 GLN A C 1
ATOM 1417 O O . GLN A 1 180 ? 31.925 -44.105 0.964 1.00 46.03 180 GLN A O 1
ATOM 1422 N N . ASN A 1 181 ? 33.547 -45.423 0.118 1.00 48.97 181 ASN A N 1
ATOM 1423 C CA . ASN A 1 181 ? 34.685 -44.763 0.772 1.00 48.97 181 ASN A CA 1
ATOM 1424 C C . ASN A 1 181 ? 34.705 -43.222 0.626 1.00 48.97 181 ASN A C 1
ATOM 1426 O O . ASN A 1 181 ? 34.440 -42.704 -0.457 1.00 48.97 181 ASN A O 1
ATOM 1430 N N . PRO A 1 182 ? 35.103 -42.466 1.673 1.00 52.78 182 PRO A N 1
ATOM 1431 C CA . PRO A 1 182 ? 35.143 -41.000 1.647 1.00 52.78 182 PRO A CA 1
ATOM 1432 C C . PRO A 1 182 ? 36.367 -40.412 0.916 1.00 52.78 182 PRO A C 1
ATOM 1434 O O . PRO A 1 182 ? 36.608 -39.206 0.994 1.00 52.78 182 PRO A O 1
ATOM 1437 N N . SER A 1 183 ? 37.164 -41.223 0.214 1.00 57.91 183 SER A N 1
ATOM 1438 C CA . SER A 1 183 ? 38.317 -40.734 -0.538 1.00 57.91 183 SER A CA 1
ATOM 1439 C C . SER A 1 183 ? 37.874 -40.017 -1.821 1.00 57.91 183 SER A C 1
ATOM 1441 O O . SER A 1 183 ? 37.212 -40.581 -2.686 1.00 57.91 183 SER A O 1
ATOM 1443 N N . LYS A 1 184 ? 38.311 -38.757 -1.964 1.00 60.69 184 LYS A N 1
ATOM 1444 C CA . LYS A 1 184 ? 38.212 -37.947 -3.196 1.00 60.69 184 LYS A CA 1
ATOM 1445 C C . LYS A 1 184 ? 36.809 -37.438 -3.587 1.00 60.69 184 LYS A C 1
ATOM 1447 O O . LYS A 1 184 ? 36.526 -37.255 -4.768 1.00 60.69 184 LYS A O 1
ATOM 1452 N N . ARG A 1 185 ? 35.954 -37.093 -2.614 1.00 67.25 185 ARG A N 1
ATOM 1453 C CA . ARG A 1 185 ? 34.742 -36.293 -2.894 1.00 67.25 185 ARG A CA 1
ATOM 1454 C C . ARG A 1 185 ? 35.148 -34.873 -3.321 1.00 67.25 185 ARG A C 1
ATOM 1456 O O . ARG A 1 185 ? 35.741 -34.142 -2.531 1.00 67.25 185 ARG A O 1
ATOM 1463 N N . ASN A 1 186 ? 34.851 -34.488 -4.563 1.00 80.94 186 ASN A N 1
ATOM 1464 C CA . ASN A 1 186 ? 35.222 -33.182 -5.112 1.00 80.94 186 ASN A CA 1
ATOM 1465 C C . ASN A 1 186 ? 34.467 -32.050 -4.387 1.00 80.94 186 ASN A C 1
ATOM 1467 O O . ASN A 1 186 ? 33.277 -31.826 -4.608 1.00 80.94 186 ASN A O 1
ATOM 1471 N N . TYR A 1 187 ? 35.163 -31.336 -3.499 1.00 84.50 187 TYR A N 1
ATOM 1472 C CA . TYR A 1 187 ? 34.552 -30.299 -2.664 1.00 84.50 187 TYR A CA 1
ATOM 1473 C C . TYR A 1 187 ? 34.024 -29.113 -3.487 1.00 84.50 187 TYR A C 1
ATOM 1475 O O . TYR A 1 187 ? 33.004 -28.531 -3.123 1.00 84.50 187 TYR A O 1
ATOM 1483 N N . GLY A 1 188 ? 34.653 -28.798 -4.627 1.00 87.19 188 GLY A N 1
ATOM 1484 C CA . GLY A 1 188 ? 34.183 -27.751 -5.539 1.00 87.19 188 GLY A CA 1
ATOM 1485 C C . GLY A 1 188 ? 32.845 -28.099 -6.195 1.00 87.19 188 GLY A C 1
ATOM 1486 O O . GLY A 1 188 ? 31.946 -27.266 -6.246 1.00 87.19 188 GLY A O 1
ATOM 1487 N N . GLU A 1 189 ? 32.674 -29.352 -6.614 1.00 82.19 189 GLU A N 1
ATOM 1488 C CA . GLU A 1 189 ? 31.420 -29.860 -7.185 1.00 82.19 189 GLU A CA 1
ATOM 1489 C C . GLU A 1 189 ? 30.296 -29.897 -6.140 1.00 82.19 189 GLU A C 1
ATOM 1491 O O . GLU A 1 189 ? 29.179 -29.452 -6.403 1.00 82.19 189 GLU A O 1
ATOM 1496 N N . TRP A 1 190 ? 30.602 -30.322 -4.908 1.00 83.94 190 TRP A N 1
ATOM 1497 C CA . TRP A 1 190 ? 29.645 -30.268 -3.800 1.00 83.94 190 TRP A CA 1
ATOM 1498 C C . TRP A 1 190 ? 29.234 -28.830 -3.448 1.00 83.94 190 TRP A C 1
ATOM 1500 O O . TRP A 1 190 ? 28.048 -28.568 -3.239 1.00 83.94 190 TRP A O 1
ATOM 1510 N N . LEU A 1 191 ? 30.181 -27.884 -3.419 1.00 79.69 191 LEU A N 1
ATOM 1511 C CA . LEU A 1 191 ? 29.886 -26.462 -3.222 1.00 79.69 191 LEU A CA 1
ATOM 1512 C C . LEU A 1 191 ? 29.063 -25.876 -4.374 1.00 79.69 191 LEU A C 1
ATOM 1514 O O . LEU A 1 191 ? 28.145 -25.101 -4.115 1.00 79.69 191 LEU A O 1
ATOM 1518 N N . TYR A 1 192 ? 29.338 -26.263 -5.621 1.00 91.50 192 TYR A N 1
ATOM 1519 C CA . TYR A 1 192 ? 28.577 -25.824 -6.790 1.00 91.50 192 TYR A CA 1
ATOM 1520 C C . TYR A 1 192 ? 27.126 -26.324 -6.745 1.00 91.50 192 TYR A C 1
ATOM 1522 O O . TYR A 1 192 ? 26.197 -25.525 -6.858 1.00 91.50 192 TYR A O 1
ATOM 1530 N N . LEU A 1 193 ? 26.914 -27.615 -6.466 1.00 89.12 193 LEU A N 1
ATOM 1531 C CA . LEU A 1 193 ? 25.580 -28.199 -6.275 1.00 89.12 193 LEU A CA 1
ATOM 1532 C C . LEU A 1 193 ? 24.840 -27.567 -5.083 1.00 89.12 193 LEU A C 1
ATOM 1534 O O . LEU A 1 193 ? 23.645 -27.281 -5.166 1.00 89.12 193 LEU A O 1
ATOM 1538 N N . LYS A 1 194 ? 25.549 -27.278 -3.984 1.00 91.44 194 LYS A N 1
ATOM 1539 C CA . LYS A 1 194 ? 24.998 -26.553 -2.829 1.00 91.44 194 LYS A CA 1
ATOM 1540 C C . LYS A 1 194 ? 24.609 -25.114 -3.189 1.00 91.44 194 LYS A C 1
ATOM 1542 O O . LYS A 1 194 ? 23.549 -24.659 -2.765 1.00 91.44 194 LYS A O 1
ATOM 1547 N N . GLY A 1 195 ? 25.419 -24.423 -3.992 1.00 92.19 195 GLY A N 1
ATOM 1548 C CA . GLY A 1 195 ? 25.147 -23.076 -4.497 1.00 92.19 195 GLY A CA 1
ATOM 1549 C C . GLY A 1 195 ? 23.961 -23.031 -5.464 1.00 92.19 195 GLY A C 1
ATOM 1550 O O . GLY A 1 195 ? 23.112 -22.150 -5.342 1.00 92.19 195 GLY A O 1
ATOM 1551 N N . LEU A 1 196 ? 23.838 -24.015 -6.362 1.00 88.44 196 LEU A N 1
ATOM 1552 C CA . LEU A 1 196 ? 22.657 -24.192 -7.213 1.00 88.44 196 LEU A CA 1
ATOM 1553 C C . LEU A 1 196 ? 21.392 -24.392 -6.372 1.00 88.44 196 LEU A C 1
ATOM 1555 O O . LEU A 1 196 ? 20.431 -23.646 -6.546 1.00 88.44 196 LEU A O 1
ATOM 1559 N N . LYS A 1 197 ? 21.421 -25.301 -5.390 1.00 90.38 197 LYS A N 1
ATOM 1560 C CA . LYS A 1 197 ? 20.289 -25.552 -4.482 1.00 90.38 197 LYS A CA 1
ATOM 1561 C C . LYS A 1 197 ? 19.923 -24.328 -3.629 1.00 90.38 197 LYS A C 1
ATOM 1563 O O . LYS A 1 197 ? 18.746 -24.072 -3.375 1.00 90.38 197 LYS A O 1
ATOM 1568 N N . GLN A 1 198 ? 20.904 -23.529 -3.204 1.00 85.56 198 GLN A N 1
ATOM 1569 C CA . GLN A 1 198 ? 20.654 -22.240 -2.542 1.00 85.56 198 GLN A CA 1
ATOM 1570 C C . GLN A 1 198 ? 20.029 -21.206 -3.492 1.00 85.56 198 GLN A C 1
ATOM 1572 O O . GLN A 1 198 ? 19.099 -20.507 -3.099 1.00 85.56 198 GLN A O 1
ATOM 1577 N N . LYS A 1 199 ? 20.482 -21.127 -4.748 1.00 90.62 199 LYS A N 1
ATOM 1578 C CA . LYS A 1 199 ? 19.918 -20.231 -5.772 1.00 90.62 199 LYS A CA 1
ATOM 1579 C C . LYS A 1 199 ? 18.484 -20.615 -6.152 1.00 90.62 199 LYS A C 1
ATOM 1581 O O . LYS A 1 199 ? 17.648 -19.738 -6.340 1.00 90.62 199 LYS A O 1
ATOM 1586 N N . GLU A 1 200 ? 18.196 -21.907 -6.239 1.00 90.56 200 GLU A N 1
ATOM 1587 C CA . GLU A 1 200 ? 16.866 -22.455 -6.513 1.00 90.56 200 GLU A CA 1
ATOM 1588 C C . GLU A 1 200 ? 15.895 -22.200 -5.355 1.00 90.56 200 GLU A C 1
ATOM 1590 O O . GLU A 1 200 ? 14.846 -21.594 -5.556 1.00 90.56 200 GLU A O 1
ATOM 1595 N N . THR A 1 201 ? 16.281 -22.531 -4.120 1.00 85.94 201 THR A N 1
ATOM 1596 C CA . THR A 1 201 ? 15.451 -22.224 -2.940 1.00 85.94 201 THR A CA 1
ATOM 1597 C C . THR A 1 201 ? 15.272 -20.719 -2.706 1.00 85.94 201 THR A C 1
ATOM 1599 O O . THR A 1 201 ? 14.234 -20.301 -2.194 1.00 85.94 201 THR A O 1
ATOM 1602 N N . ALA A 1 202 ? 16.231 -19.877 -3.109 1.00 85.81 202 ALA A N 1
ATOM 1603 C CA . ALA A 1 202 ? 16.056 -18.426 -3.113 1.00 85.81 202 ALA A CA 1
ATOM 1604 C C . ALA A 1 202 ? 15.019 -17.972 -4.157 1.00 85.81 202 ALA A C 1
ATOM 1606 O O . ALA A 1 202 ? 14.168 -17.147 -3.829 1.00 85.81 202 ALA A O 1
ATOM 1607 N N . LYS A 1 203 ? 15.037 -18.539 -5.374 1.00 87.12 203 LYS A N 1
ATOM 1608 C CA . LYS A 1 203 ? 14.010 -18.283 -6.400 1.00 87.12 203 LYS A CA 1
ATOM 1609 C C . LYS A 1 203 ? 12.617 -18.695 -5.921 1.00 87.12 203 LYS A C 1
ATOM 1611 O O . LYS A 1 203 ? 11.730 -17.851 -5.920 1.00 87.12 203 LYS A O 1
ATOM 1616 N N . GLN A 1 204 ? 12.459 -19.922 -5.419 1.00 89.31 204 GLN A N 1
ATOM 1617 C CA . GLN A 1 204 ? 11.187 -20.413 -4.868 1.00 89.31 204 GLN A CA 1
ATOM 1618 C C . GLN A 1 204 ? 10.661 -19.513 -3.739 1.00 89.31 204 GLN A C 1
ATOM 1620 O O . GLN A 1 204 ? 9.472 -19.232 -3.671 1.00 89.31 204 GLN A O 1
ATOM 1625 N N . LYS A 1 205 ? 11.533 -18.981 -2.869 1.00 87.88 205 LYS A N 1
ATOM 1626 C CA . LYS A 1 205 ? 11.124 -18.014 -1.832 1.00 87.88 205 LYS A CA 1
ATOM 1627 C C . LYS A 1 205 ? 10.671 -16.662 -2.390 1.00 87.88 205 LYS A C 1
ATOM 1629 O O . LYS A 1 205 ? 9.818 -16.030 -1.776 1.00 87.88 205 LYS A O 1
ATOM 1634 N N . ILE A 1 206 ? 11.250 -16.195 -3.497 1.00 86.94 206 ILE A N 1
ATOM 1635 C CA . ILE A 1 206 ? 10.824 -14.957 -4.171 1.00 86.94 206 ILE A CA 1
ATOM 1636 C C . ILE A 1 206 ? 9.467 -15.175 -4.846 1.00 86.94 206 ILE A C 1
ATOM 1638 O O . ILE A 1 206 ? 8.573 -14.350 -4.693 1.00 86.94 206 ILE A O 1
ATOM 1642 N N . GLU A 1 207 ? 9.304 -16.302 -5.533 1.00 89.75 207 GLU A N 1
ATOM 1643 C CA . GLU A 1 207 ? 8.076 -16.697 -6.221 1.00 89.75 207 GLU A CA 1
ATOM 1644 C C . GLU A 1 207 ? 6.922 -16.922 -5.237 1.00 89.75 207 GLU A C 1
ATOM 1646 O O . GLU A 1 207 ? 5.887 -16.279 -5.363 1.00 89.75 207 GLU A O 1
ATOM 1651 N N . ASN A 1 208 ? 7.139 -17.683 -4.160 1.00 88.44 208 ASN A N 1
ATOM 1652 C CA . ASN A 1 208 ? 6.141 -17.861 -3.103 1.00 88.44 208 ASN A CA 1
ATOM 1653 C C . ASN A 1 208 ? 5.743 -16.530 -2.447 1.00 88.44 208 ASN A C 1
ATOM 1655 O O . ASN A 1 208 ? 4.568 -16.327 -2.173 1.00 88.44 208 ASN A O 1
ATOM 1659 N N . LYS A 1 209 ? 6.684 -15.597 -2.230 1.00 88.12 209 LYS A N 1
ATOM 1660 C CA . LYS A 1 209 ? 6.355 -14.249 -1.733 1.00 88.12 209 LYS A CA 1
ATOM 1661 C C . LYS A 1 209 ? 5.565 -13.424 -2.745 1.00 88.12 209 LYS A C 1
ATOM 1663 O O . LYS A 1 209 ? 4.694 -12.664 -2.339 1.00 88.12 209 LYS A O 1
ATOM 1668 N N . LYS A 1 210 ? 5.863 -13.546 -4.041 1.00 87.50 210 LYS A N 1
ATOM 1669 C CA . LYS A 1 210 ? 5.097 -12.884 -5.104 1.00 87.50 210 LYS A CA 1
ATOM 1670 C C . LYS A 1 210 ? 3.670 -13.430 -5.141 1.00 87.50 210 LYS A C 1
ATOM 1672 O O . LYS A 1 210 ? 2.741 -12.635 -5.107 1.00 87.50 210 LYS A O 1
ATOM 1677 N N . ASN A 1 211 ? 3.507 -14.749 -5.086 1.00 86.50 211 ASN A N 1
ATOM 1678 C CA . ASN A 1 211 ? 2.204 -15.409 -5.037 1.00 86.50 211 ASN A CA 1
ATOM 1679 C C . ASN A 1 211 ? 1.447 -15.070 -3.740 1.00 86.50 211 ASN A C 1
ATOM 1681 O O . ASN A 1 211 ? 0.254 -14.818 -3.786 1.00 86.50 211 ASN A O 1
ATOM 1685 N N . GLU A 1 212 ? 2.127 -14.963 -2.593 1.00 90.06 212 GLU A N 1
ATOM 1686 C CA . GLU A 1 212 ? 1.526 -14.521 -1.326 1.00 90.06 212 GLU A CA 1
ATOM 1687 C C . GLU A 1 212 ? 1.062 -13.051 -1.385 1.00 90.06 212 GLU A C 1
ATOM 1689 O O . GLU A 1 212 ? 0.022 -12.711 -0.825 1.00 90.06 212 GLU A O 1
ATOM 1694 N N . ILE A 1 213 ? 1.801 -12.171 -2.072 1.00 82.81 213 ILE A N 1
ATOM 1695 C CA . ILE A 1 213 ? 1.393 -10.777 -2.323 1.00 82.81 213 ILE A CA 1
ATOM 1696 C C . ILE A 1 213 ? 0.231 -10.721 -3.323 1.00 82.81 213 ILE A C 1
ATOM 1698 O O . ILE A 1 213 ? -0.712 -9.961 -3.116 1.00 82.81 213 ILE A O 1
ATOM 1702 N N . GLU A 1 214 ? 0.255 -11.528 -4.382 1.00 85.62 214 GLU A N 1
ATOM 1703 C CA . GLU A 1 214 ? -0.838 -11.637 -5.354 1.00 85.62 214 GLU A CA 1
ATOM 1704 C C . GLU A 1 214 ? -2.107 -12.196 -4.695 1.00 85.62 214 GLU A C 1
ATOM 1706 O O . GLU A 1 214 ? -3.166 -11.596 -4.835 1.00 85.62 214 GLU A O 1
ATOM 1711 N N . GLU A 1 215 ? -2.009 -13.224 -3.850 1.00 85.31 215 GLU A N 1
ATOM 1712 C CA . GLU A 1 215 ? -3.116 -13.712 -3.022 1.00 85.31 215 GLU A CA 1
ATOM 1713 C C . GLU A 1 215 ? -3.621 -12.672 -2.018 1.00 85.31 215 GLU A C 1
ATOM 1715 O O . GLU A 1 215 ? -4.831 -12.529 -1.854 1.00 85.31 215 GLU A O 1
ATOM 1720 N N . LYS A 1 216 ? -2.730 -11.965 -1.308 1.00 82.00 216 LYS A N 1
ATOM 1721 C CA . LYS A 1 216 ? -3.136 -10.926 -0.347 1.00 82.00 216 LYS A CA 1
ATOM 1722 C C . LYS A 1 216 ? -3.807 -9.764 -1.056 1.00 82.00 216 LYS A C 1
ATOM 1724 O O . LYS A 1 216 ? -4.872 -9.355 -0.619 1.00 82.00 216 LYS A O 1
ATOM 1729 N N . SER A 1 217 ? -3.263 -9.303 -2.181 1.00 78.00 217 SER A N 1
ATOM 1730 C CA . SER A 1 217 ? -3.915 -8.279 -2.996 1.00 78.00 217 SER A CA 1
ATOM 1731 C C . SER A 1 217 ? -5.250 -8.771 -3.554 1.00 78.00 217 SER A C 1
ATOM 1733 O O . SER A 1 217 ? -6.226 -8.043 -3.452 1.00 78.00 217 SER A O 1
ATOM 1735 N N . ALA A 1 218 ? -5.364 -10.014 -4.033 1.00 76.06 218 ALA A N 1
ATOM 1736 C CA . ALA A 1 218 ? -6.638 -10.586 -4.469 1.00 76.06 218 ALA A CA 1
ATOM 1737 C C . ALA A 1 218 ? -7.668 -10.643 -3.325 1.00 76.06 218 ALA A C 1
ATOM 1739 O O . ALA A 1 218 ? -8.828 -10.297 -3.537 1.00 76.06 218 ALA A O 1
ATOM 1740 N N . LYS A 1 219 ? -7.241 -10.998 -2.104 1.00 75.12 219 LYS A N 1
ATOM 1741 C CA . LYS A 1 219 ? -8.061 -10.974 -0.880 1.00 75.12 219 LYS A CA 1
ATOM 1742 C C . LYS A 1 219 ? -8.437 -9.542 -0.470 1.00 75.12 219 LYS A C 1
ATOM 1744 O O . LYS A 1 219 ? -9.595 -9.298 -0.157 1.00 75.12 219 LYS A O 1
ATOM 1749 N N . GLU A 1 220 ? -7.533 -8.570 -0.553 1.00 64.62 220 GLU A N 1
ATOM 1750 C CA . GLU A 1 220 ? -7.808 -7.143 -0.300 1.00 64.62 220 GLU A CA 1
ATOM 1751 C C . GLU A 1 220 ? -8.699 -6.512 -1.392 1.00 64.62 220 GLU A C 1
ATOM 1753 O O . GLU A 1 220 ? -9.505 -5.627 -1.105 1.00 64.62 220 GLU A O 1
ATOM 1758 N N . PHE A 1 221 ? -8.649 -7.028 -2.625 1.00 52.84 221 PHE A N 1
ATOM 1759 C CA . PHE A 1 221 ? -9.586 -6.718 -3.707 1.00 52.84 221 PHE A CA 1
ATOM 1760 C C . PHE A 1 221 ? -10.930 -7.459 -3.586 1.00 52.84 221 PHE A C 1
ATOM 1762 O O . PHE A 1 221 ? -11.840 -7.158 -4.358 1.00 52.84 221 PHE A O 1
ATOM 1769 N N . THR A 1 222 ? -11.145 -8.309 -2.567 1.00 44.69 222 THR A N 1
ATOM 1770 C CA . THR A 1 222 ? -12.496 -8.789 -2.191 1.00 44.69 222 THR A CA 1
ATOM 1771 C C . THR A 1 222 ? -13.312 -7.752 -1.414 1.00 44.69 222 THR A C 1
ATOM 1773 O O . THR A 1 222 ? -14.198 -8.089 -0.628 1.00 44.69 222 THR A O 1
ATOM 1776 N N . PHE A 1 223 ? -13.140 -6.463 -1.732 1.00 43.97 223 PHE A N 1
ATOM 1777 C CA . PHE A 1 223 ? -14.275 -5.551 -1.661 1.00 43.97 223 PHE A CA 1
ATOM 1778 C C . PHE A 1 223 ? -15.280 -5.968 -2.742 1.00 43.97 223 PHE A C 1
ATOM 1780 O O . PHE A 1 223 ? -15.382 -5.357 -3.803 1.00 43.97 223 PHE A O 1
ATOM 1787 N N . THR A 1 224 ? -16.025 -7.037 -2.463 1.00 53.00 224 THR A N 1
ATOM 1788 C CA . THR A 1 224 ? -17.349 -7.259 -3.023 1.00 53.00 224 THR A CA 1
ATOM 1789 C C . THR A 1 224 ? -18.267 -6.293 -2.279 1.00 53.00 224 THR A C 1
ATOM 1791 O O . THR A 1 224 ? -18.685 -6.619 -1.161 1.00 53.00 224 THR A O 1
ATOM 1794 N N . PRO A 1 225 ? -18.573 -5.088 -2.811 1.00 53.12 225 PRO A N 1
ATOM 1795 C CA . PRO A 1 225 ? -19.659 -4.312 -2.239 1.00 53.12 225 PRO A CA 1
ATOM 1796 C C . PRO A 1 225 ? -20.889 -5.217 -2.194 1.00 53.12 225 PRO A C 1
ATOM 1798 O O . PRO A 1 225 ? -21.102 -6.016 -3.109 1.00 53.12 225 PRO A O 1
ATOM 1801 N N . SER A 1 226 ? -21.707 -5.100 -1.150 1.00 48.78 226 SER A N 1
ATOM 1802 C CA . SER A 1 226 ? -23.027 -5.724 -1.124 1.00 48.78 226 SER A CA 1
ATOM 1803 C C . SER A 1 226 ? -23.910 -5.013 -2.150 1.00 48.78 226 SER A C 1
ATOM 1805 O O . SER A 1 226 ? -24.698 -4.118 -1.848 1.00 48.78 226 SER A O 1
ATOM 1807 N N . ILE A 1 227 ? -23.712 -5.375 -3.417 1.00 48.78 227 ILE A N 1
ATOM 1808 C CA . ILE A 1 227 ? -24.487 -4.887 -4.541 1.00 48.78 227 ILE A CA 1
ATOM 1809 C C . ILE A 1 227 ? -25.907 -5.394 -4.312 1.00 48.78 227 ILE A C 1
ATOM 1811 O O . ILE A 1 227 ? -26.183 -6.584 -4.463 1.00 48.78 227 ILE A O 1
ATOM 1815 N N . ASN A 1 228 ? -26.796 -4.483 -3.908 1.00 51.97 228 ASN A N 1
ATOM 1816 C CA . ASN A 1 228 ? -28.220 -4.764 -3.768 1.00 51.97 228 ASN A CA 1
ATOM 1817 C C . ASN A 1 228 ? -28.718 -5.511 -5.011 1.00 51.97 228 ASN A C 1
ATOM 1819 O O . ASN A 1 228 ? -28.335 -5.167 -6.131 1.00 51.97 228 ASN A O 1
ATOM 1823 N N . LYS A 1 229 ? -29.593 -6.510 -4.820 1.00 60.03 229 LYS A N 1
ATOM 1824 C CA . LYS A 1 229 ? -30.055 -7.424 -5.888 1.00 60.03 229 LYS A CA 1
ATOM 1825 C C . LYS A 1 229 ? -30.564 -6.696 -7.148 1.00 60.03 229 LYS A C 1
ATOM 1827 O O . LYS A 1 229 ? -30.480 -7.230 -8.249 1.00 60.03 229 LYS A O 1
ATOM 1832 N N . THR A 1 230 ? -31.016 -5.452 -7.001 1.00 51.91 230 THR A N 1
ATOM 1833 C CA . THR A 1 230 ? -31.406 -4.548 -8.088 1.00 51.91 230 THR A CA 1
ATOM 1834 C C . THR A 1 230 ? -30.283 -4.219 -9.080 1.00 51.91 230 THR A C 1
ATOM 1836 O O . THR A 1 230 ? -30.553 -4.183 -10.279 1.00 51.91 230 THR A O 1
ATOM 1839 N N . SER A 1 231 ? -29.025 -4.028 -8.667 1.00 49.59 231 SER A N 1
ATOM 1840 C CA . SER A 1 231 ? -27.970 -3.594 -9.604 1.00 49.59 231 SER A CA 1
ATOM 1841 C C . SER A 1 231 ? -27.464 -4.711 -10.527 1.00 49.59 231 SER A C 1
ATOM 1843 O O . SER A 1 231 ? -26.915 -4.406 -11.584 1.00 49.59 231 SER A O 1
ATOM 1845 N N . GLY A 1 232 ? -27.686 -5.985 -10.179 1.00 57.09 232 GLY A N 1
ATOM 1846 C CA . GLY A 1 232 ? -27.418 -7.115 -11.079 1.00 57.09 232 GLY A CA 1
ATOM 1847 C C . GLY A 1 232 ? -28.329 -7.099 -12.314 1.00 57.09 232 GLY A C 1
ATOM 1848 O O . GLY A 1 232 ? -27.859 -7.259 -13.438 1.00 57.09 232 GLY A O 1
ATOM 1849 N N . SER A 1 233 ? -29.618 -6.786 -12.127 1.00 53.81 233 SER A N 1
ATOM 1850 C CA . SER A 1 233 ? -30.585 -6.686 -13.235 1.00 53.81 233 SER A CA 1
ATOM 1851 C C . SER A 1 233 ? -30.300 -5.514 -14.193 1.00 53.81 233 SER A C 1
ATOM 1853 O O . SER A 1 233 ? -30.453 -5.643 -15.412 1.00 53.81 233 SER A O 1
ATOM 1855 N N . VAL A 1 234 ? -29.803 -4.386 -13.666 1.00 54.41 234 VAL A N 1
ATOM 1856 C CA . VAL A 1 234 ? -29.468 -3.185 -14.456 1.00 54.41 234 VAL A CA 1
ATOM 1857 C C . VAL A 1 234 ? -28.270 -3.417 -15.387 1.00 54.41 234 VAL A C 1
ATOM 1859 O O . VAL A 1 234 ? -28.219 -2.822 -16.462 1.00 54.41 234 VAL A O 1
ATOM 1862 N N . ALA A 1 235 ? -27.332 -4.294 -15.014 1.00 50.19 235 ALA A N 1
ATOM 1863 C CA . ALA A 1 235 ? -26.190 -4.651 -15.857 1.00 50.19 235 ALA A CA 1
ATOM 1864 C C . ALA A 1 235 ? -26.547 -5.653 -16.975 1.00 50.19 235 ALA A C 1
ATOM 1866 O O . ALA A 1 235 ? -25.917 -5.629 -18.029 1.00 50.19 235 ALA A O 1
ATOM 1867 N N . SER A 1 236 ? -27.556 -6.506 -16.761 1.00 49.16 236 SER A N 1
ATOM 1868 C CA . SER A 1 236 ? -27.906 -7.598 -17.683 1.00 49.16 236 SER A CA 1
ATOM 1869 C C . SER A 1 236 ? -28.803 -7.175 -18.854 1.00 49.16 236 SER A C 1
ATOM 1871 O O . SER A 1 236 ? -28.748 -7.781 -19.916 1.00 49.16 236 SER A O 1
ATOM 1873 N N . SER A 1 237 ? -29.647 -6.156 -18.680 1.00 48.88 237 SER A N 1
ATOM 1874 C CA . SER A 1 237 ? -30.804 -5.925 -19.571 1.00 48.88 237 SER A CA 1
ATOM 1875 C C . SER A 1 237 ? -30.536 -5.017 -20.786 1.00 48.88 237 SER A C 1
ATOM 1877 O O . SER A 1 237 ? -31.485 -4.535 -21.399 1.00 48.88 237 SER A O 1
ATOM 1879 N N . ARG A 1 238 ? -29.274 -4.672 -21.092 1.00 52.25 238 ARG A N 1
ATOM 1880 C CA . ARG A 1 238 ? -28.946 -3.643 -22.111 1.00 52.25 238 ARG A CA 1
ATOM 1881 C C . ARG A 1 238 ? -27.987 -4.050 -23.225 1.00 52.25 238 ARG A C 1
ATOM 1883 O O . ARG A 1 238 ? -27.841 -3.277 -24.163 1.00 52.25 238 ARG A O 1
ATOM 1890 N N . ASN A 1 239 ? -27.381 -5.229 -23.153 1.00 53.88 239 ASN A N 1
ATOM 1891 C CA . ASN A 1 239 ? -26.731 -5.883 -24.286 1.00 53.88 239 ASN A CA 1
ATOM 1892 C C . ASN A 1 239 ? -26.963 -7.388 -24.124 1.00 53.88 239 ASN A C 1
ATOM 1894 O O . ASN A 1 239 ? -26.631 -7.934 -23.076 1.00 53.88 239 ASN A O 1
ATOM 1898 N N . GLU A 1 240 ? -27.518 -8.044 -25.143 1.00 60.69 240 GLU A N 1
ATOM 1899 C CA . GLU A 1 240 ? -27.674 -9.510 -25.170 1.00 60.69 240 GLU A CA 1
ATOM 1900 C C . GLU A 1 240 ? -26.309 -10.218 -25.293 1.00 60.69 240 GLU A C 1
ATOM 1902 O O . GLU A 1 240 ? -26.138 -11.360 -24.872 1.00 60.69 240 GLU A O 1
ATOM 1907 N N . ASP A 1 241 ? -25.304 -9.501 -25.805 1.00 64.12 241 ASP A N 1
ATOM 1908 C CA . ASP A 1 241 ? -23.901 -9.898 -25.783 1.00 64.12 241 ASP A CA 1
ATOM 1909 C C . ASP A 1 241 ? -23.302 -9.800 -24.370 1.00 64.12 241 ASP A C 1
ATOM 1911 O O . ASP A 1 241 ? -23.319 -8.735 -23.740 1.00 64.12 241 ASP A O 1
ATOM 1915 N N . LYS A 1 242 ? -22.647 -10.884 -23.921 1.00 76.31 242 LYS A N 1
ATOM 1916 C CA . LYS A 1 242 ? -21.744 -10.868 -22.755 1.00 76.31 242 LYS A CA 1
ATOM 1917 C C . LYS A 1 242 ? -20.785 -9.674 -22.868 1.00 76.31 242 LYS A C 1
ATOM 1919 O O . LYS A 1 242 ? -20.244 -9.413 -23.941 1.00 76.31 242 LYS A O 1
ATOM 1924 N N . LEU A 1 243 ? -20.516 -8.981 -21.757 1.00 68.56 243 LEU A N 1
ATOM 1925 C CA . LEU A 1 243 ? -19.672 -7.772 -21.736 1.00 68.56 243 LEU A CA 1
ATOM 1926 C C . LEU A 1 243 ? -18.297 -7.983 -22.404 1.00 68.56 243 LEU A C 1
ATOM 1928 O O . LEU A 1 243 ? -17.773 -7.083 -23.055 1.00 68.56 243 LEU A O 1
ATOM 1932 N N . GLU A 1 244 ? -17.752 -9.191 -22.285 1.00 72.94 244 GLU A N 1
ATOM 1933 C CA . GLU A 1 244 ? -16.543 -9.659 -22.965 1.00 72.94 244 GLU A CA 1
ATOM 1934 C C . GLU A 1 244 ? -16.651 -9.594 -24.501 1.00 72.94 244 GLU A C 1
ATOM 1936 O O . GLU A 1 244 ? -15.793 -8.990 -25.142 1.00 72.94 244 GLU A O 1
ATOM 1941 N N . ASN A 1 245 ? -17.742 -10.092 -25.097 1.00 75.69 245 ASN A N 1
ATOM 1942 C CA . ASN A 1 245 ? -18.002 -9.994 -26.540 1.00 75.69 245 ASN A CA 1
ATOM 1943 C C . ASN A 1 245 ? -18.077 -8.532 -26.997 1.00 75.69 245 ASN A C 1
ATOM 1945 O O . ASN A 1 245 ? -17.513 -8.175 -28.033 1.00 75.69 245 ASN A O 1
ATOM 1949 N N . TYR A 1 246 ? -18.731 -7.666 -26.213 1.00 79.56 246 TYR A N 1
ATOM 1950 C CA . TYR A 1 246 ? -18.791 -6.233 -26.508 1.00 79.56 246 TYR A CA 1
ATOM 1951 C C . TYR A 1 246 ? -17.397 -5.584 -26.472 1.00 79.56 246 TYR A C 1
ATOM 1953 O O . TYR A 1 246 ? -17.067 -4.794 -27.358 1.00 79.56 246 TYR A O 1
ATOM 1961 N N . LEU A 1 247 ? -16.553 -5.942 -25.498 1.00 78.00 247 LEU A N 1
ATOM 1962 C CA . LEU A 1 247 ? -15.170 -5.463 -25.406 1.00 78.00 247 LEU A CA 1
ATOM 1963 C C . LEU A 1 247 ? -14.301 -5.976 -26.565 1.00 78.00 247 LEU A C 1
ATOM 1965 O O . LEU A 1 247 ? -13.571 -5.184 -27.156 1.00 78.00 247 LEU A O 1
ATOM 1969 N N . ILE A 1 248 ? -14.433 -7.248 -26.956 1.00 84.44 248 ILE A N 1
ATOM 1970 C CA . ILE A 1 248 ? -13.756 -7.830 -28.128 1.00 84.44 248 ILE A CA 1
ATOM 1971 C C . ILE A 1 248 ? -14.186 -7.105 -29.414 1.00 84.44 248 ILE A C 1
ATOM 1973 O O . ILE A 1 248 ? -13.343 -6.716 -30.224 1.00 84.44 248 ILE A O 1
ATOM 1977 N N . LYS A 1 249 ? -15.488 -6.848 -29.585 1.00 86.62 249 LYS A N 1
ATOM 1978 C CA . LYS A 1 249 ? -16.051 -6.096 -30.720 1.00 86.62 249 LYS A CA 1
ATOM 1979 C C . LYS A 1 249 ? -15.538 -4.652 -30.756 1.00 86.62 249 LYS A C 1
ATOM 1981 O O . LYS A 1 249 ? -15.162 -4.165 -31.820 1.00 86.62 249 LYS A O 1
ATOM 1986 N N . LYS A 1 250 ? -15.441 -3.990 -29.597 1.00 85.56 250 LYS A N 1
ATOM 1987 C CA . LYS A 1 250 ? -14.808 -2.668 -29.446 1.00 85.56 250 LYS A CA 1
ATOM 1988 C C . LYS A 1 250 ? -13.311 -2.680 -29.764 1.00 85.56 250 LYS A C 1
ATOM 1990 O O . LYS A 1 250 ? -12.822 -1.705 -30.327 1.00 85.56 250 LYS A O 1
ATOM 1995 N N . GLY A 1 251 ? -12.608 -3.759 -29.418 1.00 89.50 251 GLY A N 1
ATOM 1996 C CA . GLY A 1 251 ? -11.203 -3.983 -29.757 1.00 89.50 251 GLY A CA 1
ATOM 1997 C C . GLY A 1 251 ? -10.991 -4.045 -31.268 1.00 89.50 251 GLY A C 1
ATOM 1998 O O . GLY A 1 251 ? -10.237 -3.236 -31.801 1.00 89.50 251 GLY A O 1
ATOM 1999 N N . LYS A 1 252 ? -11.749 -4.902 -31.965 1.00 89.81 252 LYS A N 1
ATOM 2000 C CA . LYS A 1 252 ? -11.699 -5.025 -33.434 1.00 89.81 252 LYS A CA 1
ATOM 2001 C C . LYS A 1 252 ? -11.967 -3.696 -34.146 1.00 89.81 252 LYS A C 1
ATOM 2003 O O . LYS A 1 252 ? -11.169 -3.281 -34.975 1.00 89.81 252 LYS A O 1
ATOM 2008 N N . GLN A 1 253 ? -13.008 -2.964 -33.738 1.00 85.50 253 GLN A N 1
ATOM 2009 C CA . GLN A 1 253 ? -13.299 -1.624 -34.276 1.00 85.50 253 GLN A CA 1
ATOM 2010 C C . GLN A 1 253 ? -12.141 -0.627 -34.088 1.00 85.50 253 GLN A C 1
ATOM 2012 O O . GLN A 1 253 ? -11.949 0.269 -34.909 1.00 85.50 253 GLN A O 1
ATOM 2017 N N . TYR A 1 254 ? -11.379 -0.742 -32.996 1.00 88.38 254 TYR A N 1
ATOM 2018 C CA . TYR A 1 254 ? -10.215 0.110 -32.749 1.00 88.38 254 TYR A CA 1
ATOM 2019 C C . TYR A 1 254 ? -9.004 -0.297 -33.603 1.00 88.38 254 TYR A C 1
ATOM 2021 O O . TYR A 1 254 ? -8.258 0.575 -34.053 1.00 88.38 254 TYR A O 1
ATOM 2029 N N . GLU A 1 255 ? -8.822 -1.593 -33.863 1.00 85.50 255 GLU A N 1
ATOM 2030 C CA . GLU A 1 255 ? -7.797 -2.106 -34.778 1.00 85.50 255 GLU A CA 1
ATOM 2031 C C . GLU A 1 255 ? -8.087 -1.698 -36.228 1.00 85.50 255 GLU A C 1
ATOM 2033 O O . GLU A 1 255 ? -7.235 -1.059 -36.840 1.00 85.50 255 GLU A O 1
ATOM 2038 N N . GLU A 1 256 ? -9.310 -1.915 -36.722 1.00 91.81 256 GLU A N 1
ATOM 2039 C CA . GLU A 1 256 ? -9.776 -1.464 -38.047 1.00 91.81 256 GLU A CA 1
ATOM 2040 C C . GLU A 1 256 ? -9.564 0.049 -38.243 1.00 91.81 256 GLU A C 1
ATOM 2042 O O . GLU A 1 256 ? -9.037 0.499 -39.261 1.00 91.81 256 GLU A O 1
ATOM 2047 N N . HIS A 1 257 ? -9.913 0.860 -37.238 1.00 88.69 257 HIS A N 1
ATOM 2048 C CA . HIS A 1 257 ? -9.696 2.309 -37.265 1.00 88.69 257 HIS A CA 1
ATOM 2049 C C . HIS A 1 257 ? -8.202 2.683 -37.313 1.00 88.69 257 HIS A C 1
ATOM 2051 O O . HIS A 1 257 ? -7.812 3.640 -37.982 1.00 88.69 257 HIS A O 1
ATOM 2057 N N . LYS A 1 258 ? -7.347 1.929 -36.615 1.00 90.25 258 LYS A N 1
ATOM 2058 C CA . LYS A 1 258 ? -5.892 2.133 -36.604 1.00 90.25 258 LYS A CA 1
ATOM 2059 C C . LYS A 1 258 ? -5.241 1.707 -37.922 1.00 90.25 258 LYS A C 1
ATOM 2061 O O . LYS A 1 258 ? -4.280 2.347 -38.344 1.00 90.25 258 LYS A O 1
ATOM 2066 N N . GLU A 1 259 ? -5.745 0.661 -38.570 1.00 90.94 259 GLU A N 1
ATOM 2067 C CA . GLU A 1 259 ? -5.329 0.266 -39.919 1.00 90.94 259 GLU A CA 1
ATOM 2068 C C . GLU A 1 259 ? -5.770 1.291 -40.960 1.00 90.94 259 GLU A C 1
ATOM 2070 O O . GLU A 1 259 ? -4.952 1.694 -41.783 1.00 90.94 259 GLU A O 1
ATOM 2075 N N . LYS A 1 260 ? -6.998 1.812 -40.859 1.00 94.00 260 LYS A N 1
ATOM 2076 C CA . LYS A 1 260 ? -7.478 2.879 -41.744 1.00 94.00 260 LYS A CA 1
ATOM 2077 C C . LYS A 1 260 ? -6.604 4.136 -41.673 1.00 94.00 260 LYS A C 1
ATOM 2079 O O . LYS A 1 260 ? -6.205 4.635 -42.717 1.00 94.00 260 LYS A O 1
ATOM 2084 N N . ILE A 1 261 ? -6.238 4.595 -40.470 1.00 88.31 261 ILE A N 1
ATOM 2085 C CA . ILE A 1 261 ? -5.314 5.736 -40.302 1.00 88.31 261 ILE A CA 1
ATOM 2086 C C . ILE A 1 261 ? -3.940 5.443 -40.919 1.00 88.31 261 ILE A C 1
ATOM 2088 O O . ILE A 1 261 ? -3.344 6.325 -41.526 1.00 88.31 261 ILE A O 1
ATOM 2092 N N . LYS A 1 262 ? -3.412 4.218 -40.781 1.00 92.69 262 LYS A N 1
ATOM 2093 C CA . LYS A 1 262 ? -2.140 3.855 -41.427 1.00 92.69 262 LYS A CA 1
ATOM 2094 C C . LYS A 1 262 ? -2.239 3.910 -42.949 1.00 92.69 262 LYS A C 1
ATOM 2096 O O . LYS A 1 262 ? -1.340 4.462 -43.566 1.00 92.69 262 LYS A O 1
ATOM 2101 N N . ALA A 1 263 ? -3.308 3.355 -43.520 1.00 92.06 263 ALA A N 1
ATOM 2102 C CA . ALA A 1 263 ? -3.531 3.352 -44.962 1.00 92.06 263 ALA A CA 1
ATOM 2103 C C . ALA A 1 263 ? -3.700 4.778 -45.512 1.00 92.06 263 ALA A C 1
ATOM 2105 O O . ALA A 1 263 ? -3.139 5.093 -46.552 1.00 92.06 263 ALA A O 1
ATOM 2106 N N . GLU A 1 264 ? -4.402 5.653 -44.788 1.00 92.56 264 GLU A N 1
ATOM 2107 C CA . GLU A 1 264 ? -4.557 7.073 -45.132 1.00 92.56 264 GLU A CA 1
ATOM 2108 C C . GLU A 1 264 ? -3.204 7.809 -45.116 1.00 92.56 264 GLU A C 1
ATOM 2110 O O . GLU A 1 264 ? -2.848 8.455 -46.098 1.00 92.56 264 GLU A O 1
ATOM 2115 N N . VAL A 1 265 ? -2.388 7.611 -44.073 1.00 90.00 265 VAL A N 1
ATOM 2116 C CA . VAL A 1 265 ? -1.021 8.166 -43.980 1.00 90.00 265 VAL A CA 1
ATOM 2117 C C . VAL A 1 265 ? -0.084 7.608 -45.065 1.00 90.00 265 VAL A C 1
ATOM 2119 O O . VAL A 1 265 ? 0.777 8.327 -45.569 1.00 90.00 265 VAL A O 1
ATOM 2122 N N . GLU A 1 266 ? -0.226 6.336 -45.441 1.00 88.50 266 GLU A N 1
ATOM 2123 C CA . GLU A 1 266 ? 0.536 5.717 -46.534 1.00 88.50 266 GLU A CA 1
ATOM 2124 C C . GLU A 1 266 ? 0.095 6.261 -47.906 1.00 88.50 266 GLU A C 1
ATOM 2126 O O . GLU A 1 266 ? 0.936 6.557 -48.755 1.00 88.50 266 GLU A O 1
ATOM 2131 N N . GLU A 1 267 ? -1.206 6.490 -48.107 1.00 90.69 267 GLU A N 1
ATOM 2132 C CA . GLU A 1 267 ? -1.753 7.124 -49.310 1.00 90.69 267 GLU A CA 1
ATOM 2133 C C . GLU A 1 267 ? -1.307 8.594 -49.434 1.00 90.69 267 GLU A C 1
ATOM 2135 O O . GLU A 1 267 ? -0.981 9.049 -50.530 1.00 90.69 267 GLU A O 1
ATOM 2140 N N . GLU A 1 268 ? -1.241 9.338 -48.325 1.00 86.19 268 GLU A N 1
ATOM 2141 C CA . GLU A 1 268 ? -0.673 10.692 -48.270 1.00 86.19 268 GLU A CA 1
ATOM 2142 C C . GLU A 1 268 ? 0.821 10.701 -48.629 1.00 86.19 268 GLU A C 1
ATOM 2144 O O . GLU A 1 268 ? 1.230 11.458 -49.510 1.00 86.19 268 GLU A O 1
ATOM 2149 N N . GLN A 1 269 ? 1.627 9.801 -48.054 1.00 80.50 269 GLN A N 1
ATOM 2150 C CA . GLN A 1 269 ? 3.050 9.669 -48.404 1.00 80.50 269 GLN A CA 1
ATOM 2151 C C . GLN A 1 269 ? 3.253 9.325 -49.888 1.00 80.50 269 GLN A C 1
ATOM 2153 O O . GLN A 1 269 ? 4.129 9.890 -50.545 1.00 80.50 269 GLN A O 1
ATOM 2158 N N . MET A 1 270 ? 2.408 8.456 -50.451 1.00 76.44 270 MET A N 1
ATOM 2159 C CA . MET A 1 270 ? 2.431 8.125 -51.879 1.00 76.44 270 MET A CA 1
ATOM 2160 C C . MET A 1 270 ? 2.021 9.310 -52.773 1.00 76.44 270 MET A C 1
ATOM 2162 O O . MET A 1 270 ? 2.559 9.446 -53.872 1.00 76.44 270 MET A O 1
ATOM 2166 N N . LYS A 1 271 ? 1.126 10.197 -52.312 1.00 82.62 271 LYS A N 1
ATOM 2167 C CA . LYS A 1 271 ? 0.766 11.447 -53.014 1.00 82.62 271 LYS A CA 1
ATOM 2168 C C . LYS A 1 271 ? 1.887 12.490 -52.975 1.00 82.62 271 LYS A C 1
ATOM 2170 O O . LYS A 1 271 ? 2.062 13.221 -53.949 1.00 82.62 271 LYS A O 1
ATOM 2175 N N . GLU A 1 272 ? 2.659 12.561 -51.890 1.00 70.25 272 GLU A N 1
ATOM 2176 C CA . GLU A 1 272 ? 3.794 13.490 -51.765 1.00 70.25 272 GLU A CA 1
ATOM 2177 C C . GLU A 1 272 ? 5.026 13.057 -52.587 1.00 70.25 272 GLU A C 1
ATOM 2179 O O . GLU A 1 272 ? 5.830 13.898 -53.007 1.00 70.25 272 GLU A O 1
ATOM 2184 N N . CYS A 1 273 ? 5.159 11.764 -52.906 1.00 54.97 273 CYS A N 1
ATOM 2185 C CA . CYS A 1 273 ? 6.219 11.218 -53.760 1.00 54.97 273 CYS A CA 1
ATOM 2186 C C . CYS A 1 273 ? 6.043 11.542 -55.262 1.00 54.97 273 CYS A C 1
ATOM 2188 O O . CYS A 1 273 ? 5.943 10.661 -56.112 1.00 54.97 273 CYS A O 1
ATOM 2190 N N . SER A 1 274 ? 6.127 12.826 -55.617 1.00 52.25 274 SER A N 1
ATOM 2191 C CA . SER A 1 274 ? 6.084 13.333 -57.005 1.00 52.25 274 SER A CA 1
ATOM 2192 C C . SER A 1 274 ? 7.257 12.903 -57.913 1.00 52.25 274 SER A C 1
ATOM 2194 O O . SER A 1 274 ? 7.268 13.212 -59.107 1.00 52.25 274 SER A O 1
ATOM 2196 N N . PHE A 1 275 ? 8.249 12.176 -57.389 1.00 60.38 275 PHE A N 1
ATOM 2197 C CA . PHE A 1 275 ? 9.386 11.676 -58.161 1.00 60.38 275 PHE A CA 1
ATOM 2198 C C . PHE A 1 275 ? 9.080 10.307 -58.783 1.00 60.38 275 PHE A C 1
ATOM 2200 O O . PHE A 1 275 ? 9.383 9.265 -58.206 1.00 60.38 275 PHE A O 1
ATOM 2207 N N . VAL A 1 276 ? 8.527 10.317 -59.998 1.00 57.06 276 VAL A N 1
ATOM 2208 C CA . VAL A 1 276 ? 8.415 9.124 -60.852 1.00 57.06 276 VAL A CA 1
ATOM 2209 C C . VAL A 1 276 ? 9.665 9.038 -61.741 1.00 57.06 276 VAL A C 1
ATOM 2211 O O . VAL A 1 276 ? 9.735 9.735 -62.758 1.00 57.06 276 VAL A O 1
ATOM 2214 N N . PRO A 1 277 ? 10.687 8.224 -61.405 1.00 58.81 277 PRO A N 1
ATOM 2215 C CA . PRO A 1 277 ? 11.837 8.053 -62.281 1.00 58.81 277 PRO A CA 1
ATOM 2216 C C . PRO A 1 277 ? 11.399 7.360 -63.575 1.00 58.81 277 PRO A C 1
ATOM 2218 O O . PRO A 1 277 ? 10.842 6.263 -63.550 1.00 58.81 277 PRO A O 1
ATOM 2221 N N . ALA A 1 278 ? 11.698 7.974 -64.721 1.00 57.38 278 ALA A N 1
ATOM 2222 C CA . ALA A 1 278 ? 11.443 7.403 -66.043 1.00 57.38 278 ALA A CA 1
ATOM 2223 C C . ALA A 1 278 ? 12.414 6.242 -66.347 1.00 57.38 278 ALA A C 1
ATOM 2225 O O . ALA A 1 278 ? 13.360 6.369 -67.130 1.00 57.38 278 ALA A O 1
ATOM 2226 N N . ILE A 1 279 ? 12.196 5.100 -65.691 1.00 54.03 279 ILE A N 1
ATOM 2227 C CA . ILE A 1 279 ? 12.960 3.870 -65.898 1.00 54.03 279 ILE A CA 1
ATOM 2228 C C . ILE A 1 279 ? 12.559 3.292 -67.257 1.00 54.03 279 ILE A C 1
ATOM 2230 O O . ILE A 1 279 ? 11.457 2.784 -67.439 1.00 54.03 279 ILE A O 1
ATOM 2234 N N . LYS A 1 280 ? 13.467 3.378 -68.233 1.00 54.72 280 LYS A N 1
ATOM 2235 C CA . LYS A 1 280 ? 13.258 2.808 -69.569 1.00 54.72 280 LYS A CA 1
ATOM 2236 C C . LYS A 1 280 ? 13.110 1.290 -69.463 1.00 54.72 280 LYS A C 1
ATOM 2238 O O . LYS A 1 280 ? 14.028 0.623 -68.988 1.00 54.72 280 LYS A O 1
ATOM 2243 N N . GLU A 1 281 ? 12.006 0.753 -69.975 1.00 58.47 281 GLU A N 1
ATOM 2244 C CA . GLU A 1 281 ? 11.736 -0.686 -70.057 1.00 58.47 281 GLU A CA 1
ATOM 2245 C C . GLU A 1 281 ? 12.758 -1.403 -70.956 1.00 58.47 281 GLU A C 1
ATOM 2247 O O . GLU A 1 281 ? 12.548 -1.615 -72.151 1.00 58.47 281 GLU A O 1
ATOM 2252 N N . ARG A 1 282 ? 13.905 -1.792 -70.392 1.00 51.84 282 ARG A N 1
ATOM 2253 C CA . ARG A 1 282 ? 14.838 -2.722 -71.036 1.00 51.84 282 ARG A CA 1
ATOM 2254 C C . ARG A 1 282 ? 15.322 -3.780 -70.053 1.00 51.84 282 ARG A C 1
ATOM 2256 O O . ARG A 1 282 ? 16.208 -3.545 -69.243 1.00 51.84 282 ARG A O 1
ATOM 2263 N N . GLN A 1 283 ? 14.784 -4.982 -70.258 1.00 50.97 283 GLN A N 1
ATOM 2264 C CA . GLN A 1 283 ? 15.283 -6.271 -69.765 1.00 50.97 283 GLN A CA 1
ATOM 2265 C C . GLN A 1 283 ? 15.136 -6.565 -68.264 1.00 50.97 283 GLN A C 1
ATOM 2267 O O . GLN A 1 283 ? 16.089 -6.974 -67.604 1.00 50.97 283 GLN A O 1
ATOM 2272 N N . LEU A 1 284 ? 13.897 -6.548 -67.769 1.00 50.28 284 LEU A N 1
ATOM 2273 C CA . LEU A 1 284 ? 13.514 -7.483 -66.707 1.00 50.28 284 LEU A CA 1
ATOM 2274 C C . LEU A 1 284 ? 13.211 -8.849 -67.339 1.00 50.28 284 LEU A C 1
ATOM 2276 O O . LEU A 1 284 ? 12.101 -9.115 -67.791 1.00 50.28 284 LEU A O 1
ATOM 2280 N N . LYS A 1 285 ? 14.231 -9.714 -67.402 1.00 50.78 285 LYS A N 1
ATOM 2281 C CA . LYS A 1 285 ? 14.018 -11.148 -67.646 1.00 50.78 285 LYS A CA 1
ATOM 2282 C C . LYS A 1 285 ? 13.230 -11.726 -66.469 1.00 50.78 285 LYS A C 1
ATOM 2284 O O . LYS A 1 285 ? 13.469 -11.330 -65.329 1.00 50.78 285 LYS A O 1
ATOM 2289 N N . SER A 1 286 ? 12.322 -12.654 -66.756 1.00 50.16 286 SER A N 1
ATOM 2290 C CA . SER A 1 286 ? 11.461 -13.332 -65.782 1.00 50.16 286 SER A CA 1
ATOM 2291 C C . SER A 1 286 ? 12.247 -13.833 -64.564 1.00 50.16 286 SER A C 1
ATOM 2293 O O . SER A 1 286 ? 12.990 -14.809 -64.651 1.00 50.16 286 SER A O 1
ATOM 2295 N N . ARG A 1 287 ? 12.070 -13.155 -63.427 1.00 51.00 287 ARG A N 1
ATOM 2296 C CA . ARG A 1 287 ? 12.445 -13.641 -62.097 1.00 51.00 287 ARG A CA 1
ATOM 2297 C C . ARG A 1 287 ? 11.145 -14.031 -61.410 1.00 51.00 287 ARG A C 1
ATOM 2299 O O . ARG A 1 287 ? 10.244 -13.201 -61.334 1.00 51.00 287 ARG A O 1
ATOM 2306 N N . ASP A 1 288 ? 11.037 -15.282 -60.976 1.00 58.44 288 ASP A N 1
ATOM 2307 C CA . ASP A 1 288 ? 9.779 -15.855 -60.493 1.00 58.44 288 ASP A CA 1
ATOM 2308 C C . ASP A 1 288 ? 9.235 -15.097 -59.274 1.00 58.44 288 ASP A C 1
ATOM 2310 O O . ASP A 1 288 ? 9.733 -15.228 -58.157 1.00 58.44 288 ASP A O 1
ATOM 2314 N N . TYR A 1 289 ? 8.182 -14.307 -59.491 1.00 58.47 289 TYR A N 1
ATOM 2315 C CA . TYR A 1 289 ? 7.553 -13.428 -58.496 1.00 58.47 289 TYR A CA 1
ATOM 2316 C C . TYR A 1 289 ? 6.637 -14.173 -57.499 1.00 58.47 289 TYR A C 1
ATOM 2318 O O . TYR A 1 289 ? 5.717 -13.596 -56.929 1.00 58.47 289 TYR A O 1
ATOM 2326 N N . SER A 1 290 ? 6.877 -15.467 -57.271 1.00 59.53 290 SER A N 1
ATOM 2327 C CA . SER A 1 290 ? 6.041 -16.325 -56.415 1.00 59.53 290 SER A CA 1
ATOM 2328 C C . SER A 1 290 ? 6.345 -16.217 -54.917 1.00 59.53 290 SER A C 1
ATOM 2330 O O . SER A 1 290 ? 5.639 -16.822 -54.113 1.00 59.53 290 SER A O 1
ATOM 2332 N N . LYS A 1 291 ? 7.381 -15.464 -54.519 1.00 66.50 291 LYS A N 1
ATOM 2333 C CA . LYS A 1 291 ? 7.758 -15.261 -53.113 1.00 66.50 291 LYS A CA 1
ATOM 2334 C C . LYS A 1 291 ? 7.923 -13.782 -52.806 1.00 66.50 291 LYS A C 1
ATOM 2336 O O . LYS A 1 291 ? 8.670 -13.075 -53.479 1.00 66.50 291 LYS A O 1
ATOM 2341 N N . SER A 1 292 ? 7.234 -13.334 -51.760 1.00 78.81 292 SER A N 1
ATOM 2342 C CA . SER A 1 292 ? 7.370 -11.977 -51.232 1.00 78.81 292 SER A CA 1
ATOM 2343 C C . SER A 1 292 ? 8.813 -11.716 -50.794 1.00 78.81 292 SER A C 1
ATOM 2345 O O . SER A 1 292 ? 9.455 -12.588 -50.204 1.00 78.81 292 SER A O 1
ATOM 2347 N N . VAL A 1 293 ? 9.312 -10.494 -51.008 1.00 81.31 293 VAL A N 1
ATOM 2348 C CA . VAL A 1 293 ? 10.652 -10.063 -50.561 1.00 81.31 293 VAL A CA 1
ATOM 2349 C C . VAL A 1 293 ? 10.836 -10.288 -49.053 1.00 81.31 293 VAL A C 1
ATOM 2351 O O . VAL A 1 293 ? 11.925 -10.642 -48.601 1.00 81.31 293 VAL A O 1
ATOM 2354 N N . HIS A 1 294 ? 9.760 -10.162 -48.270 1.00 78.88 294 HIS A N 1
ATOM 2355 C CA . HIS A 1 294 ? 9.762 -10.456 -46.836 1.00 78.88 294 HIS A CA 1
ATOM 2356 C C . HIS A 1 294 ? 10.023 -11.936 -46.529 1.00 78.88 294 HIS A C 1
ATOM 2358 O O . HIS A 1 294 ? 10.693 -12.248 -45.545 1.00 78.88 294 HIS A O 1
ATOM 2364 N N . GLU A 1 295 ? 9.549 -12.848 -47.377 1.00 81.56 295 GLU A N 1
ATOM 2365 C CA . GLU A 1 295 ? 9.766 -14.284 -47.218 1.00 81.56 295 GLU A CA 1
ATOM 2366 C C . GLU A 1 295 ? 11.179 -14.695 -47.660 1.00 81.56 295 GLU A C 1
ATOM 2368 O O . GLU A 1 295 ? 11.831 -15.479 -46.970 1.00 81.56 295 GLU A O 1
ATOM 2373 N N . GLU A 1 296 ? 11.708 -14.105 -48.740 1.00 87.19 296 GLU A N 1
ATOM 2374 C CA . GLU A 1 296 ? 13.115 -14.283 -49.135 1.00 87.19 296 GLU A CA 1
ATOM 2375 C C . GLU A 1 296 ? 14.056 -13.784 -48.018 1.00 87.19 296 GLU A C 1
ATOM 2377 O O . GLU A 1 296 ? 14.985 -14.494 -47.621 1.00 87.19 296 GLU A O 1
ATOM 2382 N N . LEU A 1 297 ? 13.765 -12.620 -47.420 1.00 86.88 297 LEU A N 1
ATOM 2383 C CA . LEU A 1 297 ? 14.487 -12.090 -46.256 1.00 86.88 297 LEU A CA 1
ATOM 2384 C C . LEU A 1 297 ? 14.358 -12.985 -45.013 1.00 86.88 297 LEU A C 1
ATOM 2386 O O . LEU A 1 297 ? 15.359 -13.209 -44.330 1.00 86.88 297 LEU A O 1
ATOM 2390 N N . PHE A 1 298 ? 13.173 -13.529 -44.724 1.00 91.50 298 PHE A N 1
ATOM 2391 C CA . PHE A 1 298 ? 12.958 -14.445 -43.598 1.00 91.50 298 PHE A CA 1
ATOM 2392 C C . PHE A 1 298 ? 13.742 -15.754 -43.768 1.00 91.50 298 PHE A C 1
ATOM 2394 O O . PHE A 1 298 ? 14.449 -16.184 -42.852 1.00 91.50 298 PHE A O 1
ATOM 2401 N N . GLN A 1 299 ? 13.708 -16.353 -44.961 1.00 89.81 299 GLN A N 1
ATOM 2402 C CA . GLN A 1 299 ? 14.504 -17.539 -45.291 1.00 89.81 299 GLN A CA 1
ATOM 2403 C C . GLN A 1 299 ? 16.012 -17.241 -45.201 1.00 89.81 299 GLN A C 1
ATOM 2405 O O . GLN A 1 299 ? 16.781 -18.060 -44.689 1.00 89.81 299 GLN A O 1
ATOM 2410 N N . GLN A 1 300 ? 16.449 -16.049 -45.624 1.00 90.94 300 GLN A N 1
ATOM 2411 C CA . GLN A 1 300 ? 17.846 -15.625 -45.510 1.00 90.94 300 GLN A CA 1
ATOM 2412 C C . GLN A 1 300 ? 18.270 -15.392 -44.044 1.00 90.94 300 GLN A C 1
ATOM 2414 O O . GLN A 1 300 ? 19.387 -15.754 -43.665 1.00 90.94 300 GLN A O 1
ATOM 2419 N N . ALA A 1 301 ? 17.390 -14.847 -43.199 1.00 90.06 301 ALA A N 1
ATOM 2420 C CA . ALA A 1 301 ? 17.624 -14.673 -41.765 1.00 90.06 301 ALA A CA 1
ATOM 2421 C C . ALA A 1 301 ? 17.718 -16.020 -41.024 1.00 90.06 301 ALA A C 1
ATOM 2423 O O . ALA A 1 301 ? 18.654 -16.222 -40.246 1.00 90.06 301 ALA A O 1
ATOM 2424 N N . SER A 1 302 ? 16.821 -16.966 -41.321 1.00 89.44 302 SER A N 1
ATOM 2425 C CA . SER A 1 302 ? 16.860 -18.324 -40.763 1.00 89.44 302 SER A CA 1
ATOM 2426 C C . SER A 1 302 ? 18.156 -19.054 -41.129 1.00 89.44 302 SER A C 1
ATOM 2428 O O . SER A 1 302 ? 18.851 -19.530 -40.231 1.00 89.44 302 SER A O 1
ATOM 2430 N N . LYS A 1 303 ? 18.580 -19.017 -42.402 1.00 93.94 303 LYS A N 1
ATOM 2431 C CA . LYS A 1 303 ? 19.872 -19.588 -42.838 1.00 93.94 303 LYS A CA 1
ATOM 2432 C C . LYS A 1 303 ? 21.082 -18.948 -42.142 1.00 93.94 303 LYS A C 1
ATOM 2434 O O . LYS A 1 303 ? 22.046 -19.636 -41.815 1.00 93.94 303 LYS A O 1
ATOM 2439 N N . ARG A 1 304 ? 21.053 -17.635 -41.867 1.00 87.81 304 ARG A N 1
ATOM 2440 C CA . ARG A 1 304 ? 22.113 -16.958 -41.085 1.00 87.81 304 ARG A CA 1
ATOM 2441 C C . ARG A 1 304 ? 22.143 -17.419 -39.622 1.00 87.81 304 ARG A C 1
ATOM 2443 O O . ARG A 1 304 ? 23.227 -17.494 -39.047 1.00 87.81 304 ARG A O 1
ATOM 2450 N N . LYS A 1 305 ? 20.985 -17.712 -39.020 1.00 90.56 305 LYS A N 1
ATOM 2451 C CA . LYS A 1 305 ? 20.874 -18.224 -37.643 1.00 90.56 305 LYS A CA 1
ATOM 2452 C C . LYS A 1 305 ? 21.397 -19.659 -37.540 1.00 90.56 305 LYS A C 1
ATOM 2454 O O . LYS A 1 305 ? 22.207 -19.941 -36.664 1.00 90.56 305 LYS A O 1
ATOM 2459 N N . GLU A 1 306 ? 20.991 -20.521 -38.468 1.00 91.88 306 GLU A N 1
ATOM 2460 C CA . GLU A 1 306 ? 21.452 -21.909 -38.583 1.00 91.88 306 GLU A CA 1
ATOM 2461 C C . GLU A 1 306 ? 22.976 -21.985 -38.757 1.00 91.88 306 GLU A C 1
ATOM 2463 O O . GLU A 1 306 ? 23.656 -22.622 -37.957 1.00 91.88 306 GLU A O 1
ATOM 2468 N N . LYS A 1 307 ? 23.540 -21.215 -39.700 1.00 93.00 307 LYS A N 1
ATOM 2469 C CA . LYS A 1 307 ? 24.992 -21.172 -39.935 1.00 93.00 307 LYS A CA 1
ATOM 2470 C C . LYS A 1 307 ? 25.801 -20.708 -38.714 1.00 93.00 307 LYS A C 1
ATOM 2472 O O . LYS A 1 307 ? 26.919 -21.177 -38.517 1.00 93.00 307 LYS A O 1
ATOM 2477 N N . LYS A 1 308 ? 25.262 -19.807 -37.881 1.00 88.00 308 LYS A N 1
ATOM 2478 C CA . LYS A 1 308 ? 25.900 -19.422 -36.606 1.00 88.00 308 LYS A CA 1
ATOM 2479 C C . LYS A 1 308 ? 25.909 -20.573 -35.601 1.00 88.00 308 LYS A C 1
ATOM 2481 O O . LYS A 1 308 ? 26.938 -20.821 -34.984 1.00 88.00 308 LYS A O 1
ATOM 2486 N N . LEU A 1 309 ? 24.787 -21.276 -35.463 1.00 88.31 309 LEU A N 1
ATOM 2487 C CA . LEU A 1 309 ? 24.661 -22.422 -34.561 1.00 88.31 309 LEU A CA 1
ATOM 2488 C C . LEU A 1 309 ? 25.577 -23.579 -34.998 1.00 88.31 309 LEU A C 1
ATOM 2490 O O . LEU A 1 309 ? 26.216 -24.216 -34.168 1.00 88.31 309 LEU A O 1
ATOM 2494 N N . GLU A 1 310 ? 25.727 -23.797 -36.303 1.00 92.94 310 GLU A N 1
ATOM 2495 C CA . GLU A 1 310 ? 26.674 -24.769 -36.855 1.00 92.94 310 GLU A CA 1
ATOM 2496 C C . GLU A 1 310 ? 28.143 -24.367 -36.612 1.00 92.94 310 GLU A C 1
ATOM 2498 O O . GLU A 1 310 ? 28.962 -25.212 -36.249 1.00 92.94 310 GLU A O 1
ATOM 2503 N N . GLN A 1 311 ? 28.487 -23.078 -36.730 1.00 87.88 311 GLN A N 1
ATOM 2504 C CA . GLN A 1 311 ? 29.809 -22.560 -36.346 1.00 87.88 311 GLN A CA 1
ATOM 2505 C C . GLN A 1 311 ? 30.101 -22.749 -34.849 1.00 87.88 311 GLN A C 1
ATOM 2507 O O . GLN A 1 311 ? 31.228 -23.084 -34.493 1.00 87.88 311 GLN A O 1
ATOM 2512 N N . GLU A 1 312 ? 29.102 -22.578 -33.984 1.00 83.62 312 GLU A N 1
ATOM 2513 C CA . GLU A 1 312 ? 29.213 -22.785 -32.535 1.00 83.62 312 GLU A CA 1
ATOM 2514 C C . GLU A 1 312 ? 29.366 -24.275 -32.178 1.00 83.62 312 GLU A C 1
ATOM 2516 O O . GLU A 1 312 ? 30.240 -24.648 -31.399 1.00 83.62 312 GLU A O 1
ATOM 2521 N N . ILE A 1 313 ? 28.613 -25.165 -32.832 1.00 85.25 313 ILE A N 1
ATOM 2522 C CA . ILE A 1 313 ? 28.798 -26.619 -32.705 1.00 85.25 313 ILE A CA 1
ATOM 2523 C C . ILE A 1 313 ? 30.192 -27.041 -33.193 1.00 85.25 313 ILE A C 1
ATOM 2525 O O . ILE A 1 313 ? 30.838 -27.889 -32.573 1.00 85.25 313 ILE A O 1
ATOM 2529 N N . ASN A 1 314 ? 30.679 -26.464 -34.293 1.00 85.94 314 ASN A N 1
ATOM 2530 C CA . ASN A 1 314 ? 31.990 -26.800 -34.842 1.00 85.94 314 ASN A CA 1
ATOM 2531 C C . ASN A 1 314 ? 33.150 -26.228 -34.012 1.00 85.94 314 ASN A C 1
ATOM 2533 O O . ASN A 1 314 ? 34.165 -26.910 -33.879 1.00 85.94 314 ASN A O 1
ATOM 2537 N N . SER A 1 315 ? 32.999 -25.058 -33.379 1.00 80.88 315 SER A N 1
ATOM 2538 C CA . SER A 1 315 ? 33.999 -24.554 -32.428 1.00 80.88 315 SER A CA 1
ATOM 2539 C C . SER A 1 315 ? 34.059 -25.434 -31.174 1.00 80.88 315 SER A C 1
ATOM 2541 O O . SER A 1 315 ? 35.145 -25.852 -30.778 1.00 80.88 315 SER A O 1
ATOM 2543 N N . ILE A 1 316 ? 32.908 -25.844 -30.623 1.00 78.62 316 ILE A N 1
ATOM 2544 C CA . ILE A 1 316 ? 32.834 -26.804 -29.507 1.00 78.62 316 ILE A CA 1
ATOM 2545 C C . ILE A 1 316 ? 33.505 -28.141 -29.875 1.00 78.62 316 ILE A C 1
ATOM 2547 O O . ILE A 1 316 ? 34.234 -28.703 -29.060 1.00 78.62 316 ILE A O 1
ATOM 2551 N N . LYS A 1 317 ? 33.330 -28.638 -31.110 1.00 79.31 317 LYS A N 1
ATOM 2552 C CA . LYS A 1 317 ? 34.026 -29.844 -31.603 1.00 79.31 317 LYS A CA 1
ATOM 2553 C C . LYS A 1 317 ? 35.540 -29.651 -31.765 1.00 79.31 317 LYS A C 1
ATOM 2555 O O . LYS A 1 317 ? 36.286 -30.600 -31.531 1.00 79.31 317 LYS A O 1
ATOM 2560 N N . GLN A 1 318 ? 36.004 -28.461 -32.160 1.00 73.75 318 GLN A N 1
ATOM 2561 C CA . GLN A 1 318 ? 37.438 -28.155 -32.263 1.00 73.75 318 GLN A CA 1
ATOM 2562 C C . GLN A 1 318 ? 38.120 -28.079 -30.890 1.00 73.75 318 GLN A C 1
ATOM 2564 O O . GLN A 1 318 ? 39.260 -28.529 -30.755 1.00 73.75 318 GLN A O 1
ATOM 2569 N N . PHE A 1 319 ? 37.424 -27.612 -29.849 1.00 64.88 319 PHE A N 1
ATOM 2570 C CA . PHE A 1 319 ? 37.912 -27.651 -28.467 1.00 64.88 319 PHE A CA 1
ATOM 2571 C C . PHE A 1 319 ? 37.785 -29.051 -27.845 1.00 64.88 319 PHE A C 1
ATOM 2573 O O . PHE A 1 319 ? 37.125 -29.260 -26.829 1.00 64.88 319 PHE A O 1
ATOM 2580 N N . SER A 1 320 ? 38.504 -30.020 -28.418 1.00 50.50 320 SER A N 1
ATOM 2581 C CA . SER A 1 320 ? 38.630 -31.400 -27.922 1.00 50.50 320 SER A CA 1
ATOM 2582 C C . SER A 1 320 ? 39.476 -31.527 -26.637 1.00 50.50 320 SER A C 1
ATOM 2584 O O . SER A 1 320 ? 40.197 -32.505 -26.437 1.00 50.50 320 SER A O 1
ATOM 2586 N N . PHE A 1 321 ? 39.375 -30.552 -25.727 1.00 54.28 321 PHE A N 1
ATOM 2587 C CA . PHE A 1 321 ? 40.066 -30.553 -24.441 1.00 54.28 321 PHE A CA 1
ATOM 2588 C C . PHE A 1 321 ? 39.469 -31.617 -23.512 1.00 54.28 321 PHE A C 1
ATOM 2590 O O . PHE A 1 321 ? 38.592 -31.357 -22.689 1.00 54.28 321 PHE A O 1
ATOM 2597 N N . ARG A 1 322 ? 39.969 -32.845 -23.652 1.00 64.81 322 ARG A N 1
ATOM 2598 C CA . ARG A 1 322 ? 39.839 -33.915 -22.665 1.00 64.81 322 ARG A CA 1
ATOM 2599 C C . ARG A 1 322 ? 41.052 -33.812 -21.734 1.00 64.81 322 ARG A C 1
ATOM 2601 O O . ARG A 1 322 ? 42.112 -34.313 -22.106 1.00 64.81 322 ARG A O 1
ATOM 2608 N N . PRO A 1 323 ? 40.963 -33.134 -20.572 1.00 57.16 323 PRO A N 1
ATOM 2609 C CA . PRO A 1 323 ? 42.091 -33.065 -19.654 1.00 57.16 323 PRO A CA 1
ATOM 2610 C C . PRO A 1 323 ? 42.464 -34.482 -19.212 1.00 57.16 323 PRO A C 1
ATOM 2612 O O . PRO A 1 323 ? 41.617 -35.232 -18.731 1.00 57.16 323 PRO A O 1
ATOM 2615 N N . ASP A 1 324 ? 43.732 -34.850 -19.376 1.00 52.78 324 ASP A N 1
ATOM 2616 C CA . ASP A 1 324 ? 44.260 -36.169 -19.019 1.00 52.78 324 ASP A CA 1
ATOM 2617 C C . ASP A 1 324 ? 44.471 -36.255 -17.491 1.00 52.78 324 ASP A C 1
ATOM 2619 O O . ASP A 1 324 ? 45.586 -36.151 -16.976 1.00 52.78 324 ASP A O 1
ATOM 2623 N N . ILE A 1 325 ? 43.363 -36.365 -16.742 1.00 59.22 325 ILE A N 1
ATOM 2624 C CA . ILE A 1 325 ? 43.307 -36.240 -15.266 1.00 59.22 325 ILE A CA 1
ATOM 2625 C C . ILE A 1 325 ? 44.016 -37.398 -14.525 1.00 59.22 325 ILE A C 1
ATOM 2627 O O . ILE A 1 325 ? 44.074 -37.413 -13.294 1.00 59.22 325 ILE A O 1
ATOM 2631 N N . ALA A 1 326 ? 44.543 -38.390 -15.249 1.00 55.53 326 ALA A N 1
ATOM 2632 C CA . ALA A 1 326 ? 45.199 -39.565 -14.678 1.00 55.53 326 ALA A CA 1
ATOM 2633 C C . ALA A 1 326 ? 46.641 -39.299 -14.205 1.00 55.53 326 ALA A C 1
ATOM 2635 O O . ALA A 1 326 ? 47.135 -39.992 -13.315 1.00 55.53 326 ALA A O 1
ATOM 2636 N N . LYS A 1 327 ? 47.322 -38.288 -14.761 1.00 60.53 327 LYS A N 1
ATOM 2637 C CA . LYS A 1 327 ? 48.705 -37.953 -14.390 1.00 60.53 327 LYS A CA 1
ATOM 2638 C C . LYS A 1 327 ? 48.708 -37.044 -13.164 1.00 60.53 327 LYS A C 1
ATOM 2640 O O . LYS A 1 327 ? 48.562 -35.828 -13.287 1.00 60.53 327 LYS A O 1
ATOM 2645 N N . GLN A 1 328 ? 48.875 -37.637 -11.978 1.00 52.12 328 GLN A N 1
ATOM 2646 C CA . GLN A 1 328 ? 49.113 -36.871 -10.752 1.00 52.12 328 GLN A CA 1
ATOM 2647 C C . GLN A 1 328 ? 50.373 -36.022 -10.937 1.00 52.12 328 GLN A C 1
ATOM 2649 O O . GLN A 1 328 ? 51.476 -36.554 -11.051 1.00 52.12 328 GLN A O 1
ATOM 2654 N N . ARG A 1 329 ? 50.200 -34.699 -11.006 1.00 54.91 329 ARG A N 1
ATOM 2655 C CA . ARG A 1 329 ? 51.328 -33.771 -10.972 1.00 54.91 329 ARG A CA 1
ATOM 2656 C C . ARG A 1 329 ? 51.903 -33.727 -9.560 1.00 54.91 329 ARG A C 1
ATOM 2658 O O . ARG A 1 329 ? 51.186 -33.922 -8.580 1.00 54.91 329 ARG A O 1
ATOM 2665 N N . THR A 1 330 ? 53.205 -33.483 -9.509 1.00 60.75 330 THR A N 1
ATOM 2666 C CA . THR A 1 330 ? 54.001 -33.244 -8.306 1.00 60.75 330 THR A CA 1
ATOM 2667 C C . THR A 1 330 ? 53.356 -32.213 -7.382 1.00 60.75 330 THR A C 1
ATOM 2669 O O . THR A 1 330 ? 52.586 -31.360 -7.825 1.00 60.75 330 THR A O 1
ATOM 2672 N N . THR A 1 331 ? 53.685 -32.289 -6.093 1.00 69.69 331 THR A N 1
ATOM 2673 C CA . THR A 1 331 ? 53.216 -31.371 -5.048 1.00 69.69 331 THR A CA 1
ATOM 2674 C C . THR A 1 331 ? 53.841 -29.982 -5.201 1.00 69.69 331 THR A C 1
ATOM 2676 O O . THR A 1 331 ? 54.695 -29.601 -4.408 1.00 69.69 331 THR A O 1
ATOM 2679 N N . GLU A 1 332 ? 53.421 -29.246 -6.230 1.00 75.06 332 GLU A N 1
ATOM 2680 C CA . GLU A 1 332 ? 53.709 -27.817 -6.370 1.00 75.06 332 GLU A CA 1
ATOM 2681 C C . GLU A 1 332 ? 53.142 -27.076 -5.153 1.00 75.06 332 GLU A C 1
ATOM 2683 O O . GLU A 1 332 ? 51.995 -27.311 -4.743 1.00 75.06 332 GLU A O 1
ATOM 2688 N N . THR A 1 333 ? 53.930 -26.181 -4.561 1.00 83.31 333 THR A N 1
ATOM 2689 C CA . THR A 1 333 ? 53.427 -25.326 -3.480 1.00 83.31 333 THR A CA 1
ATOM 2690 C C . THR A 1 333 ? 52.407 -24.314 -4.020 1.00 83.31 333 THR A C 1
ATOM 2692 O O . THR A 1 333 ? 52.313 -24.048 -5.221 1.00 83.31 333 THR A O 1
ATOM 2695 N N . LYS A 1 334 ? 51.594 -23.724 -3.131 1.00 79.00 334 LYS A N 1
ATOM 2696 C CA . LYS A 1 334 ? 50.617 -22.696 -3.545 1.00 79.00 334 LYS A CA 1
ATOM 2697 C C . LYS A 1 334 ? 51.291 -21.473 -4.172 1.00 79.00 334 LYS A C 1
ATOM 2699 O O . LYS A 1 334 ? 50.675 -20.823 -5.010 1.00 79.00 334 LYS A O 1
ATOM 2704 N N . GLU A 1 335 ? 52.520 -21.180 -3.764 1.00 82.69 335 GLU A N 1
ATOM 2705 C CA . GLU A 1 335 ? 53.321 -20.061 -4.258 1.00 82.69 335 GLU A CA 1
ATOM 2706 C C . GLU A 1 335 ? 53.824 -20.359 -5.676 1.00 82.69 335 GLU A C 1
ATOM 2708 O O . GLU A 1 335 ? 53.478 -19.616 -6.590 1.00 82.69 335 GLU A O 1
ATOM 2713 N N . GLU A 1 336 ? 54.450 -21.519 -5.912 1.00 84.50 336 GLU A N 1
ATOM 2714 C CA . GLU A 1 336 ? 54.827 -21.992 -7.260 1.00 84.50 336 GLU A CA 1
ATOM 2715 C C . GLU A 1 336 ? 53.636 -22.020 -8.238 1.00 84.50 336 GLU A C 1
ATOM 2717 O O . GLU A 1 336 ? 53.761 -21.665 -9.413 1.00 84.50 336 GLU A O 1
ATOM 2722 N N . PHE A 1 337 ? 52.450 -22.419 -7.764 1.00 81.88 337 PHE A N 1
ATOM 2723 C CA . PHE A 1 337 ? 51.230 -22.412 -8.573 1.00 81.88 337 PHE A CA 1
ATOM 2724 C C . PHE A 1 337 ? 50.819 -20.993 -9.004 1.00 81.88 337 PHE A C 1
ATOM 2726 O O . PHE A 1 337 ? 50.424 -20.789 -10.157 1.00 81.88 337 PHE A O 1
ATOM 2733 N N . VAL A 1 338 ? 50.909 -20.020 -8.090 1.00 86.44 338 VAL A N 1
ATOM 2734 C CA . VAL A 1 338 ? 50.598 -18.606 -8.350 1.00 86.44 338 VAL A CA 1
ATOM 2735 C C . VAL A 1 338 ? 51.661 -17.973 -9.249 1.00 86.44 338 VAL A C 1
ATOM 2737 O O . VAL A 1 338 ? 51.300 -17.326 -10.231 1.00 86.44 338 VAL A O 1
ATOM 2740 N N . GLU A 1 339 ? 52.946 -18.225 -9.001 1.00 89.69 339 GLU A N 1
ATOM 2741 C CA . GLU A 1 339 ? 54.041 -17.774 -9.865 1.00 89.69 339 GLU A CA 1
ATOM 2742 C C . GLU A 1 339 ? 53.907 -18.329 -11.283 1.00 89.69 339 GLU A C 1
ATOM 2744 O O . GLU A 1 339 ? 54.025 -17.580 -12.250 1.00 89.69 339 GLU A O 1
ATOM 2749 N N . ARG A 1 340 ? 53.568 -19.616 -11.449 1.00 90.00 340 ARG A N 1
ATOM 2750 C CA . ARG A 1 340 ? 53.311 -20.189 -12.778 1.00 90.00 340 ARG A CA 1
ATOM 2751 C C . ARG A 1 340 ? 52.140 -19.504 -13.485 1.00 90.00 340 ARG A C 1
ATOM 2753 O O . ARG A 1 340 ? 52.213 -19.299 -14.695 1.00 90.00 340 ARG A O 1
ATOM 2760 N N . LEU A 1 341 ? 51.073 -19.147 -12.767 1.00 84.06 341 LEU A N 1
ATOM 2761 C CA . LEU A 1 341 ? 49.941 -18.397 -13.327 1.00 84.06 341 LEU A CA 1
ATOM 2762 C C . LEU A 1 341 ? 50.346 -16.984 -13.765 1.00 84.06 341 LEU A C 1
ATOM 2764 O O . LEU A 1 341 ? 49.997 -16.571 -14.870 1.00 84.06 341 LEU A O 1
ATOM 2768 N N . ILE A 1 342 ? 51.112 -16.273 -12.936 1.00 90.12 342 ILE A N 1
ATOM 2769 C CA . ILE A 1 342 ? 51.630 -14.932 -13.239 1.00 90.12 342 ILE A CA 1
ATOM 2770 C C . ILE A 1 342 ? 52.572 -14.986 -14.448 1.00 90.12 342 ILE A C 1
ATOM 2772 O O . ILE A 1 342 ? 52.369 -14.256 -15.414 1.00 90.12 342 ILE A O 1
ATOM 2776 N N . ASN A 1 343 ? 53.530 -15.914 -14.456 1.00 90.88 343 ASN A N 1
ATOM 2777 C CA . ASN A 1 343 ? 54.487 -16.097 -15.547 1.00 90.88 343 ASN A CA 1
ATOM 2778 C C . ASN A 1 343 ? 53.806 -16.555 -16.849 1.00 90.88 343 ASN A C 1
ATOM 2780 O O . ASN A 1 343 ? 54.200 -16.127 -17.931 1.00 90.88 343 ASN A O 1
ATOM 2784 N N . SER A 1 344 ? 52.755 -17.379 -16.768 1.00 90.50 344 SER A N 1
ATOM 2785 C CA . SER A 1 344 ? 51.947 -17.750 -17.937 1.00 90.50 344 SER A CA 1
ATOM 2786 C C . SER A 1 344 ? 51.151 -16.567 -18.489 1.00 90.50 344 SER A C 1
ATOM 2788 O O . SER A 1 344 ? 50.997 -16.472 -19.704 1.00 90.50 344 SER A O 1
ATOM 2790 N N . LYS A 1 345 ? 50.644 -15.675 -17.626 1.00 91.00 345 LYS A N 1
ATOM 2791 C CA . LYS A 1 345 ? 49.949 -14.454 -18.051 1.00 91.00 345 LYS A CA 1
ATOM 2792 C C . LYS A 1 345 ? 50.920 -13.465 -18.697 1.00 91.00 345 LYS A C 1
ATOM 2794 O O . LYS A 1 345 ? 50.627 -12.983 -19.783 1.00 91.00 345 LYS A O 1
ATOM 2799 N N . LEU A 1 346 ? 52.074 -13.225 -18.072 1.00 91.94 346 LEU A N 1
ATOM 2800 C CA . LEU A 1 346 ? 53.117 -12.338 -18.595 1.00 91.94 346 LEU A CA 1
ATOM 2801 C C . LEU A 1 346 ? 53.601 -12.786 -19.976 1.00 91.94 346 LEU A C 1
ATOM 2803 O O . LEU A 1 346 ? 53.611 -11.973 -20.890 1.00 91.94 346 LEU A O 1
ATOM 2807 N N . LYS A 1 347 ? 53.900 -14.080 -20.164 1.00 89.56 347 LYS A N 1
ATOM 2808 C CA . LYS A 1 347 ? 54.284 -14.617 -21.481 1.00 89.56 347 LYS A CA 1
ATOM 2809 C C . LYS A 1 347 ? 53.201 -14.435 -22.543 1.00 89.56 347 LYS A C 1
ATOM 2811 O O . LYS A 1 347 ? 53.521 -14.119 -23.680 1.00 89.56 347 LYS A O 1
ATOM 2816 N N . PHE A 1 348 ? 51.931 -14.617 -22.182 1.00 89.88 348 PHE A N 1
ATOM 2817 C CA . PHE A 1 348 ? 50.822 -14.406 -23.113 1.00 89.88 348 PHE A CA 1
ATOM 2818 C C . PHE A 1 348 ? 50.638 -12.921 -23.471 1.00 89.88 348 PHE A C 1
ATOM 2820 O O . PHE A 1 348 ? 50.345 -12.593 -24.617 1.00 89.88 348 PHE A O 1
ATOM 2827 N N . GLU A 1 349 ? 50.828 -12.013 -22.509 1.00 86.19 349 GLU A N 1
ATOM 2828 C CA . GLU A 1 349 ? 50.816 -10.567 -22.761 1.00 86.19 349 GLU A CA 1
ATOM 2829 C C . GLU A 1 349 ? 52.004 -10.146 -23.642 1.00 86.19 349 GLU A C 1
ATOM 2831 O O . GLU A 1 349 ? 51.795 -9.429 -24.615 1.00 86.19 349 GLU A O 1
ATOM 2836 N N . GLU A 1 350 ? 53.208 -10.664 -23.385 1.00 93.00 350 GLU A N 1
ATOM 2837 C CA . GLU A 1 350 ? 54.421 -10.447 -24.188 1.00 93.00 350 GLU A CA 1
ATOM 2838 C C . GLU A 1 350 ? 54.274 -10.970 -25.630 1.00 93.00 350 GLU A C 1
ATOM 2840 O O . GLU A 1 350 ? 54.580 -10.252 -26.580 1.00 93.00 350 GLU A O 1
ATOM 2845 N N . GLU A 1 351 ? 53.733 -12.178 -25.818 1.00 91.94 351 GLU A N 1
ATOM 2846 C CA . GLU A 1 351 ? 53.466 -12.769 -27.138 1.00 91.94 351 GLU A CA 1
ATOM 2847 C C . GLU A 1 351 ? 52.408 -11.966 -27.919 1.00 91.94 351 GLU A C 1
ATOM 2849 O O . GLU A 1 351 ? 52.576 -11.695 -29.111 1.00 91.94 351 GLU A O 1
ATOM 2854 N N . MET A 1 352 ? 51.354 -11.495 -27.241 1.00 87.06 352 MET A N 1
ATOM 2855 C CA . MET A 1 352 ? 50.355 -10.588 -27.820 1.00 87.06 352 MET A CA 1
ATOM 2856 C C . MET A 1 352 ? 50.933 -9.206 -28.165 1.00 87.06 352 MET A C 1
ATOM 2858 O O . MET A 1 352 ? 50.532 -8.612 -29.169 1.00 87.06 352 MET A O 1
ATOM 2862 N N . GLU A 1 353 ? 51.860 -8.677 -27.363 1.00 85.31 353 GLU A N 1
ATOM 2863 C CA . GLU A 1 353 ? 52.543 -7.406 -27.629 1.00 85.31 353 GLU A CA 1
ATOM 2864 C C . GLU A 1 353 ? 53.498 -7.536 -28.825 1.00 85.31 353 GLU A C 1
ATOM 2866 O O . GLU A 1 353 ? 53.474 -6.695 -29.722 1.00 85.31 353 GLU A O 1
ATOM 2871 N N . ALA A 1 354 ? 54.270 -8.625 -28.900 1.00 89.81 354 ALA A N 1
ATOM 2872 C CA . ALA A 1 354 ? 55.138 -8.943 -30.032 1.00 89.81 354 ALA A CA 1
ATOM 2873 C C . ALA A 1 354 ? 54.332 -9.129 -31.329 1.00 89.81 354 ALA A C 1
ATOM 2875 O O . ALA A 1 354 ? 54.686 -8.566 -32.368 1.00 89.81 354 ALA A O 1
ATOM 2876 N N . ALA A 1 355 ? 53.193 -9.830 -31.267 1.00 83.50 355 ALA A N 1
ATOM 2877 C CA . ALA A 1 355 ? 52.274 -9.960 -32.396 1.00 83.50 355 ALA A CA 1
ATOM 2878 C C . ALA A 1 355 ? 51.751 -8.589 -32.864 1.00 83.50 355 ALA A C 1
ATOM 2880 O O . ALA A 1 355 ? 51.804 -8.290 -34.059 1.00 83.50 355 ALA A O 1
ATOM 2881 N N . ARG A 1 356 ? 51.329 -7.711 -31.942 1.00 83.62 356 ARG A N 1
ATOM 2882 C CA . ARG A 1 356 ? 50.932 -6.329 -32.275 1.00 83.62 356 ARG A CA 1
ATOM 2883 C C . ARG A 1 356 ? 52.074 -5.540 -32.906 1.00 83.62 356 ARG A C 1
ATOM 2885 O O . ARG A 1 356 ? 51.854 -4.901 -33.926 1.00 83.62 356 ARG A O 1
ATOM 2892 N N . GLN A 1 357 ? 53.278 -5.594 -32.340 1.00 81.31 357 GLN A N 1
ATOM 2893 C CA . GLN A 1 357 ? 54.445 -4.886 -32.872 1.00 81.31 357 GLN A CA 1
ATOM 2894 C C . GLN A 1 357 ? 54.798 -5.364 -34.287 1.00 81.31 357 GLN A C 1
ATOM 2896 O O . GLN A 1 357 ? 55.047 -4.528 -35.150 1.00 81.31 357 GLN A O 1
ATOM 2901 N N . SER A 1 358 ? 54.711 -6.671 -34.561 1.00 80.00 358 SER A N 1
ATOM 2902 C CA . SER A 1 358 ? 54.908 -7.223 -35.912 1.00 80.00 358 SER A CA 1
ATOM 2903 C C . SER A 1 358 ? 53.838 -6.778 -36.922 1.00 80.00 358 SER A C 1
ATOM 2905 O O . SER A 1 358 ? 54.128 -6.655 -38.108 1.00 80.00 358 SER A O 1
ATOM 2907 N N . GLN A 1 359 ? 52.615 -6.487 -36.461 1.00 73.00 359 GLN A N 1
ATOM 2908 C CA . GLN A 1 359 ? 51.523 -5.967 -37.292 1.00 73.00 359 GLN A CA 1
ATOM 2909 C C . GLN A 1 359 ? 51.539 -4.440 -37.449 1.00 73.00 359 GLN A C 1
ATOM 2911 O O . GLN A 1 359 ? 50.873 -3.919 -38.345 1.00 73.00 359 GLN A O 1
ATOM 2916 N N . ILE A 1 360 ? 52.301 -3.703 -36.630 1.00 75.12 360 ILE A N 1
ATOM 2917 C CA . ILE A 1 360 ? 52.532 -2.263 -36.818 1.00 75.12 360 ILE A CA 1
ATOM 2918 C C . ILE A 1 360 ? 53.608 -2.088 -37.898 1.00 75.12 360 ILE A C 1
ATOM 2920 O O . ILE A 1 360 ? 54.729 -1.634 -37.667 1.00 75.12 360 ILE A O 1
ATOM 2924 N N . VAL A 1 361 ? 53.222 -2.431 -39.126 1.00 68.69 361 VAL A N 1
ATOM 2925 C CA . VAL A 1 361 ? 53.928 -2.035 -40.340 1.00 68.69 361 VAL A CA 1
ATOM 2926 C C . VAL A 1 361 ? 53.918 -0.505 -40.370 1.00 68.69 361 VAL A C 1
ATOM 2928 O O . VAL A 1 361 ? 52.869 0.128 -40.470 1.00 68.69 361 VAL A O 1
ATOM 2931 N N . THR A 1 362 ? 55.083 0.112 -40.176 1.00 69.06 362 THR A N 1
ATOM 2932 C CA . THR A 1 362 ? 55.217 1.580 -40.098 1.00 69.06 362 THR A CA 1
ATOM 2933 C C . THR A 1 362 ? 55.418 2.233 -41.464 1.00 69.06 362 THR A C 1
ATOM 2935 O O . THR A 1 362 ? 55.160 3.428 -41.609 1.00 69.06 362 THR A O 1
ATOM 2938 N N . HIS A 1 363 ? 55.854 1.447 -42.448 1.00 78.00 363 HIS A N 1
ATOM 2939 C CA . HIS A 1 363 ? 56.186 1.861 -43.806 1.00 78.00 363 HIS A CA 1
ATOM 2940 C C . HIS A 1 363 ? 55.538 0.876 -44.784 1.00 78.00 363 HIS A C 1
ATOM 2942 O O . HIS A 1 363 ? 55.622 -0.328 -44.569 1.00 78.00 363 HIS A O 1
ATOM 2948 N N . ASP A 1 364 ? 54.890 1.375 -45.832 1.00 77.00 364 ASP A N 1
ATOM 2949 C CA . ASP A 1 364 ? 54.308 0.551 -46.897 1.00 77.00 364 ASP A CA 1
ATOM 2950 C C . ASP A 1 364 ? 55.416 -0.218 -47.638 1.00 77.00 364 ASP A C 1
ATOM 2952 O O . ASP A 1 364 ? 56.334 0.390 -48.189 1.00 77.00 364 ASP A O 1
ATOM 2956 N N . GLU A 1 365 ? 55.328 -1.553 -47.653 1.00 78.56 365 GLU A N 1
ATOM 2957 C CA . GLU A 1 365 ? 56.327 -2.454 -48.250 1.00 78.56 365 GLU A CA 1
ATOM 2958 C C . GLU A 1 365 ? 56.576 -2.182 -49.741 1.00 78.56 365 GLU A C 1
ATOM 2960 O O . GLU A 1 365 ? 57.657 -2.475 -50.249 1.00 78.56 365 GLU A O 1
ATOM 2965 N N . SER A 1 366 ? 55.593 -1.612 -50.447 1.00 79.31 366 SER A N 1
ATOM 2966 C CA . SER A 1 366 ? 55.671 -1.366 -51.889 1.00 79.31 366 SER A CA 1
ATOM 2967 C C . SER A 1 366 ? 56.272 -0.006 -52.260 1.00 79.31 366 SER A C 1
ATOM 2969 O O . SER A 1 366 ? 56.847 0.134 -53.340 1.00 79.31 366 SER A O 1
ATOM 2971 N N . THR A 1 367 ? 56.168 0.997 -51.379 1.00 81.94 367 THR A N 1
ATOM 2972 C CA . THR A 1 367 ? 56.594 2.384 -51.656 1.00 81.94 367 THR A CA 1
ATOM 2973 C C . THR A 1 367 ? 57.666 2.917 -50.705 1.00 81.94 367 THR A C 1
ATOM 2975 O O . THR A 1 367 ? 58.251 3.968 -50.971 1.00 81.94 367 THR A O 1
ATOM 2978 N N . GLY A 1 368 ? 57.918 2.237 -49.583 1.00 82.94 368 GLY A N 1
ATOM 2979 C CA . GLY A 1 368 ? 58.822 2.679 -48.519 1.00 82.94 368 GLY A CA 1
ATOM 2980 C C . GLY A 1 368 ? 58.342 3.913 -47.742 1.00 82.94 368 GLY A C 1
ATOM 2981 O O . GLY A 1 368 ? 59.043 4.376 -46.842 1.00 82.94 368 GLY A O 1
ATOM 2982 N N . GLN A 1 369 ? 57.168 4.468 -48.061 1.00 79.56 369 GLN A N 1
ATOM 2983 C CA . GLN A 1 369 ? 56.636 5.652 -47.386 1.00 79.56 369 GLN A CA 1
ATOM 2984 C C . GLN A 1 369 ? 55.975 5.287 -46.055 1.00 79.56 369 GLN A C 1
ATOM 2986 O O . GLN A 1 369 ? 55.338 4.242 -45.918 1.00 79.56 369 GLN A O 1
ATOM 2991 N N . GLN A 1 370 ? 56.097 6.174 -45.063 1.00 82.50 370 GLN A N 1
ATOM 2992 C CA . GLN A 1 370 ? 55.401 6.010 -43.788 1.00 82.50 370 GLN A CA 1
ATOM 2993 C C . GLN A 1 370 ? 53.889 6.098 -43.982 1.00 82.50 370 GLN A C 1
ATOM 2995 O O . GLN A 1 370 ? 53.383 7.033 -44.605 1.00 82.50 370 GLN A O 1
ATOM 3000 N N . LEU A 1 371 ? 53.167 5.133 -43.413 1.00 74.19 371 LEU A N 1
ATOM 3001 C CA . LEU A 1 371 ? 51.714 5.061 -43.534 1.00 74.19 371 LEU A CA 1
ATOM 3002 C C . LEU A 1 371 ? 51.049 6.311 -42.936 1.00 74.19 371 LEU A C 1
ATOM 3004 O O . LEU A 1 371 ? 51.332 6.718 -41.805 1.00 74.19 371 LEU A O 1
ATOM 3008 N N . PHE A 1 372 ? 50.162 6.922 -43.725 1.00 72.94 372 PHE A N 1
ATOM 3009 C CA . PHE A 1 372 ? 49.536 8.210 -43.431 1.00 72.94 372 PHE A CA 1
ATOM 3010 C C . PHE A 1 372 ? 48.807 8.205 -42.079 1.00 72.94 372 PHE A C 1
ATOM 3012 O O . PHE A 1 372 ? 47.821 7.494 -41.883 1.00 72.94 372 PHE A O 1
ATOM 3019 N N . ARG A 1 373 ? 49.267 9.055 -41.154 1.00 69.94 373 ARG A N 1
ATOM 3020 C CA . ARG A 1 373 ? 48.618 9.294 -39.858 1.00 69.94 373 ARG A CA 1
ATOM 3021 C C . ARG A 1 373 ? 47.713 10.530 -39.968 1.00 69.94 373 ARG A C 1
ATOM 3023 O O . ARG A 1 373 ? 48.241 11.644 -39.978 1.00 69.94 373 ARG A O 1
ATOM 3030 N N . PRO A 1 374 ? 46.377 10.382 -40.061 1.00 66.25 374 PRO A N 1
ATOM 3031 C CA . PRO A 1 374 ? 45.481 11.521 -40.236 1.00 66.25 374 PRO A CA 1
ATOM 3032 C C . PRO A 1 374 ? 45.542 12.475 -39.035 1.00 66.25 374 PRO A C 1
ATOM 3034 O O . PRO A 1 374 ? 45.354 12.065 -37.890 1.00 66.25 374 PRO A O 1
ATOM 3037 N N . GLN A 1 375 ? 45.747 13.769 -39.297 1.00 61.34 375 GLN A N 1
ATOM 3038 C CA . GLN A 1 375 ? 45.666 14.813 -38.271 1.00 61.34 375 GLN A CA 1
ATOM 3039 C C . GLN A 1 375 ? 44.201 15.077 -37.891 1.00 61.34 375 GLN A C 1
ATOM 3041 O O . GLN A 1 375 ? 43.541 15.962 -38.432 1.00 61.34 375 GLN A O 1
ATOM 3046 N N . THR A 1 376 ? 43.667 14.307 -36.945 1.00 57.84 376 THR A N 1
ATOM 3047 C CA . THR A 1 376 ? 42.319 14.536 -36.409 1.00 57.84 376 THR A CA 1
ATOM 3048 C C . THR A 1 376 ? 42.329 15.700 -35.413 1.00 57.84 376 THR A C 1
ATOM 3050 O O . THR A 1 376 ? 42.679 15.514 -34.247 1.00 57.84 376 THR A O 1
ATOM 3053 N N . TYR A 1 377 ? 41.904 16.897 -35.834 1.00 54.81 377 TYR A N 1
ATOM 3054 C CA . TYR A 1 377 ? 41.856 18.117 -35.002 1.00 54.81 377 TYR A CA 1
ATOM 3055 C C . TYR A 1 377 ? 40.771 18.122 -33.897 1.00 54.81 377 TYR A C 1
ATOM 3057 O O . TYR A 1 377 ? 40.216 19.167 -33.560 1.00 54.81 377 TYR A O 1
ATOM 3065 N N . SER A 1 378 ? 40.464 16.973 -33.293 1.00 53.56 378 SER A N 1
ATOM 3066 C CA . SER A 1 378 ? 39.555 16.891 -32.147 1.00 53.56 378 SER A CA 1
ATOM 3067 C C . SER A 1 378 ? 40.317 17.168 -30.850 1.00 53.56 378 SER A C 1
ATOM 3069 O O . SER A 1 378 ? 40.766 16.242 -30.172 1.00 53.56 378 SER A O 1
ATOM 3071 N N . LYS A 1 379 ? 40.444 18.450 -30.483 1.00 55.88 379 LYS A N 1
ATOM 3072 C CA . LYS A 1 379 ? 40.936 18.876 -29.162 1.00 55.88 379 LYS A CA 1
ATOM 3073 C C . LYS A 1 379 ? 39.919 18.514 -28.072 1.00 55.88 379 LYS A C 1
ATOM 3075 O O . LYS A 1 379 ? 39.164 19.358 -27.601 1.00 55.88 379 LYS A O 1
ATOM 3080 N N . VAL A 1 380 ? 39.891 17.244 -27.676 1.00 60.00 380 VAL A N 1
ATOM 3081 C CA . VAL A 1 380 ? 39.238 16.834 -26.429 1.00 60.00 380 VAL A CA 1
ATOM 3082 C C . VAL A 1 380 ? 40.061 17.426 -25.285 1.00 60.00 380 VAL A C 1
ATOM 3084 O O . VAL A 1 380 ? 41.266 17.185 -25.231 1.00 60.00 380 VAL A O 1
ATOM 3087 N N . ASN A 1 381 ? 39.430 18.178 -24.380 1.00 59.97 381 ASN A N 1
ATOM 3088 C CA . ASN A 1 381 ? 40.066 18.686 -23.159 1.00 59.97 381 ASN A CA 1
ATOM 3089 C C . ASN A 1 381 ? 40.374 17.524 -22.198 1.00 59.97 381 ASN A C 1
ATOM 3091 O O . ASN A 1 381 ? 39.659 17.297 -21.226 1.00 59.97 381 ASN A O 1
ATOM 3095 N N . ARG A 1 382 ? 41.433 16.773 -22.499 1.00 65.12 382 ARG A N 1
ATOM 3096 C CA . ARG A 1 382 ? 42.080 15.816 -21.600 1.00 65.12 382 ARG A CA 1
ATOM 3097 C C . ARG A 1 382 ? 43.349 16.464 -21.061 1.00 65.12 382 ARG A C 1
ATOM 3099 O O . ARG A 1 382 ? 44.065 17.112 -21.824 1.00 65.12 382 ARG A O 1
ATOM 3106 N N . SER A 1 383 ? 43.653 16.260 -19.782 1.00 72.25 383 SER A N 1
ATOM 3107 C CA . SER A 1 383 ? 45.032 16.412 -19.318 1.00 72.25 383 SER A CA 1
ATOM 3108 C C . SER A 1 383 ? 45.890 15.396 -20.074 1.00 72.25 383 SER A C 1
ATOM 3110 O O . SER A 1 383 ? 45.508 14.230 -20.188 1.00 72.25 383 SER A O 1
ATOM 3112 N N . ALA A 1 384 ? 47.019 15.843 -20.629 1.00 71.31 384 ALA A N 1
ATOM 3113 C CA . ALA A 1 384 ? 47.867 15.006 -21.481 1.00 71.31 384 ALA A CA 1
ATOM 3114 C C . ALA A 1 384 ? 48.417 13.766 -20.749 1.00 71.31 384 ALA A C 1
ATOM 3116 O O . ALA A 1 384 ? 48.715 12.763 -21.391 1.00 71.31 384 ALA A O 1
ATOM 3117 N N . ASP A 1 385 ? 48.487 13.832 -19.418 1.00 79.12 385 ASP A N 1
ATOM 3118 C CA . ASP A 1 385 ? 49.113 12.826 -18.559 1.00 79.12 385 ASP A CA 1
ATOM 3119 C C . ASP A 1 385 ? 48.189 11.663 -18.155 1.00 79.12 385 ASP A C 1
ATOM 3121 O O . ASP A 1 385 ? 48.661 10.707 -17.545 1.00 79.12 385 ASP A O 1
ATOM 3125 N N . THR A 1 386 ? 46.883 11.708 -18.470 1.00 78.19 386 THR A N 1
ATOM 3126 C CA . THR A 1 386 ? 45.962 10.602 -18.126 1.00 78.19 386 THR A CA 1
ATOM 3127 C C . THR A 1 386 ? 45.692 9.683 -19.320 1.00 78.19 386 THR A C 1
ATOM 3129 O O . THR A 1 386 ? 45.243 10.148 -20.376 1.00 78.19 386 THR A O 1
ATOM 3132 N N . PRO A 1 387 ? 45.915 8.361 -19.192 1.00 86.31 387 PRO A N 1
ATOM 3133 C CA . PRO A 1 387 ? 45.624 7.429 -20.266 1.00 86.31 387 PRO A CA 1
ATOM 3134 C C . PRO A 1 387 ? 44.116 7.353 -20.534 1.00 86.31 387 PRO A C 1
ATOM 3136 O O . PRO A 1 387 ? 43.275 7.444 -19.637 1.00 86.31 387 PRO A O 1
ATOM 3139 N N . ILE A 1 388 ? 43.760 7.152 -21.805 1.00 79.19 388 ILE A N 1
ATOM 3140 C CA . ILE A 1 388 ? 42.381 7.294 -22.304 1.00 79.19 388 ILE A CA 1
ATOM 3141 C C . ILE A 1 388 ? 41.381 6.413 -21.541 1.00 79.19 388 ILE A C 1
ATOM 3143 O O . ILE A 1 388 ? 40.244 6.834 -21.327 1.00 79.19 388 ILE A O 1
ATOM 3147 N N . TRP A 1 389 ? 41.785 5.210 -21.124 1.00 76.38 389 TRP A N 1
ATOM 3148 C CA . TRP A 1 389 ? 40.922 4.306 -20.363 1.00 76.38 389 TRP A CA 1
ATOM 3149 C C . TRP A 1 389 ? 40.552 4.875 -18.990 1.00 76.38 389 TRP A C 1
ATOM 3151 O O . TRP A 1 389 ? 39.387 4.810 -18.617 1.00 76.38 389 TRP A O 1
ATOM 3161 N N . GLU A 1 390 ? 41.486 5.491 -18.270 1.00 84.31 390 GLU A N 1
ATOM 3162 C CA . GLU A 1 390 ? 41.255 6.030 -16.926 1.00 84.31 390 GLU A CA 1
ATOM 3163 C C . GLU A 1 390 ? 40.266 7.202 -16.960 1.00 84.31 390 GLU A C 1
ATOM 3165 O O . GLU A 1 390 ? 39.311 7.241 -16.186 1.00 84.31 390 GLU A O 1
ATOM 3170 N N . HIS A 1 391 ? 40.385 8.073 -17.967 1.00 83.75 391 HIS A N 1
ATOM 3171 C CA . HIS A 1 391 ? 39.396 9.115 -18.257 1.00 83.75 391 HIS A CA 1
ATOM 3172 C C . HIS A 1 391 ? 38.013 8.545 -18.646 1.00 83.75 391 HIS A C 1
ATOM 3174 O O . HIS A 1 391 ? 36.980 9.170 -18.404 1.00 83.75 391 HIS A O 1
ATOM 3180 N N . LEU A 1 392 ? 37.943 7.382 -19.301 1.00 79.81 392 LEU A N 1
ATOM 3181 C CA . LEU A 1 392 ? 36.661 6.743 -19.635 1.00 79.81 392 LEU A CA 1
ATOM 3182 C C . LEU A 1 392 ? 36.024 6.046 -18.422 1.00 79.81 392 LEU A C 1
ATOM 3184 O O . LEU A 1 392 ? 34.797 6.057 -18.300 1.00 79.81 392 LEU A O 1
ATOM 3188 N N . TYR A 1 393 ? 36.832 5.493 -17.514 1.00 82.44 393 TYR A N 1
ATOM 3189 C CA . TYR A 1 393 ? 36.365 4.940 -16.241 1.00 82.44 393 TYR A CA 1
ATOM 3190 C C . TYR A 1 393 ? 35.881 6.041 -15.290 1.00 82.44 393 TYR A C 1
ATOM 3192 O O . TYR A 1 393 ? 34.751 5.958 -14.815 1.00 82.44 393 TYR A O 1
ATOM 3200 N N . SER A 1 394 ? 36.625 7.138 -15.119 1.00 82.06 394 SER A N 1
ATOM 3201 C CA . SER A 1 394 ? 36.178 8.254 -14.271 1.00 82.06 394 SER A CA 1
ATOM 3202 C C . SER A 1 394 ? 34.867 8.886 -14.767 1.00 82.06 394 SER A C 1
ATOM 3204 O O . SER A 1 394 ? 33.990 9.208 -13.965 1.00 82.06 394 SER A O 1
ATOM 3206 N N . LEU A 1 395 ? 34.646 8.966 -16.087 1.00 81.38 395 LEU A N 1
ATOM 3207 C CA . LEU A 1 395 ? 33.353 9.369 -16.660 1.00 81.38 395 LEU A CA 1
ATOM 3208 C C . LEU A 1 395 ? 32.201 8.403 -16.333 1.00 81.38 395 LEU A C 1
ATOM 3210 O O . LEU A 1 395 ? 31.051 8.840 -16.237 1.00 81.38 395 LEU A O 1
ATOM 3214 N N . LYS A 1 396 ? 32.473 7.101 -16.188 1.00 81.81 396 LYS A N 1
ATOM 3215 C CA . LYS A 1 396 ? 31.474 6.112 -15.759 1.00 81.81 396 LYS A CA 1
ATOM 3216 C C . LYS A 1 396 ? 31.122 6.316 -14.286 1.00 81.81 396 LYS A C 1
ATOM 3218 O O . LYS A 1 396 ? 29.938 6.323 -13.955 1.00 81.81 396 LYS A O 1
ATOM 3223 N N . ASP A 1 397 ? 32.120 6.551 -13.443 1.00 81.81 397 ASP A N 1
ATOM 3224 C CA . ASP A 1 397 ? 31.932 6.727 -12.001 1.00 81.81 397 ASP A CA 1
ATOM 3225 C C . ASP A 1 397 ? 31.211 8.046 -11.682 1.00 81.81 397 ASP A C 1
ATOM 3227 O O . ASP A 1 397 ? 30.265 8.057 -10.897 1.00 81.81 397 ASP A O 1
ATOM 3231 N N . VAL A 1 398 ? 31.536 9.137 -12.390 1.00 80.25 398 VAL A N 1
ATOM 3232 C CA . VAL A 1 398 ? 30.790 10.409 -12.315 1.00 80.25 398 VAL A CA 1
ATOM 3233 C C . VAL A 1 398 ? 29.328 10.231 -12.744 1.00 80.25 398 VAL A C 1
ATOM 3235 O O . VAL A 1 398 ? 28.424 10.763 -12.098 1.00 80.25 398 VAL A O 1
ATOM 3238 N N . LYS A 1 399 ? 29.054 9.455 -13.804 1.00 80.56 399 LYS A N 1
ATOM 3239 C CA . LYS A 1 399 ? 27.672 9.142 -14.209 1.00 80.56 399 LYS A CA 1
ATOM 3240 C C . LYS A 1 399 ? 26.939 8.310 -13.156 1.00 80.56 399 LYS A C 1
ATOM 3242 O O . LYS A 1 399 ? 25.792 8.623 -12.855 1.00 80.56 399 LYS A O 1
ATOM 3247 N N . ALA A 1 400 ? 27.587 7.300 -12.578 1.00 86.69 400 ALA A N 1
ATOM 3248 C CA . ALA A 1 400 ? 27.002 6.478 -11.521 1.00 86.69 400 ALA A CA 1
ATOM 3249 C C . ALA A 1 400 ? 26.686 7.303 -10.259 1.00 86.69 400 ALA A C 1
ATOM 3251 O O . ALA A 1 400 ? 25.579 7.209 -9.734 1.00 86.69 400 ALA A O 1
ATOM 3252 N N . ALA A 1 401 ? 27.605 8.174 -9.831 1.00 89.50 401 ALA A N 1
ATOM 3253 C CA . ALA A 1 401 ? 27.407 9.074 -8.696 1.00 89.50 401 ALA A CA 1
ATOM 3254 C C . ALA A 1 401 ? 26.254 10.069 -8.924 1.00 89.50 401 ALA A C 1
ATOM 3256 O O . ALA A 1 401 ? 25.464 10.320 -8.015 1.00 89.50 401 ALA A O 1
ATOM 3257 N N . ASN A 1 402 ? 26.111 10.602 -10.143 1.00 88.31 402 ASN A N 1
ATOM 3258 C CA . ASN A 1 402 ? 24.989 11.477 -10.492 1.00 88.31 402 ASN A CA 1
ATOM 3259 C C . ASN A 1 402 ? 23.641 10.734 -10.477 1.00 88.31 402 ASN A C 1
ATOM 3261 O O . ASN A 1 402 ? 22.652 11.294 -10.008 1.00 88.31 402 ASN A O 1
ATOM 3265 N N . ILE A 1 403 ? 23.599 9.478 -10.939 1.00 88.38 403 ILE A N 1
ATOM 3266 C CA . ILE A 1 403 ? 22.390 8.637 -10.893 1.00 88.38 403 ILE A CA 1
ATOM 3267 C C . ILE A 1 403 ? 21.994 8.322 -9.443 1.00 88.38 403 ILE A C 1
ATOM 3269 O O . ILE A 1 403 ? 20.825 8.464 -9.093 1.00 88.38 403 ILE A O 1
ATOM 3273 N N . ASP A 1 404 ? 22.949 7.950 -8.585 1.00 88.19 404 ASP A N 1
ATOM 3274 C CA . ASP A 1 404 ? 22.679 7.690 -7.163 1.00 88.19 404 ASP A CA 1
ATOM 3275 C C . ASP A 1 404 ? 22.195 8.957 -6.434 1.00 88.19 404 ASP A C 1
ATOM 3277 O O . ASP A 1 404 ? 21.247 8.913 -5.651 1.00 88.19 404 ASP A O 1
ATOM 3281 N N . LYS A 1 405 ? 22.777 10.122 -6.750 1.00 92.50 405 LYS A N 1
ATOM 3282 C CA . LYS A 1 405 ? 22.347 11.416 -6.200 1.00 92.50 405 LYS A CA 1
ATOM 3283 C C . LYS A 1 405 ? 20.910 11.781 -6.596 1.00 92.50 405 LYS A C 1
ATOM 3285 O O . LYS A 1 405 ? 20.155 12.244 -5.743 1.00 92.50 405 LYS A O 1
ATOM 3290 N N . GLU A 1 406 ? 20.530 11.566 -7.855 1.00 90.62 406 GLU A N 1
ATOM 3291 C CA . GLU A 1 406 ? 19.156 11.785 -8.332 1.00 90.62 406 GLU A CA 1
ATOM 3292 C C . GLU A 1 406 ? 18.173 10.818 -7.655 1.00 90.62 406 GLU A C 1
ATOM 3294 O O . GLU A 1 406 ? 17.133 11.243 -7.152 1.00 90.62 406 GLU A O 1
ATOM 3299 N N . LEU A 1 407 ? 18.530 9.531 -7.554 1.00 91.06 407 LEU A N 1
ATOM 3300 C CA . LEU A 1 407 ? 17.700 8.523 -6.891 1.00 91.06 407 LEU A CA 1
ATOM 3301 C C . LEU A 1 407 ? 17.450 8.876 -5.417 1.00 91.06 407 LEU A C 1
ATOM 3303 O O . LEU A 1 407 ? 16.304 8.840 -4.967 1.00 91.06 407 LEU A O 1
ATOM 3307 N N . ARG A 1 408 ? 18.494 9.289 -4.681 1.00 90.88 408 ARG A N 1
ATOM 3308 C CA . ARG A 1 408 ? 18.363 9.759 -3.292 1.00 90.88 408 ARG A CA 1
ATOM 3309 C C . ARG A 1 408 ? 17.406 10.946 -3.187 1.00 90.88 408 ARG A C 1
ATOM 3311 O O . ARG A 1 408 ? 16.482 10.892 -2.379 1.00 90.88 408 ARG A O 1
ATOM 3318 N N . MET A 1 409 ? 17.558 11.958 -4.045 1.00 90.06 409 MET A N 1
ATOM 3319 C CA . MET A 1 409 ? 16.686 13.140 -4.049 1.00 90.06 409 MET A CA 1
ATOM 3320 C C . MET A 1 409 ? 15.217 12.784 -4.337 1.00 90.06 409 MET A C 1
ATOM 3322 O O . MET A 1 409 ? 14.307 13.366 -3.746 1.00 90.06 409 MET A O 1
ATOM 3326 N N . GLN A 1 410 ? 14.959 11.798 -5.203 1.00 84.00 410 GLN A N 1
ATOM 3327 C CA . GLN A 1 410 ? 13.603 11.292 -5.434 1.00 84.00 410 GLN A CA 1
ATOM 3328 C C . GLN A 1 410 ? 13.054 10.528 -4.223 1.00 84.00 410 GLN A C 1
ATOM 3330 O O . GLN A 1 410 ? 11.902 10.746 -3.848 1.00 84.00 410 GLN A O 1
ATOM 3335 N N . THR A 1 411 ? 13.858 9.681 -3.568 1.00 86.56 411 THR A N 1
ATOM 3336 C CA . THR A 1 411 ? 13.423 8.988 -2.341 1.00 86.56 411 THR A CA 1
ATOM 3337 C C . THR A 1 411 ? 13.143 9.954 -1.189 1.00 86.56 411 THR A C 1
ATOM 3339 O O . THR A 1 411 ? 12.159 9.772 -0.475 1.00 86.56 411 THR A O 1
ATOM 3342 N N . GLU A 1 412 ? 13.938 11.017 -1.055 1.00 88.38 412 GLU A N 1
ATOM 3343 C CA . GLU A 1 412 ? 13.751 12.073 -0.058 1.00 88.38 412 GLU A CA 1
ATOM 3344 C C . GLU A 1 412 ? 12.452 12.847 -0.318 1.00 88.38 412 GLU A C 1
ATOM 3346 O O . GLU A 1 412 ? 11.601 12.912 0.565 1.00 88.38 412 GLU A O 1
ATOM 3351 N N . ARG A 1 413 ? 12.200 13.286 -1.560 1.00 82.56 413 ARG A N 1
ATOM 3352 C CA . ARG A 1 413 ? 10.918 13.910 -1.946 1.00 82.56 413 ARG A CA 1
ATOM 3353 C C . ARG A 1 413 ? 9.705 13.015 -1.687 1.00 82.56 413 ARG A C 1
ATOM 3355 O O . ARG A 1 413 ? 8.654 13.514 -1.293 1.00 82.56 413 ARG A O 1
ATOM 3362 N N . LEU A 1 414 ? 9.814 11.701 -1.904 1.00 76.88 414 LEU A N 1
ATOM 3363 C CA . LEU A 1 414 ? 8.730 10.755 -1.607 1.00 76.88 414 LEU A CA 1
ATOM 3364 C C . LEU A 1 414 ? 8.518 10.573 -0.095 1.00 76.88 414 LEU A C 1
ATOM 3366 O O . LEU A 1 414 ? 7.371 10.460 0.349 1.00 76.88 414 LEU A O 1
ATOM 3370 N N . ALA A 1 415 ? 9.586 10.595 0.705 1.00 79.00 415 ALA A N 1
ATOM 3371 C CA . ALA A 1 415 ? 9.501 10.609 2.164 1.00 79.00 415 ALA A CA 1
ATOM 3372 C C . ALA A 1 415 ? 8.856 11.914 2.670 1.00 79.00 415 ALA A C 1
ATOM 3374 O O . ALA A 1 415 ? 7.889 11.872 3.427 1.00 79.00 415 ALA A O 1
ATOM 3375 N N . GLU A 1 416 ? 9.294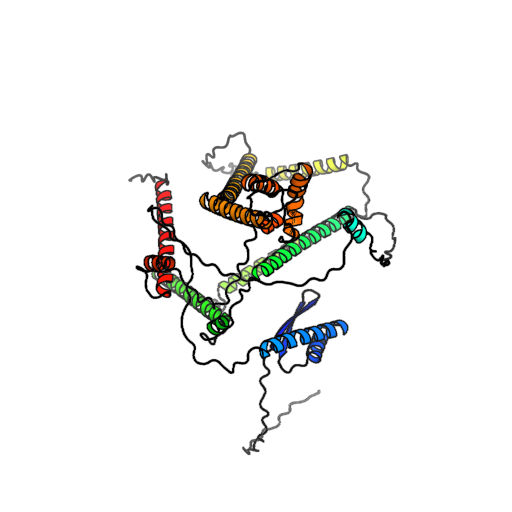 13.074 2.182 1.00 76.19 416 GLU A N 1
ATOM 3376 C CA . GLU A 1 416 ? 8.707 14.380 2.507 1.00 76.19 416 GLU A CA 1
ATOM 3377 C C . GLU A 1 416 ? 7.230 14.473 2.098 1.00 76.19 416 GLU A C 1
ATOM 3379 O O . GLU A 1 416 ? 6.399 14.942 2.880 1.00 76.19 416 GLU A O 1
ATOM 3384 N N . ALA A 1 417 ? 6.864 13.981 0.910 1.00 73.69 417 ALA A N 1
ATOM 3385 C CA . ALA A 1 417 ? 5.480 13.939 0.439 1.00 73.69 417 ALA A CA 1
ATOM 3386 C C . ALA A 1 417 ? 4.597 13.020 1.302 1.00 73.69 417 ALA A C 1
ATOM 3388 O O . ALA A 1 417 ? 3.442 13.346 1.578 1.00 73.69 417 ALA A O 1
ATOM 3389 N N . SER A 1 418 ? 5.132 11.891 1.776 1.00 70.50 418 SER A N 1
ATOM 3390 C CA . SER A 1 418 ? 4.394 10.963 2.643 1.00 70.50 418 SER A CA 1
ATOM 3391 C C . SER A 1 418 ? 4.341 11.401 4.114 1.00 70.50 418 SER A C 1
ATOM 3393 O O . SER A 1 418 ? 3.374 11.067 4.802 1.00 70.50 418 SER A O 1
ATOM 3395 N N . ILE A 1 419 ? 5.292 12.218 4.582 1.00 68.81 419 ILE A N 1
ATOM 3396 C CA . ILE A 1 419 ? 5.250 12.895 5.890 1.00 68.81 419 ILE A CA 1
ATOM 3397 C C . ILE A 1 419 ? 4.277 14.086 5.861 1.00 68.81 419 ILE A C 1
ATOM 3399 O O . ILE A 1 419 ? 3.454 14.239 6.766 1.00 68.81 419 ILE A O 1
ATOM 3403 N N . SER A 1 420 ? 4.335 14.928 4.826 1.00 58.03 420 SER A N 1
ATOM 3404 C CA . SER A 1 420 ? 3.480 16.119 4.692 1.00 58.03 420 SER A CA 1
ATOM 3405 C C . SER A 1 420 ? 2.025 15.764 4.372 1.00 58.03 420 SER A C 1
ATOM 3407 O O . SER A 1 420 ? 1.119 16.300 5.009 1.00 58.03 420 SER A O 1
ATOM 3409 N N . GLY A 1 421 ? 1.787 14.785 3.493 1.00 56.31 421 GLY A N 1
ATOM 3410 C CA . GLY A 1 421 ? 0.450 14.286 3.150 1.00 56.31 421 GLY A CA 1
ATOM 3411 C C . GLY A 1 421 ? -0.286 13.554 4.282 1.00 56.31 421 GLY A C 1
ATOM 3412 O O . GLY A 1 421 ? -1.453 13.205 4.118 1.00 56.31 421 GLY A O 1
ATOM 3413 N N . ARG A 1 422 ? 0.370 13.317 5.429 1.00 58.88 422 ARG A N 1
ATOM 3414 C CA . ARG A 1 422 ? -0.208 12.647 6.607 1.00 58.88 422 ARG A CA 1
ATOM 3415 C C . ARG A 1 422 ? -0.413 13.548 7.820 1.00 58.88 422 ARG A C 1
ATOM 3417 O O . ARG A 1 422 ? -0.936 13.064 8.820 1.00 58.88 422 ARG A O 1
ATOM 3424 N N . ARG A 1 423 ? -0.050 14.835 7.772 1.00 69.38 423 ARG A N 1
ATOM 3425 C CA . ARG A 1 423 ? -0.397 15.754 8.867 1.00 69.38 423 ARG A CA 1
ATOM 3426 C C . ARG A 1 423 ? -1.890 16.094 8.767 1.00 69.38 423 ARG A C 1
ATOM 3428 O O . ARG A 1 423 ? -2.274 16.770 7.812 1.00 69.38 423 ARG A O 1
ATOM 3435 N N . PRO A 1 424 ? -2.753 15.643 9.703 1.00 76.62 424 PRO A N 1
ATOM 3436 C CA . PRO A 1 424 ? -4.142 16.079 9.712 1.00 76.62 424 PRO A CA 1
ATOM 3437 C C . PRO A 1 424 ? -4.163 17.598 9.866 1.00 76.62 424 PRO A C 1
ATOM 3439 O O . PRO A 1 424 ? -3.445 18.137 10.710 1.00 76.62 424 PRO A O 1
ATOM 3442 N N . SER A 1 425 ? -4.975 18.280 9.056 1.00 85.88 425 SER A N 1
ATOM 3443 C CA . SER A 1 425 ? -5.106 19.739 9.135 1.00 85.88 425 SER A CA 1
ATOM 3444 C C . SER A 1 425 ? -5.478 20.179 10.553 1.00 85.88 425 SER A C 1
ATOM 3446 O O . SER A 1 425 ? -6.167 19.440 11.258 1.00 85.88 425 SER A O 1
ATOM 3448 N N . ASP A 1 426 ? -5.102 21.388 10.967 1.00 90.25 426 ASP A N 1
ATOM 3449 C CA . ASP A 1 426 ? -5.405 21.905 12.312 1.00 90.25 426 ASP A CA 1
ATOM 3450 C C . ASP A 1 426 ? -6.902 21.816 12.652 1.00 90.25 426 ASP A C 1
ATOM 3452 O O . ASP A 1 426 ? -7.288 21.591 13.798 1.00 90.25 426 ASP A O 1
ATOM 3456 N N . ASN A 1 427 ? -7.770 21.949 11.644 1.00 90.50 427 ASN A N 1
ATOM 3457 C CA . ASN A 1 427 ? -9.211 21.754 11.790 1.00 90.50 427 ASN A CA 1
ATOM 3458 C C . ASN A 1 427 ? -9.575 20.282 12.030 1.00 90.50 427 ASN A C 1
ATOM 3460 O O . ASN A 1 427 ? -10.405 20.002 12.890 1.00 90.50 427 ASN A O 1
ATOM 3464 N N . SER A 1 428 ? -8.946 19.342 11.322 1.00 89.50 428 SER A N 1
ATOM 3465 C CA . SER A 1 428 ? -9.094 17.900 11.564 1.00 89.50 428 SER A CA 1
ATOM 3466 C C . SER A 1 428 ? -8.610 17.506 12.963 1.00 89.50 428 SER A C 1
ATOM 3468 O O . SER A 1 428 ? -9.296 16.743 13.634 1.00 89.50 428 SER A O 1
ATOM 3470 N N . GLN A 1 429 ? -7.493 18.073 13.435 1.00 91.94 429 GLN A N 1
ATOM 3471 C CA . GLN A 1 429 ? -7.001 17.874 14.805 1.00 91.94 429 GLN A CA 1
ATOM 3472 C C . GLN A 1 429 ? -8.002 18.411 15.836 1.00 91.94 429 GLN A C 1
ATOM 3474 O O . GLN A 1 429 ? -8.413 17.682 16.731 1.00 91.94 429 GLN A O 1
ATOM 3479 N N . LYS A 1 430 ? -8.500 19.644 15.663 1.00 95.50 430 LYS A N 1
ATOM 3480 C CA . LYS A 1 430 ? -9.540 20.232 16.531 1.00 95.50 430 LYS A CA 1
ATOM 3481 C C . LYS A 1 430 ? -10.853 19.443 16.525 1.00 95.50 430 LYS A C 1
ATOM 3483 O O . LYS A 1 430 ? -11.560 19.442 17.529 1.00 95.50 430 LYS A O 1
ATOM 3488 N N . ILE A 1 431 ? -11.211 18.800 15.411 1.00 94.06 431 ILE A N 1
ATOM 3489 C CA . ILE A 1 431 ? -12.371 17.899 15.333 1.00 94.06 431 ILE A CA 1
ATOM 3490 C C . ILE A 1 431 ? -12.090 16.600 16.097 1.00 94.06 431 ILE A C 1
ATOM 3492 O O . ILE A 1 431 ? -12.957 16.151 16.843 1.00 94.06 431 ILE A O 1
ATOM 3496 N N . PHE A 1 432 ? -10.893 16.026 15.950 1.00 94.69 432 PHE A N 1
ATOM 3497 C CA . PHE A 1 432 ? -10.491 14.816 16.663 1.00 94.69 432 PHE A CA 1
ATOM 3498 C C . PHE A 1 432 ? -10.429 15.032 18.179 1.00 94.69 432 PHE A C 1
ATOM 3500 O O . PHE A 1 432 ? -11.049 14.266 18.906 1.00 94.69 432 PHE A O 1
ATOM 3507 N N . GLU A 1 433 ? -9.795 16.106 18.661 1.00 96.00 433 GLU A N 1
ATOM 3508 C CA . GLU A 1 433 ? -9.757 16.412 20.099 1.00 96.00 433 GLU A CA 1
ATOM 3509 C C . GLU A 1 433 ? -11.166 16.638 20.667 1.00 96.00 433 GLU A C 1
ATOM 3511 O O . GLU A 1 433 ? -11.484 16.093 21.715 1.00 96.00 433 GLU A O 1
ATOM 3516 N N . LYS A 1 434 ? -12.067 17.331 19.952 1.00 96.44 434 LYS A N 1
ATOM 3517 C CA . LYS A 1 434 ? -13.477 17.467 20.376 1.00 96.44 434 LYS A CA 1
ATOM 3518 C C . LYS A 1 434 ? -14.239 16.142 20.406 1.00 96.44 434 LYS A C 1
ATOM 3520 O O . LYS A 1 434 ? -15.115 15.958 21.245 1.00 96.44 434 LYS A O 1
ATOM 3525 N N . PHE A 1 435 ? -13.961 15.241 19.467 1.00 96.38 435 PHE A N 1
ATOM 3526 C CA . PHE A 1 435 ? -14.551 13.904 19.465 1.00 96.38 435 PHE A CA 1
ATOM 3527 C C . PHE A 1 435 ? -14.034 13.080 20.651 1.00 96.38 435 PHE A C 1
ATOM 3529 O O . PHE A 1 435 ? -14.823 12.462 21.359 1.00 96.38 435 PHE A O 1
ATOM 3536 N N . LYS A 1 436 ? -12.724 13.138 20.895 1.00 97.12 436 LYS A N 1
ATOM 3537 C CA . LYS A 1 436 ? -12.024 12.470 21.988 1.00 97.12 436 LYS A CA 1
ATOM 3538 C C . LYS A 1 436 ? -12.496 12.958 23.357 1.00 97.12 436 LYS A C 1
ATOM 3540 O O . LYS A 1 436 ? -12.926 12.131 24.152 1.00 97.12 436 LYS A O 1
ATOM 3545 N N . THR A 1 437 ? -12.530 14.270 23.612 1.00 96.88 437 THR A N 1
ATOM 3546 C CA . THR A 1 437 ? -13.072 14.807 24.873 1.00 96.88 437 THR A CA 1
ATOM 3547 C C . THR A 1 437 ? -14.540 14.435 25.059 1.00 96.88 437 THR A C 1
ATOM 3549 O O . THR A 1 437 ? -14.922 14.088 26.166 1.00 96.88 437 THR A O 1
ATOM 3552 N N . SER A 1 438 ? -15.345 14.403 23.991 1.00 97.06 438 SER A N 1
ATOM 3553 C CA . SER A 1 438 ? -16.743 13.953 24.061 1.00 97.06 438 SER A CA 1
ATOM 3554 C C . SER A 1 438 ? -16.901 12.454 24.360 1.00 97.06 438 SER A C 1
ATOM 3556 O O . SER A 1 438 ? -17.922 12.081 24.934 1.00 97.06 438 SER A O 1
ATOM 3558 N N . GLN A 1 439 ? -15.945 11.590 23.989 1.00 96.94 439 GLN A N 1
ATOM 3559 C CA . GLN A 1 439 ? -15.949 10.182 24.419 1.00 96.94 439 GLN A CA 1
ATOM 3560 C C . GLN A 1 439 ? -15.487 10.033 25.871 1.00 96.94 439 GLN A C 1
ATOM 3562 O O . GLN A 1 439 ? -16.093 9.271 26.618 1.00 96.94 439 GLN A O 1
ATOM 3567 N N . LEU A 1 440 ? -14.479 10.798 26.299 1.00 97.50 440 LEU A N 1
ATOM 3568 C CA . LEU A 1 440 ? -14.039 10.807 27.698 1.00 97.50 440 LEU A CA 1
ATOM 3569 C C . LEU A 1 440 ? -15.124 11.367 28.635 1.00 97.50 440 LEU A C 1
ATOM 3571 O O . LEU A 1 440 ? -15.354 10.794 29.688 1.00 97.50 440 LEU A O 1
ATOM 3575 N N . GLU A 1 441 ? -15.857 12.408 28.229 1.00 97.69 441 GLU A N 1
ATOM 3576 C CA . GLU A 1 441 ? -17.011 12.961 28.965 1.00 97.69 441 GLU A CA 1
ATOM 3577 C C . GLU A 1 441 ? -18.145 11.938 29.122 1.00 97.69 441 GLU A C 1
ATOM 3579 O O . GLU A 1 441 ? -18.844 11.924 30.132 1.00 97.69 441 GLU A O 1
ATOM 3584 N N . ARG A 1 442 ? -18.328 11.063 28.126 1.00 96.19 442 ARG A N 1
ATOM 3585 C CA . ARG A 1 442 ? -19.298 9.965 28.185 1.00 96.19 442 ARG A CA 1
ATOM 3586 C C . ARG A 1 442 ? -18.873 8.902 29.196 1.00 96.19 442 ARG A C 1
ATOM 3588 O O . ARG A 1 442 ? -19.691 8.504 30.010 1.00 96.19 442 ARG A O 1
ATOM 3595 N N . ILE A 1 443 ? -17.609 8.479 29.151 1.00 97.00 443 ILE A N 1
ATOM 3596 C CA . ILE A 1 443 ? -17.035 7.509 30.098 1.00 97.00 443 ILE A CA 1
ATOM 3597 C C . ILE A 1 443 ? -17.085 8.067 31.526 1.00 97.00 443 ILE A C 1
ATOM 3599 O O . ILE A 1 443 ? -17.546 7.376 32.426 1.00 97.00 443 ILE A O 1
ATOM 3603 N N . PHE A 1 444 ? -16.713 9.335 31.718 1.00 97.81 444 PHE A N 1
ATOM 3604 C CA . PHE A 1 444 ? -16.791 10.019 33.009 1.00 97.81 444 PHE A CA 1
ATOM 3605 C C . PHE A 1 444 ? -18.205 9.957 33.608 1.00 97.81 444 PHE A C 1
ATOM 3607 O O . PHE A 1 444 ? -18.367 9.535 34.742 1.00 97.81 444 PHE A O 1
ATOM 3614 N N . LYS A 1 445 ? -19.242 10.270 32.818 1.00 96.88 445 LYS A N 1
ATOM 3615 C CA . LYS A 1 445 ? -20.655 10.221 33.252 1.00 96.88 445 LYS A CA 1
ATOM 3616 C C . LYS A 1 445 ? -21.220 8.820 33.501 1.00 96.88 445 LYS A C 1
ATOM 3618 O O . LYS A 1 445 ? -22.323 8.717 34.024 1.00 96.88 445 LYS A O 1
ATOM 3623 N N . LEU A 1 446 ? -20.533 7.766 33.063 1.00 96.25 446 LEU A N 1
ATOM 3624 C CA . LEU A 1 446 ? -20.889 6.383 33.401 1.00 96.25 446 LEU A CA 1
ATOM 3625 C C . LEU A 1 446 ? -20.257 5.954 34.736 1.00 96.25 446 LEU A C 1
ATOM 3627 O O . LEU A 1 446 ? -20.833 5.129 35.437 1.00 96.25 446 LEU A O 1
ATOM 3631 N N . LEU A 1 447 ? -19.107 6.542 35.084 1.00 96.81 447 LEU A N 1
ATOM 3632 C CA . LEU A 1 447 ? -18.379 6.311 36.335 1.00 96.81 447 LEU A CA 1
ATOM 3633 C C . LEU A 1 447 ? -18.919 7.160 37.502 1.00 96.81 447 LEU A C 1
ATOM 3635 O O . LEU A 1 447 ? -19.002 6.660 38.621 1.00 96.81 447 LEU A O 1
ATOM 3639 N N . ASP A 1 448 ? -19.281 8.417 37.227 1.00 97.19 448 ASP A N 1
ATOM 3640 C CA . ASP A 1 448 ? -19.882 9.406 38.138 1.00 97.19 448 ASP A CA 1
ATOM 3641 C C . ASP A 1 448 ? -21.355 9.046 38.430 1.00 97.19 448 ASP A C 1
ATOM 3643 O O . ASP A 1 448 ? -22.286 9.495 37.754 1.00 97.19 448 ASP A O 1
ATOM 3647 N N . SER A 1 449 ? -21.556 8.142 39.396 1.00 94.00 449 SER A N 1
ATOM 3648 C CA . SER A 1 449 ? -22.868 7.562 39.711 1.00 94.00 449 SER A CA 1
ATOM 3649 C C . SER A 1 449 ? -23.799 8.519 40.456 1.00 94.00 449 SER A C 1
ATOM 3651 O O . SER A 1 449 ? -25.022 8.382 40.361 1.00 94.00 449 SER A O 1
ATOM 3653 N N . ASP A 1 450 ? -23.237 9.441 41.229 1.00 96.06 450 ASP A N 1
ATOM 3654 C CA . ASP A 1 450 ? -23.926 10.447 42.034 1.00 96.06 450 ASP A CA 1
ATOM 3655 C C . ASP A 1 450 ? -24.098 11.791 41.307 1.00 96.06 450 ASP A C 1
ATOM 3657 O O . ASP A 1 450 ? -24.923 12.607 41.726 1.00 96.06 450 ASP A O 1
ATOM 3661 N N . GLN A 1 451 ? -23.437 11.971 40.157 1.00 96.25 451 GLN A N 1
ATOM 3662 C CA . GLN A 1 451 ? -23.500 13.160 39.299 1.00 96.25 451 GLN A CA 1
ATOM 3663 C C . GLN A 1 451 ? -23.027 14.435 40.012 1.00 96.25 451 GLN A C 1
ATOM 3665 O O . GLN A 1 451 ? -23.509 15.536 39.718 1.00 96.25 451 GLN A O 1
ATOM 3670 N N . ASP A 1 452 ? -22.086 14.293 40.949 1.00 96.88 452 ASP A N 1
ATOM 3671 C CA . ASP A 1 452 ? -21.489 15.417 41.679 1.00 96.88 452 ASP A CA 1
ATOM 3672 C C . ASP A 1 452 ? -20.398 16.135 40.852 1.00 96.88 452 ASP A C 1
ATOM 3674 O O . ASP A 1 452 ? -20.037 17.280 41.144 1.00 96.88 452 ASP A O 1
ATOM 3678 N N . GLY A 1 453 ? -19.946 15.502 39.760 1.00 97.06 453 GLY A N 1
ATOM 3679 C CA . GLY A 1 453 ? -18.912 15.998 38.858 1.00 97.06 453 GLY A CA 1
ATOM 3680 C C . GLY A 1 453 ? -17.488 15.546 39.199 1.00 97.06 453 GLY A C 1
ATOM 3681 O O . GLY A 1 453 ? -16.551 16.083 38.597 1.00 97.06 453 GLY A O 1
ATOM 3682 N N . SER A 1 454 ? -17.318 14.589 40.121 1.00 97.88 454 SER A N 1
ATOM 3683 C CA . SER A 1 454 ? -16.038 14.090 40.638 1.00 97.88 454 SER A CA 1
ATOM 3684 C C . SER A 1 454 ? -16.048 12.566 40.835 1.00 97.88 454 SER A C 1
ATOM 3686 O O . SER A 1 454 ? -16.836 12.013 41.590 1.00 97.88 454 SER A O 1
ATOM 3688 N N . ILE A 1 455 ? -15.098 11.851 40.231 1.00 97.56 455 ILE A N 1
ATOM 3689 C CA . ILE A 1 455 ? -14.949 10.407 40.467 1.00 97.56 455 ILE A CA 1
ATOM 3690 C C . ILE A 1 455 ? -14.122 10.183 41.737 1.00 97.56 455 ILE A C 1
ATOM 3692 O O . ILE A 1 455 ? -12.992 10.664 41.837 1.00 97.56 455 ILE A O 1
ATOM 3696 N N . SER A 1 456 ? -14.676 9.417 42.679 1.00 97.06 456 SER A N 1
ATOM 3697 C CA . SER A 1 456 ? -14.058 9.051 43.962 1.00 97.06 456 SER A CA 1
ATOM 3698 C C . SER A 1 456 ? -14.051 7.529 44.139 1.00 97.06 456 SER A C 1
ATOM 3700 O O . SER A 1 456 ? -15.000 6.868 43.718 1.00 97.06 456 SER A O 1
ATOM 3702 N N . SER A 1 457 ? -13.042 6.969 44.820 1.00 95.62 457 SER A N 1
ATOM 3703 C CA . SER A 1 457 ? -12.903 5.513 45.042 1.00 95.62 457 SER A CA 1
ATOM 3704 C C . SER A 1 457 ? -14.153 4.841 45.636 1.00 95.62 457 SER A C 1
ATOM 3706 O O . SER A 1 457 ? -14.471 3.711 45.278 1.00 95.62 457 SER A O 1
ATOM 3708 N N . GLY A 1 458 ? -14.893 5.539 46.506 1.00 94.19 458 GLY A N 1
ATOM 3709 C CA . GLY A 1 458 ? -16.114 5.025 47.139 1.00 94.19 458 GLY A CA 1
ATOM 3710 C C . GLY A 1 458 ? -17.405 5.113 46.310 1.00 94.19 458 GLY A C 1
ATOM 3711 O O . GLY A 1 458 ? -18.345 4.383 46.616 1.00 94.19 458 GLY A O 1
ATOM 3712 N N . ASN A 1 459 ? -17.463 5.971 45.281 1.00 94.25 459 ASN A N 1
ATOM 3713 C CA . ASN A 1 459 ? -18.705 6.297 44.548 1.00 94.25 459 ASN A CA 1
ATOM 3714 C C . ASN A 1 459 ? -18.673 5.871 43.064 1.00 94.25 459 ASN A C 1
ATOM 3716 O O . ASN A 1 459 ? -19.622 6.117 42.318 1.00 94.25 459 ASN A O 1
ATOM 3720 N N . ILE A 1 460 ? -17.590 5.228 42.621 1.00 95.19 460 ILE A N 1
ATOM 3721 C CA . ILE A 1 460 ? -17.373 4.849 41.222 1.00 95.19 460 ILE A CA 1
ATOM 3722 C C . ILE A 1 460 ? -18.247 3.655 40.791 1.00 95.19 460 ILE A C 1
ATOM 3724 O O . ILE A 1 460 ? -18.179 2.573 41.374 1.00 95.19 460 ILE A O 1
ATOM 3728 N N . SER A 1 461 ? -19.049 3.822 39.733 1.00 94.50 461 SER A N 1
ATOM 3729 C CA . SER A 1 461 ? -19.855 2.729 39.163 1.00 94.50 461 SER A CA 1
ATOM 3730 C C . SER A 1 461 ? -19.136 2.050 37.998 1.00 94.50 461 SER A C 1
ATOM 3732 O O . SER A 1 461 ? -19.090 2.566 36.881 1.00 94.50 461 SER A O 1
ATOM 3734 N N . ILE A 1 462 ? -18.562 0.874 38.258 1.00 95.06 462 ILE A N 1
ATOM 3735 C CA . ILE A 1 462 ? -17.822 0.085 37.256 1.00 95.06 462 ILE A CA 1
ATOM 3736 C C . ILE A 1 462 ? -18.773 -0.810 36.436 1.00 95.06 462 ILE A C 1
ATOM 3738 O O . ILE A 1 462 ? -18.527 -1.052 35.256 1.00 95.06 462 ILE A O 1
ATOM 3742 N N . ASP A 1 463 ? -19.896 -1.237 37.024 1.00 95.12 463 ASP A N 1
ATOM 3743 C CA . ASP A 1 463 ? -20.829 -2.234 36.464 1.00 95.12 463 ASP A CA 1
ATOM 3744 C C . ASP A 1 463 ? -21.493 -1.823 35.133 1.00 95.12 463 ASP A C 1
ATOM 3746 O O . ASP A 1 463 ? -22.055 -2.662 34.429 1.00 95.12 463 ASP A O 1
ATOM 3750 N N . THR A 1 464 ? -21.464 -0.532 34.780 1.00 93.38 464 THR A N 1
ATOM 3751 C CA . THR A 1 464 ? -22.070 -0.010 33.541 1.00 93.38 464 THR A CA 1
ATOM 3752 C C . THR A 1 464 ? -21.126 -0.016 32.335 1.00 93.38 464 THR A C 1
ATOM 3754 O O . THR A 1 464 ? -21.571 0.219 31.207 1.00 93.38 464 THR A O 1
ATOM 3757 N N . LEU A 1 465 ? -19.830 -0.272 32.539 1.00 95.06 465 LEU A N 1
ATOM 3758 C CA . LEU A 1 465 ? -18.826 -0.263 31.478 1.00 95.06 465 LEU A CA 1
ATOM 3759 C C . LEU A 1 465 ? -18.595 -1.652 30.876 1.00 95.06 465 LEU A C 1
ATOM 3761 O O . LEU A 1 465 ? -18.692 -2.680 31.536 1.00 95.06 465 LEU A O 1
ATOM 3765 N N . GLU A 1 466 ? -18.239 -1.677 29.589 1.00 95.69 466 GLU A N 1
ATOM 3766 C CA . GLU A 1 466 ? -17.790 -2.904 28.925 1.00 95.69 466 GLU A CA 1
ATOM 3767 C C . GLU A 1 466 ? -16.471 -3.388 29.564 1.00 95.69 466 GLU A C 1
ATOM 3769 O O . GLU A 1 466 ? -15.531 -2.595 29.633 1.00 95.69 466 GLU A O 1
ATOM 3774 N N . ASP A 1 467 ? -16.359 -4.677 29.922 1.00 96.06 467 ASP A N 1
ATOM 3775 C CA . ASP A 1 467 ? -15.201 -5.296 30.610 1.00 96.06 467 ASP A CA 1
ATOM 3776 C C . ASP A 1 467 ? -13.827 -4.831 30.095 1.00 96.06 467 ASP A C 1
ATOM 3778 O O . ASP A 1 467 ? -12.915 -4.540 30.867 1.00 96.06 467 ASP A O 1
ATOM 3782 N N . LYS A 1 468 ? -13.680 -4.721 28.769 1.00 96.56 468 LYS A N 1
ATOM 3783 C CA . LYS A 1 468 ? -12.442 -4.277 28.107 1.00 96.56 468 LYS A CA 1
ATOM 3784 C C . LYS A 1 468 ? -12.084 -2.825 28.403 1.00 96.56 468 LYS A C 1
ATOM 3786 O O . LYS A 1 468 ? -10.912 -2.480 28.453 1.00 96.56 468 LYS A O 1
ATOM 3791 N N . THR A 1 469 ? -13.080 -1.961 28.574 1.00 96.38 469 THR A N 1
ATOM 3792 C CA . THR A 1 469 ? -12.853 -0.569 28.982 1.00 96.38 469 THR A CA 1
ATOM 3793 C C . THR A 1 469 ? -12.342 -0.534 30.419 1.00 96.38 469 THR A C 1
ATOM 3795 O O . THR A 1 469 ? -11.401 0.201 30.696 1.00 96.38 469 THR A O 1
ATOM 3798 N N . CYS A 1 470 ? -12.888 -1.383 31.297 1.00 96.62 470 CYS A N 1
ATOM 3799 C CA . CYS A 1 470 ? -12.421 -1.531 32.676 1.00 96.62 470 CYS A CA 1
ATOM 3800 C C . CYS A 1 470 ? -10.984 -2.071 32.740 1.00 96.62 470 CYS A C 1
ATOM 3802 O O . CYS A 1 470 ? -10.164 -1.503 33.451 1.00 96.62 470 CYS A O 1
ATOM 3804 N N . GLU A 1 471 ? -10.656 -3.104 31.954 1.00 97.38 471 GLU A N 1
ATOM 3805 C CA . GLU A 1 471 ? -9.297 -3.662 31.847 1.00 97.38 471 GLU A CA 1
ATOM 3806 C C . GLU A 1 471 ? -8.278 -2.602 31.399 1.00 97.38 471 GLU A C 1
ATOM 3808 O O . GLU A 1 471 ? -7.223 -2.457 32.012 1.00 97.38 471 GLU A O 1
ATOM 3813 N N . ILE A 1 472 ? -8.608 -1.811 30.372 1.00 97.69 472 ILE A N 1
ATOM 3814 C CA . ILE A 1 472 ? -7.715 -0.758 29.872 1.00 97.69 472 ILE A CA 1
ATOM 3815 C C . ILE A 1 472 ? -7.580 0.400 30.882 1.00 97.69 472 ILE A C 1
ATOM 3817 O O . ILE A 1 472 ? -6.513 1.003 30.980 1.00 97.69 472 ILE A O 1
ATOM 3821 N N . MET A 1 473 ? -8.644 0.730 31.623 1.00 97.44 473 MET A N 1
ATOM 3822 C CA . MET A 1 473 ? -8.656 1.826 32.603 1.00 97.44 473 MET A CA 1
ATOM 3823 C C . MET A 1 473 ? -8.155 1.439 34.001 1.00 97.44 473 MET A C 1
ATOM 3825 O O . MET A 1 473 ? -7.950 2.337 34.817 1.00 97.44 473 MET A O 1
ATOM 3829 N N . ALA A 1 474 ? -7.902 0.153 34.264 1.00 97.25 474 ALA A N 1
ATOM 3830 C CA . ALA A 1 474 ? -7.461 -0.355 35.564 1.00 97.25 474 ALA A CA 1
ATOM 3831 C C . ALA A 1 474 ? -6.319 0.452 36.224 1.00 97.25 474 ALA A C 1
ATOM 3833 O O . ALA A 1 474 ? -6.478 0.774 37.400 1.00 97.25 474 ALA A O 1
ATOM 3834 N N . PRO A 1 475 ? -5.256 0.902 35.517 1.00 97.88 475 PRO A N 1
ATOM 3835 C CA . PRO A 1 475 ? -4.187 1.687 36.146 1.00 97.88 475 PRO A CA 1
ATOM 3836 C C . PRO A 1 475 ? -4.665 3.009 36.767 1.00 97.88 475 PRO A C 1
ATOM 3838 O O . PRO A 1 475 ? -4.130 3.447 37.776 1.00 97.88 475 PRO A O 1
ATOM 3841 N N . ILE A 1 476 ? -5.691 3.648 36.190 1.00 97.44 476 ILE A N 1
ATOM 3842 C CA . ILE A 1 476 ? -6.261 4.888 36.742 1.00 97.44 476 ILE A CA 1
ATOM 3843 C C . ILE A 1 476 ? -7.119 4.580 37.974 1.00 97.44 476 ILE A C 1
ATOM 3845 O O . ILE A 1 476 ? -7.148 5.375 38.908 1.00 97.44 476 ILE A O 1
ATOM 3849 N N . PHE A 1 477 ? -7.810 3.438 38.002 1.00 97.12 477 PHE A N 1
ATOM 3850 C CA . PHE A 1 477 ? -8.586 3.026 39.175 1.00 97.12 477 PHE A CA 1
ATOM 3851 C C . PHE A 1 477 ? -7.676 2.639 40.349 1.00 97.12 477 PHE A C 1
ATOM 3853 O O . PHE A 1 477 ? -7.960 3.042 41.474 1.00 97.12 477 PHE A O 1
ATOM 3860 N N . GLU A 1 478 ? -6.560 1.954 40.078 1.00 96.75 478 GLU A N 1
ATOM 3861 C CA . GLU A 1 478 ? -5.513 1.660 41.067 1.00 96.75 478 GLU A CA 1
ATOM 3862 C C . GLU A 1 478 ? -4.939 2.961 41.666 1.00 96.75 478 GLU A C 1
ATOM 3864 O O . GLU A 1 478 ? -4.938 3.116 42.884 1.00 96.75 478 GLU A O 1
ATOM 3869 N N . GLU A 1 479 ? -4.570 3.953 40.840 1.00 96.81 479 GLU A N 1
ATOM 3870 C CA . GLU A 1 479 ? -4.112 5.272 41.322 1.00 96.81 479 GLU A CA 1
ATOM 3871 C C . GLU A 1 479 ? -5.158 6.001 42.198 1.00 96.81 479 GLU A C 1
ATOM 3873 O O . GLU A 1 479 ? -4.806 6.617 43.207 1.00 96.81 479 GLU A O 1
ATOM 3878 N N . ILE A 1 480 ? -6.448 5.939 41.840 1.00 96.44 480 ILE A N 1
ATOM 3879 C CA . ILE A 1 480 ? -7.536 6.562 42.619 1.00 96.44 480 ILE A CA 1
ATOM 3880 C C . ILE A 1 480 ? -7.720 5.868 43.978 1.00 96.44 480 ILE A C 1
ATOM 3882 O O . ILE A 1 480 ? -7.963 6.551 44.976 1.00 96.44 480 ILE A O 1
ATOM 3886 N N . GLU A 1 481 ? -7.621 4.537 44.033 1.00 96.50 481 GLU A N 1
ATOM 3887 C CA . GLU A 1 481 ? -7.772 3.756 45.268 1.00 96.50 481 GLU A CA 1
ATOM 3888 C C . GLU A 1 481 ? -6.563 3.923 46.205 1.00 96.50 481 GLU A C 1
ATOM 3890 O O . GLU A 1 481 ? -6.749 4.162 47.401 1.00 96.50 481 GLU A O 1
ATOM 3895 N N . GLU A 1 482 ? -5.335 3.870 45.676 1.00 97.25 482 GLU A N 1
ATOM 3896 C CA . GLU A 1 482 ? -4.103 4.016 46.464 1.00 97.25 482 GLU A CA 1
ATOM 3897 C C . GLU A 1 482 ? -3.978 5.409 47.100 1.00 97.25 482 GLU A C 1
ATOM 3899 O O . GLU A 1 482 ? -3.727 5.530 48.303 1.00 97.25 482 GLU A O 1
ATOM 3904 N N . GLU A 1 483 ? -4.188 6.475 46.321 1.00 96.88 483 GLU A N 1
ATOM 3905 C CA . GLU A 1 483 ? -4.036 7.856 46.797 1.00 96.88 483 GLU A CA 1
ATOM 3906 C C . GLU A 1 483 ? -5.327 8.445 47.406 1.00 96.88 483 GLU A C 1
ATOM 3908 O O . GLU A 1 483 ? -5.292 9.531 47.986 1.00 96.88 483 GLU A O 1
ATOM 3913 N N . ASN A 1 484 ? -6.462 7.733 47.325 1.00 95.81 484 ASN A N 1
ATOM 3914 C CA . ASN A 1 484 ? -7.801 8.221 47.701 1.00 95.81 484 ASN A CA 1
ATOM 3915 C C . ASN A 1 484 ? -8.152 9.561 47.022 1.00 95.81 484 ASN A C 1
ATOM 3917 O O . ASN A 1 484 ? -8.711 10.477 47.635 1.00 95.81 484 ASN A O 1
ATOM 3921 N N . LEU A 1 485 ? -7.792 9.680 45.742 1.00 95.75 485 LEU A N 1
ATOM 3922 C CA . LEU A 1 485 ? -8.020 10.887 44.955 1.00 95.75 485 LEU A CA 1
ATOM 3923 C C . LEU A 1 485 ? -9.504 11.092 44.644 1.00 95.75 485 LEU A C 1
ATOM 3925 O O . LEU A 1 485 ? -10.277 10.150 44.474 1.00 95.75 485 LEU A O 1
ATOM 3929 N N . THR A 1 486 ? -9.862 12.363 44.483 1.00 97.25 486 THR A N 1
ATOM 3930 C CA . THR A 1 486 ? -11.111 12.782 43.846 1.00 97.25 486 THR A CA 1
ATOM 3931 C C . THR A 1 486 ? -10.738 13.445 42.522 1.00 97.25 486 THR A C 1
ATOM 3933 O O . THR A 1 486 ? -9.949 14.391 42.497 1.00 97.25 486 THR A O 1
ATOM 3936 N N . LEU A 1 487 ? -11.216 12.895 41.404 1.00 97.94 487 LEU A N 1
ATOM 3937 C CA . LEU A 1 487 ? -10.891 13.385 40.063 1.00 97.94 487 LEU A CA 1
ATOM 3938 C C . LEU A 1 487 ? -12.086 14.115 39.463 1.00 97.94 487 LEU A C 1
ATOM 3940 O O . LEU A 1 487 ? -13.077 13.489 39.085 1.00 97.94 487 LEU A O 1
ATOM 3944 N N . ASP A 1 488 ? -11.959 15.430 39.301 1.00 98.19 488 ASP A N 1
ATOM 3945 C CA . ASP A 1 488 ? -12.879 16.188 38.460 1.00 98.19 488 ASP A CA 1
ATOM 3946 C C . ASP A 1 488 ? -12.718 15.794 36.977 1.00 98.19 488 ASP A C 1
ATOM 3948 O O . ASP A 1 488 ? -11.763 15.119 36.568 1.00 98.19 488 ASP A O 1
ATOM 3952 N N . PHE A 1 489 ? -13.653 16.227 36.131 1.00 98.19 489 PHE A N 1
ATOM 3953 C CA . PHE A 1 489 ? -13.597 15.904 34.703 1.00 98.19 489 PHE A CA 1
ATOM 3954 C C . PHE A 1 489 ? -12.303 16.389 34.015 1.00 98.19 489 PHE A C 1
ATOM 3956 O O . PHE A 1 489 ? -11.840 15.755 33.063 1.00 98.19 489 PHE A O 1
ATOM 3963 N N . ALA A 1 490 ? -11.697 17.490 34.474 1.00 98.19 490 ALA A N 1
ATOM 3964 C CA . ALA A 1 490 ? -10.464 18.010 33.890 1.00 98.19 490 ALA A CA 1
ATOM 3965 C C . ALA A 1 490 ? -9.264 17.101 34.206 1.00 98.19 490 ALA A C 1
ATOM 3967 O O . ALA A 1 490 ? -8.585 16.650 33.280 1.00 98.19 490 ALA A O 1
ATOM 3968 N N . ALA A 1 491 ? -9.056 16.763 35.481 1.00 98.06 491 ALA A N 1
ATOM 3969 C CA . ALA A 1 491 ? -8.006 15.859 35.937 1.00 98.06 491 ALA A CA 1
ATOM 3970 C C . ALA A 1 491 ? -8.176 14.448 35.351 1.00 98.06 491 ALA A C 1
ATOM 3972 O O . ALA A 1 491 ? -7.204 13.848 34.886 1.00 98.06 491 ALA A O 1
ATOM 3973 N N . PHE A 1 492 ? -9.414 13.946 35.270 1.00 98.19 492 PHE A N 1
ATOM 3974 C CA . PHE A 1 492 ? -9.716 12.682 34.596 1.00 98.19 492 PHE A CA 1
ATOM 3975 C C . PHE A 1 492 ? -9.302 12.699 33.117 1.00 98.19 492 PHE A C 1
ATOM 3977 O O . PHE A 1 492 ? -8.685 11.749 32.631 1.00 98.19 492 PHE A O 1
ATOM 3984 N N . VAL A 1 493 ? -9.588 13.783 32.384 1.00 98.19 493 VAL A N 1
ATOM 3985 C CA . VAL A 1 493 ? -9.156 13.928 30.985 1.00 98.19 493 VAL A CA 1
ATOM 3986 C C . VAL A 1 493 ? -7.632 13.989 30.870 1.00 98.19 493 VAL A C 1
ATOM 3988 O O . VAL A 1 493 ? -7.086 13.416 29.927 1.00 98.19 493 VAL A O 1
ATOM 3991 N N . GLU A 1 494 ? -6.921 14.632 31.797 1.00 98.00 494 GLU A N 1
ATOM 3992 C CA . GLU A 1 494 ? -5.452 14.648 31.806 1.00 98.00 494 GLU A CA 1
ATOM 3993 C C . GLU A 1 494 ? -4.853 13.254 32.051 1.00 98.00 494 GLU A C 1
ATOM 3995 O O . GLU A 1 494 ? -4.041 12.802 31.236 1.00 98.00 494 GLU A O 1
ATOM 4000 N N . LYS A 1 495 ? -5.327 12.521 33.067 1.00 97.81 495 LYS A N 1
ATOM 4001 C CA . LYS A 1 495 ? -4.914 11.133 33.348 1.00 97.81 495 LYS A CA 1
ATOM 4002 C C . LYS A 1 495 ? -5.237 10.185 32.187 1.00 97.81 495 LYS A C 1
ATOM 4004 O O . LYS A 1 495 ? -4.362 9.458 31.715 1.00 97.81 495 LYS A O 1
ATOM 4009 N N . MET A 1 496 ? -6.442 10.266 31.618 1.00 97.81 496 MET A N 1
ATOM 4010 C CA . MET A 1 496 ? -6.804 9.501 30.416 1.00 97.81 496 MET A CA 1
ATOM 4011 C C . MET A 1 496 ? -5.943 9.867 29.201 1.00 97.81 496 MET A C 1
ATOM 4013 O O . MET A 1 496 ? -5.634 8.999 28.388 1.00 97.81 496 MET A O 1
ATOM 4017 N N . ASN A 1 497 ? -5.522 11.127 29.052 1.00 97.31 497 ASN A N 1
ATOM 4018 C CA . ASN A 1 497 ? -4.604 11.545 27.989 1.00 97.31 497 ASN A CA 1
ATOM 4019 C C . ASN A 1 497 ? -3.181 11.002 28.179 1.00 97.31 497 ASN A C 1
ATOM 4021 O O . ASN A 1 497 ? -2.474 10.821 27.187 1.00 97.31 497 ASN A O 1
ATOM 4025 N N . GLU A 1 498 ? -2.744 10.776 29.416 1.00 97.69 498 GLU A N 1
ATOM 4026 C CA . GLU A 1 498 ? -1.467 10.139 29.730 1.00 97.69 498 GLU A CA 1
ATOM 4027 C C . GLU A 1 498 ? -1.510 8.633 29.454 1.00 97.69 498 GLU A C 1
ATOM 4029 O O . GLU A 1 498 ? -0.695 8.139 28.671 1.00 97.69 498 GLU A O 1
ATOM 4034 N N . LEU A 1 499 ? -2.536 7.936 29.950 1.00 97.38 499 LEU A N 1
ATOM 4035 C CA . LEU A 1 499 ? -2.806 6.533 29.626 1.00 97.38 499 LEU A CA 1
ATOM 4036 C C . LEU A 1 499 ? -2.889 6.319 28.099 1.00 97.38 499 LEU A C 1
ATOM 4038 O O . LEU A 1 499 ? -2.181 5.484 27.531 1.00 97.38 499 LEU A O 1
ATOM 4042 N N . LEU A 1 500 ? -3.655 7.160 27.392 1.00 96.56 500 LEU A N 1
ATOM 4043 C CA . LEU A 1 500 ? -3.761 7.151 25.928 1.00 96.56 500 LEU A CA 1
ATOM 4044 C C . LEU A 1 500 ? -2.459 7.515 25.188 1.00 96.56 500 LEU A C 1
ATOM 4046 O O . LEU A 1 500 ? -2.448 7.421 23.964 1.00 96.56 500 LEU A O 1
ATOM 4050 N N . LYS A 1 501 ? -1.349 7.899 25.831 1.00 97.06 501 LYS A N 1
ATOM 4051 C CA . LYS A 1 501 ? -0.042 7.921 25.138 1.00 97.06 501 LYS A CA 1
ATOM 4052 C C . LYS A 1 501 ? 0.520 6.505 25.032 1.00 97.06 501 LYS A C 1
ATOM 4054 O O . LYS A 1 501 ? 0.916 6.104 23.934 1.00 97.06 501 LYS A O 1
ATOM 4059 N N . ASN A 1 502 ? 0.448 5.750 26.127 1.00 97.19 502 ASN A N 1
ATOM 4060 C CA . ASN A 1 502 ? 1.119 4.463 26.322 1.00 97.19 502 ASN A CA 1
ATOM 4061 C C . ASN A 1 502 ? 0.381 3.267 25.690 1.00 97.19 502 ASN A C 1
ATOM 4063 O O . ASN A 1 502 ? 1.029 2.305 25.289 1.00 97.19 502 ASN A O 1
ATOM 4067 N N . LEU A 1 503 ? -0.946 3.345 25.544 1.00 96.38 503 LEU A N 1
ATOM 4068 C CA . LEU A 1 503 ? -1.776 2.264 24.988 1.00 96.38 503 LEU A CA 1
ATOM 4069 C C . LEU A 1 503 ? -1.495 1.924 23.511 1.00 96.38 503 LEU A C 1
ATOM 4071 O O . LEU A 1 503 ? -1.053 2.762 22.717 1.00 96.38 503 LEU A O 1
ATOM 4075 N N . ASN A 1 504 ? -1.833 0.705 23.103 1.00 97.12 504 ASN A N 1
ATOM 4076 C CA . ASN A 1 504 ? -1.818 0.246 21.719 1.00 97.12 504 ASN A CA 1
ATOM 4077 C C . ASN A 1 504 ? -2.915 0.938 20.875 1.00 97.12 504 ASN A C 1
ATOM 4079 O O . ASN A 1 504 ? -3.896 1.480 21.385 1.00 97.12 504 ASN A O 1
ATOM 4083 N N . ILE A 1 505 ? -2.762 0.925 19.548 1.00 95.88 505 ILE A N 1
ATOM 4084 C CA . ILE A 1 505 ? -3.703 1.533 18.591 1.00 95.88 505 ILE A CA 1
ATOM 4085 C C . ILE A 1 505 ? -5.097 0.893 18.700 1.00 95.88 505 ILE A C 1
ATOM 4087 O O . ILE A 1 505 ? -6.100 1.593 18.573 1.00 95.88 505 ILE A O 1
ATOM 4091 N N . GLU A 1 506 ? -5.167 -0.411 18.969 1.00 95.75 506 GLU A N 1
ATOM 4092 C CA . GLU A 1 506 ? -6.428 -1.149 19.120 1.00 95.75 506 GLU A CA 1
ATOM 4093 C C . GLU A 1 506 ? -7.190 -0.732 20.390 1.00 95.75 506 GLU A C 1
ATOM 4095 O O . GLU A 1 506 ? -8.379 -0.430 20.319 1.00 95.75 506 GLU A O 1
ATOM 4100 N N . GLU A 1 507 ? -6.497 -0.604 21.523 1.00 97.38 507 GLU A N 1
ATOM 4101 C CA . GLU A 1 507 ? -7.046 -0.135 22.808 1.00 97.38 507 GLU A CA 1
ATOM 4102 C C . GLU A 1 507 ? -7.512 1.328 22.716 1.00 97.38 507 GLU A C 1
ATOM 4104 O O . GLU A 1 507 ? -8.625 1.670 23.120 1.00 97.38 507 GLU A O 1
ATOM 4109 N N . LYS A 1 508 ? -6.703 2.186 22.075 1.00 97.06 508 LYS A N 1
ATOM 4110 C CA . LYS A 1 508 ? -7.064 3.571 21.726 1.00 97.06 508 LYS A CA 1
ATOM 4111 C C . LYS A 1 508 ? -8.344 3.629 20.891 1.00 97.06 508 LYS A C 1
ATOM 4113 O O . LYS A 1 508 ? -9.220 4.448 21.163 1.00 97.06 508 LYS A O 1
ATOM 4118 N N . ALA A 1 509 ? -8.461 2.773 19.875 1.00 95.94 509 ALA A N 1
ATOM 4119 C CA . ALA A 1 509 ? -9.650 2.691 19.032 1.00 95.94 509 ALA A CA 1
ATOM 4120 C C . ALA A 1 509 ? -10.870 2.137 19.788 1.00 95.94 509 ALA A C 1
ATOM 4122 O O . ALA A 1 509 ? -11.995 2.503 19.451 1.00 95.94 509 ALA A O 1
ATOM 4123 N N . TYR A 1 510 ? -10.654 1.306 20.813 1.00 96.31 510 TYR A N 1
ATOM 4124 C CA . TYR A 1 510 ? -11.703 0.776 21.680 1.00 96.31 510 TYR A CA 1
ATOM 4125 C C . TYR A 1 510 ? -12.289 1.857 22.600 1.00 96.31 510 TYR A C 1
ATOM 4127 O O . TYR A 1 510 ? -13.493 2.094 22.562 1.00 96.31 510 TYR A O 1
ATOM 4135 N N . ILE A 1 511 ? -11.449 2.589 23.344 1.00 96.62 511 ILE A N 1
ATOM 4136 C CA . ILE A 1 511 ? -11.890 3.714 24.196 1.00 96.62 511 ILE A CA 1
ATOM 4137 C C . ILE A 1 511 ? -12.579 4.803 23.362 1.00 96.62 511 ILE A C 1
ATOM 4139 O O . ILE A 1 511 ? -13.596 5.367 23.762 1.00 96.62 511 ILE A O 1
ATOM 4143 N N . LEU A 1 512 ? -12.037 5.102 22.177 1.00 96.69 512 LEU A N 1
ATOM 4144 C CA . LEU A 1 512 ? -12.563 6.132 21.277 1.00 96.69 512 LEU A CA 1
ATOM 4145 C C . LEU A 1 512 ? -13.608 5.592 20.283 1.00 96.69 512 LEU A C 1
ATOM 4147 O O . LEU A 1 512 ? -13.928 6.258 19.293 1.00 96.69 512 LEU A O 1
ATOM 4151 N N . LYS A 1 513 ? -14.162 4.400 20.534 1.00 95.00 513 LYS A N 1
ATOM 4152 C CA . LYS A 1 513 ? -15.230 3.801 19.731 1.00 95.00 513 LYS A CA 1
ATOM 4153 C C . LYS A 1 513 ? -16.482 4.664 19.840 1.00 95.00 513 LYS A C 1
ATOM 4155 O O . LYS A 1 513 ? -17.065 4.840 20.906 1.00 95.00 513 LYS A O 1
ATOM 4160 N N . ARG A 1 514 ? -16.925 5.197 18.703 1.00 92.88 514 ARG A N 1
ATOM 4161 C CA . ARG A 1 514 ? -18.199 5.911 18.627 1.00 92.88 514 ARG A CA 1
ATOM 4162 C C . ARG A 1 514 ? -19.331 4.924 18.888 1.00 92.88 514 ARG A C 1
ATOM 4164 O O . ARG A 1 514 ? -19.433 3.932 18.170 1.00 92.88 514 ARG A O 1
ATOM 4171 N N . GLU A 1 515 ? -20.199 5.231 19.846 1.00 84.94 515 GLU A N 1
ATOM 4172 C CA . GLU A 1 515 ? -21.424 4.461 20.055 1.00 84.94 515 GLU A CA 1
ATOM 4173 C C . GLU A 1 515 ? -22.187 4.299 18.739 1.00 84.94 515 GLU A C 1
ATOM 4175 O O . GLU A 1 515 ? -22.480 5.278 18.034 1.00 84.94 515 GLU A O 1
ATOM 4180 N N . THR A 1 516 ? -22.535 3.054 18.421 1.00 82.62 516 THR A N 1
ATOM 4181 C CA . THR A 1 516 ? -23.555 2.751 17.425 1.00 82.62 516 THR A CA 1
ATOM 4182 C C . THR A 1 516 ? -24.876 3.235 17.988 1.00 82.62 516 THR A C 1
ATOM 4184 O O . THR A 1 516 ? -25.569 2.490 18.678 1.00 82.62 516 THR A O 1
ATOM 4187 N N . LYS A 1 517 ? -25.206 4.505 17.718 1.00 81.38 517 LYS A N 1
ATOM 4188 C CA . LYS A 1 517 ? -26.554 5.025 17.949 1.00 81.38 517 LYS A CA 1
ATOM 4189 C C . LYS A 1 517 ? -27.532 3.994 17.387 1.00 81.38 517 LYS A C 1
ATOM 4191 O O . LYS A 1 517 ? -27.360 3.661 16.211 1.00 81.38 517 LYS A O 1
ATOM 4196 N N . PRO A 1 518 ? -28.506 3.501 18.173 1.00 77.31 518 PRO A N 1
ATOM 4197 C CA . PRO A 1 518 ? -29.530 2.626 17.631 1.00 77.31 518 PRO A CA 1
ATOM 4198 C C . PRO A 1 518 ? -30.188 3.396 16.492 1.00 77.31 518 PRO A C 1
ATOM 4200 O O . PRO A 1 518 ? -30.755 4.471 16.706 1.00 77.31 518 PRO A O 1
ATOM 4203 N N . GLU A 1 519 ? -29.993 2.929 15.259 1.00 67.38 519 GLU A N 1
ATOM 4204 C CA . GLU A 1 519 ? -30.637 3.573 14.127 1.00 67.38 519 GLU A CA 1
ATOM 4205 C C . GLU A 1 519 ? -32.128 3.273 14.263 1.00 67.38 519 GLU A C 1
ATOM 4207 O O . GLU A 1 519 ? -32.485 2.095 14.295 1.00 67.38 519 GLU A O 1
ATOM 4212 N N . PRO A 1 520 ? -33.007 4.288 14.369 1.00 73.94 520 PRO A N 1
ATOM 4213 C CA . PRO A 1 520 ? -34.429 4.019 14.248 1.00 73.94 520 PRO A CA 1
ATOM 4214 C C . PRO A 1 520 ? -34.650 3.367 12.881 1.00 73.94 520 PRO A C 1
ATOM 4216 O O . PRO A 1 520 ? -34.101 3.842 11.884 1.00 73.94 520 PRO A O 1
ATOM 4219 N N . GLU A 1 521 ? -35.450 2.300 12.831 1.00 74.25 521 GLU A N 1
ATOM 4220 C CA . GLU A 1 521 ? -35.678 1.461 11.638 1.00 74.25 521 GLU A CA 1
ATOM 4221 C C . GLU A 1 521 ? -36.408 2.187 10.482 1.00 74.25 521 GLU A C 1
ATOM 4223 O O . GLU A 1 521 ? -36.888 1.571 9.529 1.00 74.25 521 GLU A O 1
ATOM 4228 N N . GLU A 1 522 ? -36.485 3.519 10.529 1.00 71.56 522 GLU A N 1
ATOM 4229 C CA . GLU A 1 522 ? -36.972 4.349 9.440 1.00 71.56 522 GLU A CA 1
ATOM 4230 C C . GLU A 1 522 ? -36.124 4.126 8.184 1.00 71.56 522 GLU A C 1
ATOM 4232 O O . GLU A 1 522 ? -34.975 4.563 8.085 1.00 71.56 522 GLU A O 1
ATOM 4237 N N . VAL A 1 523 ? -36.736 3.468 7.195 1.00 67.50 523 VAL A N 1
ATOM 4238 C CA . VAL A 1 523 ? -36.165 3.165 5.878 1.00 67.50 523 VAL A CA 1
ATOM 4239 C C . VAL A 1 523 ? -35.499 4.408 5.285 1.00 67.50 523 VAL A C 1
ATOM 4241 O O . VAL A 1 523 ? -36.158 5.301 4.737 1.00 67.50 523 VAL A O 1
ATOM 4244 N N . LYS A 1 524 ? -34.166 4.457 5.380 1.00 55.75 524 LYS A N 1
ATOM 4245 C CA . LYS A 1 524 ? -33.347 5.607 4.991 1.00 55.75 524 LYS A CA 1
ATOM 4246 C C . LYS A 1 524 ? -33.357 5.825 3.483 1.00 55.75 524 LYS A C 1
ATOM 4248 O O . LYS A 1 524 ? -32.433 5.445 2.766 1.00 55.75 524 LYS A O 1
ATOM 4253 N N . LYS A 1 525 ? -34.379 6.531 2.999 1.00 74.38 525 LYS A N 1
ATOM 4254 C CA . LYS A 1 525 ? -34.352 7.156 1.673 1.00 74.38 525 LYS A CA 1
ATOM 4255 C C . LYS A 1 525 ? -33.143 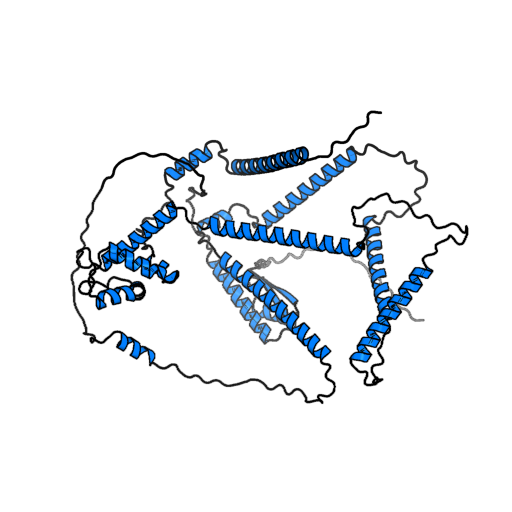8.103 1.631 1.00 74.38 525 LYS A C 1
ATOM 4257 O O . LYS A 1 525 ? -33.037 8.956 2.518 1.00 74.38 525 LYS A O 1
ATOM 4262 N N . PRO A 1 526 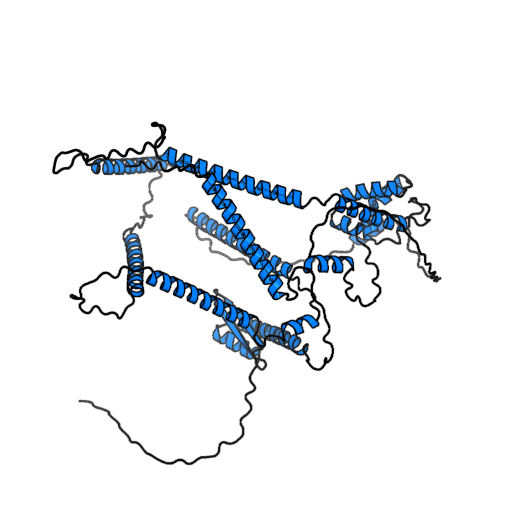? -32.228 7.984 0.651 1.00 66.75 526 PRO A N 1
ATOM 4263 C CA . PRO A 1 526 ? -31.014 8.792 0.608 1.00 66.75 526 PRO A CA 1
ATOM 4264 C C . PRO A 1 526 ? -31.361 10.273 0.407 1.00 66.75 526 PRO A C 1
ATOM 4266 O O . PRO A 1 526 ? -31.610 10.732 -0.706 1.00 66.75 526 PRO A O 1
ATOM 4269 N N . ARG A 1 527 ? -31.379 11.040 1.503 1.00 74.00 527 ARG A N 1
ATOM 4270 C CA . ARG A 1 527 ? -31.564 12.494 1.468 1.00 74.00 527 ARG A CA 1
ATOM 4271 C C . ARG A 1 527 ? -30.249 13.163 1.082 1.00 74.00 527 ARG A C 1
ATOM 4273 O O . ARG A 1 527 ? -29.335 13.278 1.895 1.00 74.00 527 ARG A O 1
ATOM 4280 N N . ILE A 1 528 ? -30.170 13.627 -0.162 1.00 80.38 528 ILE A N 1
ATOM 4281 C CA . ILE A 1 528 ? -29.111 14.539 -0.606 1.00 80.38 528 ILE A CA 1
ATOM 4282 C C . ILE A 1 528 ? -29.282 15.854 0.170 1.00 80.38 528 ILE A C 1
ATOM 4284 O O . ILE A 1 528 ? -30.382 16.402 0.215 1.00 80.38 528 ILE A O 1
ATOM 4288 N N . SER A 1 529 ? -28.218 16.359 0.802 1.00 85.62 529 SER A N 1
ATOM 4289 C CA . SER A 1 529 ? -28.305 17.628 1.538 1.00 85.62 529 SER A CA 1
ATOM 4290 C C . SER A 1 529 ? -28.572 18.794 0.580 1.00 85.62 529 SER A C 1
ATOM 4292 O O . SER A 1 529 ? -28.010 18.826 -0.516 1.00 85.62 529 SER A O 1
ATOM 4294 N N . GLU A 1 530 ? -29.356 19.796 0.992 1.00 88.06 530 GLU A N 1
ATOM 4295 C CA . GLU A 1 530 ? -29.595 20.990 0.162 1.00 88.06 530 GLU A CA 1
ATOM 4296 C C . GLU A 1 530 ? -28.298 21.678 -0.280 1.00 88.06 530 GLU A C 1
ATOM 4298 O O . GLU A 1 530 ? -28.217 22.231 -1.373 1.00 88.06 530 GLU A O 1
ATOM 4303 N N . MET A 1 531 ? -27.266 21.647 0.568 1.00 84.06 531 MET A N 1
ATOM 4304 C CA . MET A 1 531 ? -25.960 22.210 0.241 1.00 84.06 531 MET A CA 1
ATOM 4305 C C . MET A 1 531 ? -25.268 21.409 -0.868 1.00 84.06 531 MET A C 1
ATOM 4307 O O . MET A 1 531 ? -24.669 22.001 -1.761 1.00 84.06 531 MET A O 1
ATOM 4311 N N . SER A 1 532 ? -25.399 20.079 -0.865 1.00 79.88 532 SER A N 1
ATOM 4312 C CA . SER A 1 532 ? -24.939 19.219 -1.961 1.00 79.88 532 SER A CA 1
ATOM 4313 C C . SER A 1 532 ? -25.716 19.479 -3.254 1.00 79.88 532 SER A C 1
ATOM 4315 O O . SER A 1 532 ? -25.098 19.503 -4.315 1.00 79.88 532 SER A O 1
ATOM 4317 N N . ILE A 1 533 ? -27.031 19.729 -3.174 1.00 85.88 533 ILE A N 1
ATOM 4318 C CA . ILE A 1 533 ? -27.856 20.114 -4.332 1.00 85.88 533 ILE A CA 1
ATOM 4319 C C . ILE A 1 533 ? -27.329 21.430 -4.920 1.00 85.88 533 ILE A C 1
ATOM 4321 O O . ILE A 1 533 ? -26.852 21.424 -6.053 1.00 85.88 533 ILE A O 1
ATOM 4325 N N . LYS A 1 534 ? -27.262 22.501 -4.116 1.00 86.69 534 LYS A N 1
ATOM 4326 C CA . LYS A 1 534 ? -26.786 23.839 -4.526 1.00 86.69 534 LYS A CA 1
ATOM 4327 C C . LYS A 1 534 ? -25.353 23.826 -5.083 1.00 86.69 534 LYS A C 1
ATOM 4329 O O . LYS A 1 534 ? -25.058 24.515 -6.057 1.00 86.69 534 LYS A O 1
ATOM 4334 N N . LEU A 1 535 ? -24.450 23.028 -4.500 1.00 78.62 535 LEU A N 1
ATOM 4335 C CA . LEU A 1 535 ? -23.093 22.834 -5.033 1.00 78.62 535 LEU A CA 1
ATOM 4336 C C . LEU A 1 535 ? -23.105 22.082 -6.370 1.00 78.62 535 LEU A C 1
ATOM 4338 O O . LEU A 1 535 ? -22.378 22.464 -7.286 1.00 78.62 535 LEU A O 1
ATOM 4342 N N . SER A 1 536 ? -23.942 21.049 -6.508 1.00 80.81 536 SER A N 1
ATOM 4343 C CA . SER A 1 536 ? -24.072 20.304 -7.763 1.00 80.81 536 SER A CA 1
ATOM 4344 C C . SER A 1 536 ? -24.689 21.149 -8.879 1.00 80.81 536 SER A C 1
ATOM 4346 O O . SER A 1 536 ? -24.217 21.075 -10.006 1.00 80.81 536 SER A O 1
ATOM 4348 N N . GLU A 1 537 ? -25.666 22.005 -8.577 1.00 83.19 537 GLU A N 1
ATOM 4349 C CA . GLU A 1 537 ? -26.267 22.955 -9.520 1.00 83.19 537 GLU A CA 1
ATOM 4350 C C . GLU A 1 537 ? -25.244 23.999 -9.970 1.00 83.19 537 GLU A C 1
ATOM 4352 O O . GLU A 1 537 ? -25.027 24.170 -11.168 1.00 83.19 537 GLU A O 1
ATOM 4357 N N . LYS A 1 538 ? -24.522 24.623 -9.027 1.00 85.50 538 LYS A N 1
ATOM 4358 C CA . LYS A 1 538 ? -23.467 25.597 -9.344 1.00 85.50 538 LYS A CA 1
ATOM 4359 C C . LYS A 1 538 ? -22.336 24.989 -10.181 1.00 85.50 538 LYS A C 1
ATOM 4361 O O . LYS A 1 538 ? -21.797 25.663 -11.052 1.00 85.50 538 LYS A O 1
ATOM 4366 N N . SER A 1 539 ? -21.985 23.727 -9.931 1.00 75.50 539 SER A N 1
ATOM 4367 C CA . SER A 1 539 ? -20.987 22.994 -10.717 1.00 75.50 539 SER A CA 1
ATOM 4368 C C . SER A 1 539 ? -21.518 22.558 -12.090 1.00 75.50 539 SER A C 1
ATOM 4370 O O . SER A 1 539 ? -20.738 22.479 -13.030 1.00 75.50 539 SER A O 1
ATOM 4372 N N . ARG A 1 540 ? -22.828 22.308 -12.239 1.00 76.94 540 ARG A N 1
ATOM 4373 C CA . ARG A 1 540 ? -23.458 21.846 -13.492 1.00 76.94 540 ARG A CA 1
ATOM 4374 C C . ARG A 1 540 ? -23.957 22.960 -14.410 1.00 76.94 540 ARG A C 1
ATOM 4376 O O . ARG A 1 540 ? -24.112 22.688 -15.591 1.00 76.94 540 ARG A O 1
ATOM 4383 N N . GLY A 1 541 ? -24.192 24.174 -13.908 1.00 79.19 541 GLY A N 1
ATOM 4384 C CA . GLY A 1 541 ? -24.929 25.233 -14.619 1.00 79.19 541 GLY A CA 1
ATOM 4385 C C . GLY A 1 541 ? -24.390 25.659 -15.993 1.00 79.19 541 GLY A C 1
ATOM 4386 O O . GLY A 1 541 ? -25.146 26.223 -16.774 1.00 79.19 541 GLY A O 1
ATOM 4387 N N . ASN A 1 542 ? -23.124 25.357 -16.308 1.00 80.00 542 ASN A N 1
ATOM 4388 C CA . ASN A 1 542 ? -22.492 25.656 -17.601 1.00 80.00 542 ASN A CA 1
ATOM 4389 C C . ASN A 1 542 ? -22.148 24.402 -18.434 1.00 80.00 542 ASN A C 1
ATOM 4391 O O . ASN A 1 542 ? -21.479 24.526 -19.458 1.00 80.00 542 ASN A O 1
ATOM 4395 N N . LEU A 1 543 ? -22.516 23.194 -17.992 1.00 81.12 543 LEU A N 1
ATOM 4396 C CA . LEU A 1 543 ? -22.191 21.946 -18.695 1.00 81.12 543 LEU A CA 1
ATOM 4397 C C . LEU A 1 543 ? -23.436 21.352 -19.365 1.00 81.12 543 LEU A C 1
ATOM 4399 O O . LEU A 1 543 ? -24.525 21.469 -18.804 1.00 81.12 543 LEU A O 1
ATOM 4403 N N . PRO A 1 544 ? -23.281 20.645 -20.503 1.00 84.56 544 PRO A N 1
ATOM 4404 C CA . PRO A 1 544 ? -24.393 19.975 -21.165 1.00 84.56 544 PRO A CA 1
ATOM 4405 C C . PRO A 1 544 ? -25.178 19.069 -20.216 1.00 84.56 544 PRO A C 1
ATOM 4407 O O . PRO A 1 544 ? -24.610 18.425 -19.322 1.00 84.56 544 PRO A O 1
ATOM 4410 N N . GLU A 1 545 ? -26.491 19.013 -20.423 1.00 83.88 545 GLU A N 1
ATOM 4411 C CA . GLU A 1 545 ? -27.409 18.176 -19.649 1.00 83.88 545 GLU A CA 1
ATOM 4412 C C . GLU A 1 545 ? -27.113 16.681 -19.873 1.00 83.88 545 GLU A C 1
ATOM 4414 O O . GLU A 1 545 ? -27.144 15.883 -18.932 1.00 83.88 545 GLU A O 1
ATOM 4419 N N . ASN A 1 546 ? -26.688 16.330 -21.091 1.00 89.69 546 ASN A N 1
ATOM 4420 C CA . ASN A 1 546 ? -26.231 14.999 -21.463 1.00 89.69 546 ASN A CA 1
ATOM 4421 C C . ASN A 1 546 ? -24.902 14.628 -20.767 1.00 89.69 546 ASN A C 1
ATOM 4423 O O . ASN A 1 546 ? -23.863 15.272 -20.933 1.00 89.69 546 ASN A O 1
ATOM 4427 N N . ILE A 1 547 ? -24.924 13.527 -20.009 1.00 79.88 547 ILE A N 1
ATOM 4428 C CA . ILE A 1 547 ? -23.766 13.000 -19.270 1.00 79.88 547 ILE A CA 1
ATOM 4429 C C . ILE A 1 547 ? -22.622 12.604 -20.218 1.00 79.88 547 ILE A C 1
ATOM 4431 O O . ILE A 1 547 ? -21.455 12.769 -19.860 1.00 79.88 547 ILE A O 1
ATOM 4435 N N . TYR A 1 548 ? -22.934 12.108 -21.421 1.00 85.12 548 TYR A N 1
ATOM 4436 C CA . TYR A 1 548 ? -21.919 11.692 -22.390 1.00 85.12 548 TYR A CA 1
ATOM 4437 C C . TYR A 1 548 ? -21.122 12.890 -22.919 1.00 85.12 548 TYR A C 1
ATOM 4439 O O . TYR A 1 548 ? -19.896 12.901 -22.821 1.00 85.12 548 TYR A O 1
ATOM 4447 N N . GLU A 1 549 ? -21.816 13.940 -23.367 1.00 87.75 549 GLU A N 1
ATOM 4448 C CA . GLU A 1 549 ? -21.205 15.196 -23.834 1.00 87.75 549 GLU A CA 1
ATOM 4449 C C . GLU A 1 549 ? -20.352 15.860 -22.746 1.00 87.75 549 GLU A C 1
ATOM 4451 O O . GLU A 1 549 ? -19.267 16.381 -23.010 1.00 87.75 549 GLU A O 1
ATOM 4456 N N . ARG A 1 550 ? -20.801 15.782 -21.487 1.00 86.00 550 ARG A N 1
ATOM 4457 C CA . ARG A 1 550 ? -20.035 16.263 -20.334 1.00 86.00 550 ARG A CA 1
ATOM 4458 C C . ARG A 1 550 ? -18.704 15.525 -20.169 1.00 86.00 550 ARG A C 1
ATOM 4460 O O . ARG A 1 550 ? -17.677 16.156 -19.905 1.00 86.00 550 ARG A O 1
ATOM 4467 N N . LEU A 1 551 ? -18.705 14.199 -20.319 1.00 79.50 551 LEU A N 1
ATOM 4468 C CA . LEU A 1 551 ? -17.492 13.380 -20.240 1.00 79.50 551 LEU A CA 1
ATOM 4469 C C . LEU A 1 551 ? -16.548 13.653 -21.418 1.00 79.50 551 LEU A C 1
ATOM 4471 O O . LEU A 1 551 ? -15.350 13.832 -21.190 1.00 79.50 551 LEU A O 1
ATOM 4475 N N . THR A 1 552 ? -17.066 13.770 -22.646 1.00 88.50 552 THR A N 1
ATOM 4476 C CA . THR A 1 552 ? -16.240 14.081 -23.825 1.00 88.50 552 THR A CA 1
ATOM 4477 C C . THR A 1 552 ? -15.632 15.481 -23.743 1.00 88.50 552 THR A C 1
ATOM 4479 O O . THR A 1 552 ? -14.432 15.618 -23.972 1.00 88.50 552 THR A O 1
ATOM 4482 N N . MET A 1 553 ? -16.386 16.505 -23.318 1.00 85.81 553 MET A N 1
ATOM 4483 C CA . MET A 1 553 ? -15.832 17.848 -23.082 1.00 85.81 553 MET A CA 1
ATOM 4484 C C . MET A 1 553 ? -14.751 17.842 -21.992 1.00 85.81 553 MET A C 1
ATOM 4486 O O . MET A 1 553 ? -13.698 18.452 -22.161 1.00 85.81 553 MET A O 1
ATOM 4490 N N . THR A 1 554 ? -14.961 17.110 -20.892 1.00 80.88 554 THR A N 1
ATOM 4491 C CA . THR A 1 554 ? -13.960 16.991 -19.812 1.00 80.88 554 THR A CA 1
ATOM 4492 C C . THR A 1 554 ? -12.667 16.334 -20.318 1.00 80.88 554 THR A C 1
ATOM 4494 O O . THR A 1 554 ? -11.564 16.753 -19.959 1.00 80.88 554 THR A O 1
ATOM 4497 N N . GLN A 1 555 ? -12.784 15.330 -21.192 1.00 89.81 555 GLN A N 1
ATOM 4498 C CA . GLN A 1 555 ? -11.646 14.673 -21.835 1.00 89.81 555 GLN A CA 1
ATOM 4499 C C . GLN A 1 555 ? -10.916 15.603 -22.820 1.00 89.81 555 GLN A C 1
ATOM 4501 O O . GLN A 1 555 ? -9.687 15.678 -22.773 1.00 89.81 555 GLN A O 1
ATOM 4506 N N . GLN A 1 556 ? -11.648 16.351 -23.652 1.00 92.38 556 GLN A N 1
ATOM 4507 C CA . GLN A 1 556 ? -11.087 17.337 -24.585 1.00 92.38 556 GLN A CA 1
ATOM 4508 C C . GLN A 1 556 ? -10.351 18.465 -23.850 1.00 92.38 556 GLN A C 1
ATOM 4510 O O . GLN A 1 556 ? -9.208 18.771 -24.182 1.00 92.38 556 GLN A O 1
ATOM 4515 N N . LEU A 1 557 ? -10.941 19.028 -22.789 1.00 87.62 557 LEU A N 1
ATOM 4516 C CA . LEU A 1 557 ? -10.294 20.045 -21.949 1.00 87.62 557 LEU A CA 1
ATOM 4517 C C . LEU A 1 557 ? -9.001 19.522 -21.303 1.00 87.62 557 LEU A C 1
ATOM 4519 O O . LEU A 1 557 ? -8.004 20.243 -21.233 1.00 87.62 557 LEU A O 1
ATOM 4523 N N . LYS A 1 558 ? -8.981 18.252 -20.875 1.00 89.38 558 LYS A N 1
ATOM 4524 C CA . LYS A 1 558 ? -7.770 17.608 -20.347 1.00 89.38 558 LYS A CA 1
ATOM 4525 C C . LYS A 1 558 ? -6.687 17.449 -21.422 1.00 89.38 558 LYS A C 1
ATOM 4527 O O . LYS A 1 558 ? -5.518 17.683 -21.128 1.00 89.38 558 LYS A O 1
ATOM 4532 N N . GLN A 1 559 ? -7.060 17.078 -22.649 1.00 88.62 559 GLN A N 1
ATOM 4533 C CA . GLN A 1 559 ? -6.130 16.986 -23.780 1.00 88.62 559 GLN A CA 1
ATOM 4534 C C . GLN A 1 559 ? -5.561 18.362 -24.153 1.00 88.62 559 GLN A C 1
ATOM 4536 O O . GLN A 1 559 ? -4.343 18.503 -24.218 1.00 88.62 559 GLN A O 1
ATOM 4541 N N . LEU A 1 560 ? -6.409 19.387 -24.289 1.00 92.69 560 LEU A N 1
ATOM 4542 C CA . LEU A 1 560 ? -5.987 20.768 -24.558 1.00 92.69 560 LEU A CA 1
ATOM 4543 C C . LEU A 1 560 ? -5.018 21.295 -23.492 1.00 92.69 560 LEU A C 1
ATOM 4545 O O . LEU A 1 560 ? -4.011 21.913 -23.829 1.00 92.69 560 LEU A O 1
ATOM 4549 N N . LYS A 1 561 ? -5.267 21.004 -22.207 1.00 92.75 561 LYS A N 1
ATOM 4550 C CA . LYS A 1 561 ? -4.356 21.390 -21.119 1.00 92.75 561 LYS A CA 1
ATOM 4551 C C . LYS A 1 561 ? -2.975 20.732 -21.249 1.00 92.75 561 LYS A C 1
ATOM 4553 O O . LYS A 1 561 ? -1.975 21.406 -21.034 1.00 92.75 561 LYS A O 1
ATOM 4558 N N . LEU A 1 562 ? -2.916 19.450 -21.622 1.00 88.81 562 LEU A N 1
ATOM 4559 C CA . LEU A 1 562 ? -1.654 18.724 -21.831 1.00 88.81 562 LEU A CA 1
ATOM 4560 C C . LEU A 1 562 ? -0.887 19.200 -23.073 1.00 88.81 562 LEU A C 1
ATOM 4562 O O . LEU A 1 562 ? 0.341 19.233 -23.045 1.00 88.81 562 LEU A O 1
ATOM 4566 N N . VAL A 1 563 ? -1.592 19.564 -24.150 1.00 91.00 563 VAL A N 1
ATOM 4567 C CA . VAL A 1 563 ? -0.980 20.165 -25.348 1.00 91.00 563 VAL A CA 1
ATOM 4568 C C . VAL A 1 563 ? -0.381 21.524 -24.997 1.00 91.00 563 VAL A C 1
ATOM 4570 O O . VAL A 1 563 ? 0.808 21.731 -25.214 1.00 91.00 563 VAL A O 1
ATOM 4573 N N . LYS A 1 564 ? -1.148 22.395 -24.334 1.00 94.50 564 LYS A N 1
ATOM 4574 C CA . LYS A 1 564 ? -0.672 23.716 -23.910 1.00 94.50 564 LYS A CA 1
ATOM 4575 C C . LYS A 1 564 ? 0.548 23.642 -22.981 1.00 94.50 564 LYS A C 1
ATOM 4577 O O . LYS A 1 564 ? 1.501 24.390 -23.159 1.00 94.50 564 LYS A O 1
ATOM 4582 N N . GLU A 1 565 ? 0.555 22.722 -22.015 1.00 91.50 565 GLU A N 1
ATOM 4583 C CA . GLU A 1 565 ? 1.709 22.517 -21.122 1.00 91.50 565 GLU A CA 1
ATOM 4584 C C . GLU A 1 565 ? 2.962 22.043 -21.889 1.00 91.50 565 GLU A C 1
ATOM 4586 O O . GLU A 1 565 ? 4.089 22.386 -21.525 1.00 91.50 565 GLU A O 1
ATOM 4591 N N . ARG A 1 566 ? 2.780 21.274 -22.973 1.00 92.25 566 ARG A N 1
ATOM 4592 C CA . ARG A 1 566 ? 3.872 20.876 -23.869 1.00 92.25 566 ARG A CA 1
ATOM 4593 C C . ARG A 1 566 ? 4.394 22.068 -24.672 1.00 92.25 566 ARG A C 1
ATOM 4595 O O . ARG A 1 566 ? 5.598 22.285 -24.670 1.00 92.25 566 ARG A O 1
ATOM 4602 N N . GLU A 1 567 ? 3.517 22.860 -25.283 1.00 94.75 567 GLU A N 1
ATOM 4603 C CA . GLU A 1 567 ? 3.889 24.073 -26.029 1.00 94.75 567 GLU A CA 1
ATOM 4604 C C . GLU A 1 567 ? 4.627 25.089 -25.140 1.00 94.75 567 GLU A C 1
ATOM 4606 O O . GLU A 1 567 ? 5.628 25.675 -25.549 1.00 94.75 567 GLU A O 1
ATOM 4611 N N . GLU A 1 568 ? 4.181 25.276 -23.892 1.00 94.62 568 GLU A N 1
ATOM 4612 C CA . GLU A 1 568 ? 4.858 26.129 -22.907 1.00 94.62 568 GLU A CA 1
ATOM 4613 C C . GLU A 1 568 ? 6.268 25.612 -22.563 1.00 94.62 568 GLU A C 1
ATOM 4615 O O . GLU A 1 568 ? 7.196 26.414 -22.417 1.00 94.62 568 GLU A O 1
ATOM 4620 N N . ARG A 1 569 ? 6.453 24.285 -22.493 1.00 91.69 569 ARG A N 1
ATOM 4621 C CA . ARG A 1 569 ? 7.757 23.635 -22.277 1.00 91.69 569 ARG A CA 1
ATOM 4622 C C . ARG A 1 569 ? 8.673 23.767 -23.494 1.00 91.69 569 ARG A C 1
ATOM 4624 O O . ARG A 1 569 ? 9.805 24.215 -23.341 1.00 91.69 569 ARG A O 1
ATOM 4631 N N . GLU A 1 570 ? 8.177 23.478 -24.693 1.00 93.88 570 GLU A N 1
ATOM 4632 C CA . GLU A 1 570 ? 8.918 23.628 -25.953 1.00 93.88 570 GLU A CA 1
ATOM 4633 C C . GLU A 1 570 ? 9.333 25.094 -26.179 1.00 93.88 570 GLU A C 1
ATOM 4635 O O . GLU A 1 570 ? 10.488 25.377 -26.499 1.00 93.88 570 GLU A O 1
ATOM 4640 N N . MET A 1 571 ? 8.453 26.064 -25.897 1.00 95.19 571 MET A N 1
ATOM 4641 C CA . MET A 1 571 ? 8.813 27.488 -25.909 1.00 95.19 571 MET A CA 1
ATOM 4642 C C . MET A 1 571 ? 9.878 27.854 -24.867 1.00 95.19 571 MET A C 1
ATOM 4644 O O . MET A 1 571 ? 10.681 28.758 -25.117 1.00 95.19 571 MET A O 1
ATOM 4648 N N . ALA A 1 572 ? 9.893 27.212 -23.696 1.00 93.56 572 ALA A N 1
ATOM 4649 C CA . ALA A 1 572 ? 10.935 27.427 -22.694 1.00 93.56 572 ALA A CA 1
ATOM 4650 C C . ALA A 1 572 ? 12.286 26.851 -23.155 1.00 93.56 572 ALA A C 1
ATOM 4652 O O . ALA A 1 572 ? 13.306 27.526 -23.017 1.00 93.56 572 ALA A O 1
ATOM 4653 N N . GLU A 1 573 ? 12.290 25.666 -23.769 1.00 91.50 573 GLU A N 1
ATOM 4654 C CA . GLU A 1 573 ? 13.480 25.033 -24.352 1.00 91.50 573 GLU A CA 1
ATOM 4655 C C . GLU A 1 573 ? 14.053 25.861 -25.516 1.00 91.50 573 GLU A C 1
ATOM 4657 O O . GLU A 1 573 ? 15.247 26.161 -25.532 1.00 91.50 573 GLU A O 1
ATOM 4662 N N . VAL A 1 574 ? 13.208 26.346 -26.436 1.00 90.31 574 VAL A N 1
ATOM 4663 C CA . VAL A 1 574 ? 13.628 27.239 -27.534 1.00 90.31 574 VAL A CA 1
ATOM 4664 C C . VAL A 1 574 ? 14.227 28.546 -27.000 1.00 90.31 574 VAL A C 1
ATOM 4666 O O . VAL A 1 574 ? 15.253 28.996 -27.508 1.00 90.31 574 VAL A O 1
ATOM 4669 N N . LYS A 1 575 ? 13.658 29.138 -25.939 1.00 91.12 575 LYS A N 1
ATOM 4670 C CA . LYS A 1 575 ? 14.225 30.335 -25.279 1.00 91.12 575 LYS A CA 1
ATOM 4671 C C . LYS A 1 575 ? 15.569 30.070 -24.592 1.00 91.12 575 LYS A C 1
ATOM 4673 O O . LYS A 1 575 ? 16.366 30.996 -24.466 1.00 91.12 575 LYS A O 1
ATOM 4678 N N . GLN A 1 576 ? 15.819 28.839 -24.147 1.00 86.06 576 GLN A N 1
ATOM 4679 C CA . GLN A 1 576 ? 17.094 28.415 -23.557 1.00 86.06 576 GLN A CA 1
ATOM 4680 C C . GLN A 1 576 ? 18.130 27.979 -24.607 1.00 86.06 576 GLN A C 1
ATOM 4682 O O . GLN A 1 576 ? 19.306 27.823 -24.274 1.00 86.06 576 GLN A O 1
ATOM 4687 N N . CYS A 1 577 ? 17.735 27.813 -25.872 1.00 86.50 577 CYS A N 1
ATOM 4688 C CA . CYS A 1 577 ? 18.637 27.402 -26.938 1.00 86.50 577 CYS A CA 1
ATOM 4689 C C . CYS A 1 577 ? 19.684 28.491 -27.233 1.00 86.50 577 CYS A C 1
ATOM 4691 O O . CYS A 1 577 ? 19.401 29.543 -27.809 1.00 86.50 577 CYS A O 1
ATOM 4693 N N . THR A 1 578 ? 20.936 28.225 -26.857 1.00 81.75 578 THR A N 1
ATOM 4694 C CA . THR A 1 578 ? 22.077 29.129 -27.080 1.00 81.75 578 THR A CA 1
ATOM 4695 C C . THR A 1 578 ? 22.635 29.064 -28.505 1.00 81.75 578 THR A C 1
ATOM 4697 O O . THR A 1 578 ? 23.509 29.859 -28.859 1.00 81.75 578 THR A O 1
ATOM 4700 N N . PHE A 1 579 ? 22.133 28.152 -29.345 1.00 80.06 579 PHE A N 1
ATOM 4701 C CA . PHE A 1 579 ? 22.569 28.003 -30.729 1.00 80.06 579 PHE A CA 1
ATOM 4702 C C . PHE A 1 579 ? 22.068 29.167 -31.593 1.00 80.06 579 PHE A C 1
ATOM 4704 O O . PHE A 1 579 ? 20.934 29.187 -32.067 1.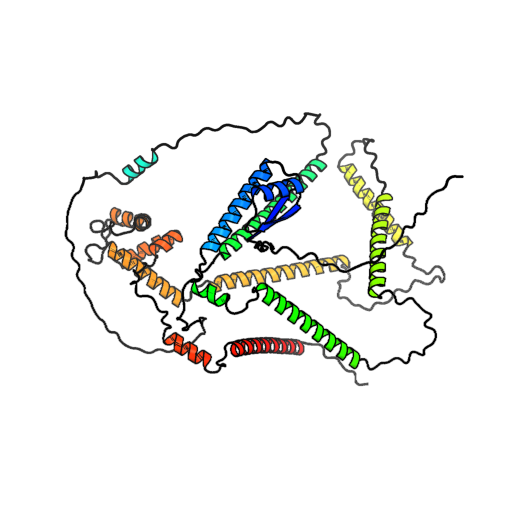00 80.06 579 PHE A O 1
ATOM 4711 N N . ARG A 1 580 ? 22.948 30.145 -31.822 1.00 76.69 580 ARG A N 1
ATOM 4712 C CA . ARG A 1 580 ? 22.746 31.231 -32.786 1.00 76.69 580 ARG A CA 1
ATOM 4713 C C . ARG A 1 580 ? 23.559 30.925 -34.047 1.00 76.69 580 ARG A C 1
ATOM 4715 O O . ARG A 1 580 ? 24.758 31.211 -34.049 1.00 76.69 580 ARG A O 1
ATOM 4722 N N . PRO A 1 581 ? 22.967 30.331 -35.101 1.00 75.62 581 PRO A N 1
ATOM 4723 C CA . PRO A 1 581 ? 23.696 30.056 -36.332 1.00 75.62 581 PRO A CA 1
ATOM 4724 C C . PRO A 1 581 ? 24.127 31.378 -36.968 1.00 75.62 581 PRO A C 1
ATOM 4726 O O . PRO A 1 581 ? 23.299 32.171 -37.416 1.00 75.62 581 PRO A O 1
ATOM 4729 N N . SER A 1 582 ? 25.436 31.625 -37.010 1.00 63.75 582 SER A N 1
ATOM 4730 C CA . SER A 1 582 ? 26.003 32.771 -37.712 1.00 63.75 582 SER A CA 1
ATOM 4731 C C . SER A 1 582 ? 25.962 32.511 -39.216 1.00 63.75 582 SER A C 1
ATOM 4733 O O . SER A 1 582 ? 26.920 32.028 -39.821 1.00 63.75 582 SER A O 1
ATOM 4735 N N . LEU A 1 583 ? 24.819 32.834 -39.825 1.00 70.75 583 LEU A N 1
ATOM 4736 C CA . LEU A 1 583 ? 24.676 32.887 -41.274 1.00 70.75 583 LEU A CA 1
ATOM 4737 C C . LEU A 1 583 ? 25.644 33.944 -41.815 1.00 70.75 583 LEU A C 1
ATOM 4739 O O . LEU A 1 583 ? 25.365 35.141 -41.788 1.00 70.75 583 LEU A O 1
ATOM 4743 N N . ARG A 1 584 ? 26.809 33.495 -42.291 1.00 60.97 584 ARG A N 1
ATOM 4744 C CA . ARG A 1 584 ? 27.706 34.330 -43.086 1.00 60.97 584 ARG A CA 1
ATOM 4745 C C . ARG A 1 584 ? 26.996 34.613 -44.407 1.00 60.97 584 ARG A C 1
ATOM 4747 O O . ARG A 1 584 ? 26.954 33.738 -45.270 1.00 60.97 584 ARG A O 1
ATOM 4754 N N . SER A 1 585 ? 26.430 35.810 -44.539 1.00 60.94 585 SER A N 1
ATOM 4755 C CA . SER A 1 585 ? 25.988 36.340 -45.828 1.00 60.94 585 SER A CA 1
ATOM 4756 C C . SER A 1 585 ? 27.165 36.283 -46.800 1.00 60.94 585 SER A C 1
ATOM 4758 O O . SER A 1 585 ? 28.260 36.738 -46.456 1.00 60.94 585 SER A O 1
ATOM 4760 N N . ARG A 1 586 ? 26.941 35.671 -47.961 1.00 56.75 586 ARG A N 1
ATOM 4761 C CA . ARG A 1 586 ? 27.938 35.508 -49.019 1.00 56.75 586 ARG A CA 1
ATOM 4762 C C . ARG A 1 586 ? 27.852 36.645 -50.025 1.00 56.75 586 ARG A C 1
ATOM 4764 O O . ARG A 1 586 ? 26.715 37.114 -50.237 1.00 56.75 586 ARG A O 1
#

Sequence (586 aa):
MEQPEDFLEEGNSCEDQNPAPDQNSQSEVKNQELLAMTVEIGDGRQDIIIIYENDDPSQLAQDFAKKHFLDKSMQHSLESLIKQNKEAVMKNAKLQDPGKVQDFYGSYSSSRQQEVIQQRDNKKKKPKAAAKDDFNYNAPNDAPHISSGSIYERLAKQSKTARPKTASSASTSQLHTNKQNPSKRNYGEWLYLKGLKQKETAKQKIENKKNEIEEKSAKEFTFTPSINKTSGSVASSRNEDKLENYLIKKGKQYEEHKEKIKAEVEEEQMKECSFVPAIKERQLKSRDYSKSVHEELFQQASKRKEKKLEQEINSIKQFSFRPDIAKQRTTETKEEFVERLINSKLKFEEEMEAARQSQIVTHDESTGQQLFRPQTYSKVNRSADTPIWEHLYSLKDVKAANIDKELRMQTERLAEASISGRRPSDNSQKIFEKFKTSQLERIFKLLDSDQDGSISSGNISIDTLEDKTCEIMAPIFEEIEEENLTLDFAAFVEKMNELLKNLNIEEKAYILKRETKPEPEEVKKPRISEMSIKLSEKSRGNLPENIYERLTMTQQLKQLKLVKEREEREMAEVKQCTFRPSLRSR

Secondary structure (DSSP, 8-state):
-----------------PPPPPS---------EEEEEEEEEETTEEEEEEEETT--HHHHHHHHHHHHT--HHHHHHHHHHHHHHHHHHHHHHTT-------S-----------------------------------------------HHHHHHHHTTS---------------------TT--HHHHHHHHHHHHHHHHHHHHHHHHHHHHHHHHHHT-------HHHHHHHHTT-SS-HHHHHHHHHHHHHHHHHHHHHHHHHHHHHH----------------TTS-HHHHHHHHHHHHHHHHHHHHHHHHHH------TTS------HHHHHHHHHHHHHHHHHHHHHHHHHH---B-TTT-PBPP-----------TTS-HHHHHHHHHHHHHHHHHHHHHHHHHHHHHHHHHTTS--HHHHHHHHHHHHHHHHHHHHHHBSS-SSEEETTTB--TTS-HHHHHHHHHHHHHHHHHT-EEEHHHHHHHHHHHHHHS-HHHHHHHTPPP--------------HHHHHHHHHHHTTS-SSHHHHHHHHHHHHHHHHHHHHHHHHHHHHHH----------